Protein AF-A0A4R6C1P3-F1 (afdb_monomer)

Foldseek 3Di:
DVQPDDQQFKKKKALDEDDHPQWDWDDFASIIITTHPNWDWDWDDDVWTKIKTFAKAALPRVDGRRNLVVQCPDPPVSVLVSLLRIFFFIWMWIRDVFTKIAGFQQNLQKWKEAQAHLMIISFQVVRCVCCCPVVVDDKDFFDDAQLLQQQDFRIPRMGIQFGQWMAGSVRSAIDGPPPVAAFAFDDLVVLLVVLVSLLQSVLVSLVVFQEAEEAWLALLSLLVCLSNPDQPHEYEYEDEPPPDDPVNVLLVVLGVVLVVVVCVVVVHRYDYHYQYPPDDQDPSLVSCVVRFSDDDCSSVLVVLQVDPNFAGEYEYRPPCLLLAQVDDPVQLDFLDPVCLVVSLVPRDPSPPDHSVVVVVVSCRRNVDDSVSCNRQGPSSSCCSGRVRNGNVSSVSSSNSNGHHYGYSQRRNVSSSSSNSHDNVCSHVVVSSQSSCCVRPNVSVQTDRSDPDGPVNVVVVVLQDFDKAFDQWDDDPQKTFGDPPDPDQKGKIKTFRQHQAKHKKWKAFPAQDPVCFPQKWKDWPNDIGTNNRRHVTDIDIAGHRRMIMMMIGGPDRDNDCVVRNRSMMGMD

Structure (mmCIF, N/CA/C/O backbone):
data_AF-A0A4R6C1P3-F1
#
_entry.id   AF-A0A4R6C1P3-F1
#
loop_
_atom_site.group_PDB
_atom_site.id
_atom_site.type_symbol
_atom_site.label_atom_id
_atom_site.label_alt_id
_atom_site.label_comp_id
_atom_site.label_asym_id
_atom_site.label_entity_id
_atom_site.label_seq_id
_atom_site.pdbx_PDB_ins_code
_atom_site.Cartn_x
_atom_site.Cartn_y
_atom_site.Cartn_z
_atom_site.occupancy
_atom_site.B_iso_or_equiv
_atom_site.auth_seq_id
_atom_site.auth_comp_id
_atom_site.auth_asym_id
_atom_site.auth_atom_id
_atom_site.pdbx_PDB_model_num
ATOM 1 N N . MET A 1 1 ? 13.203 -15.600 -16.308 1.00 46.94 1 MET A N 1
ATOM 2 C CA . MET A 1 1 ? 12.676 -16.919 -15.937 1.00 46.94 1 MET A CA 1
ATOM 3 C C . MET A 1 1 ? 13.837 -17.869 -16.060 1.00 46.94 1 MET A C 1
ATOM 5 O O . MET A 1 1 ? 14.317 -17.974 -17.177 1.00 46.94 1 MET A O 1
ATOM 9 N N . GLN A 1 2 ? 14.258 -18.596 -15.012 1.00 43.84 2 GLN A N 1
ATOM 10 C CA . GLN A 1 2 ? 14.664 -19.972 -15.341 1.00 43.84 2 GLN A CA 1
ATOM 11 C C . GLN A 1 2 ? 13.463 -20.509 -16.108 1.00 43.84 2 GLN A C 1
ATOM 13 O O . GLN A 1 2 ? 12.357 -20.398 -15.585 1.00 43.84 2 GLN A O 1
ATOM 18 N N . VAL A 1 3 ? 13.639 -20.862 -17.377 1.00 45.97 3 VAL A N 1
ATOM 19 C CA . VAL A 1 3 ? 12.537 -20.996 -18.348 1.00 45.97 3 VAL A CA 1
ATOM 20 C C . VAL A 1 3 ? 11.458 -21.994 -17.874 1.00 45.97 3 VAL A C 1
ATOM 22 O O . VAL A 1 3 ? 10.329 -21.942 -18.346 1.00 45.97 3 VAL A O 1
ATOM 25 N N . ASP A 1 4 ? 11.770 -22.780 -16.840 1.00 49.91 4 ASP A N 1
ATOM 26 C CA . ASP A 1 4 ? 10.924 -23.789 -16.208 1.00 49.91 4 ASP A CA 1
ATOM 27 C C . ASP A 1 4 ? 10.226 -23.354 -14.891 1.00 49.91 4 ASP A C 1
ATOM 29 O O . ASP A 1 4 ? 9.547 -24.166 -14.270 1.00 49.91 4 ASP A O 1
ATOM 33 N N . GLN A 1 5 ? 10.374 -22.105 -14.419 1.00 66.88 5 GLN A N 1
ATOM 34 C CA . GLN A 1 5 ? 9.695 -21.611 -13.204 1.00 66.88 5 GLN A CA 1
ATOM 35 C C . GLN A 1 5 ? 8.485 -20.727 -13.533 1.00 66.88 5 GLN A C 1
ATOM 37 O O . GLN A 1 5 ? 8.617 -19.692 -14.191 1.00 66.88 5 GLN A O 1
ATOM 42 N N . HIS A 1 6 ? 7.312 -21.097 -13.012 1.00 75.38 6 HIS A N 1
ATOM 43 C CA . HIS A 1 6 ? 6.086 -20.311 -13.144 1.00 75.38 6 HIS A CA 1
ATOM 44 C C . HIS A 1 6 ? 6.099 -19.109 -12.185 1.00 75.38 6 HIS A C 1
ATOM 46 O O . HIS A 1 6 ? 6.272 -19.285 -10.980 1.00 75.38 6 HIS A O 1
ATOM 52 N N . TYR A 1 7 ? 5.909 -17.900 -12.723 1.00 86.88 7 TYR A N 1
ATOM 53 C CA . TYR A 1 7 ? 5.745 -16.658 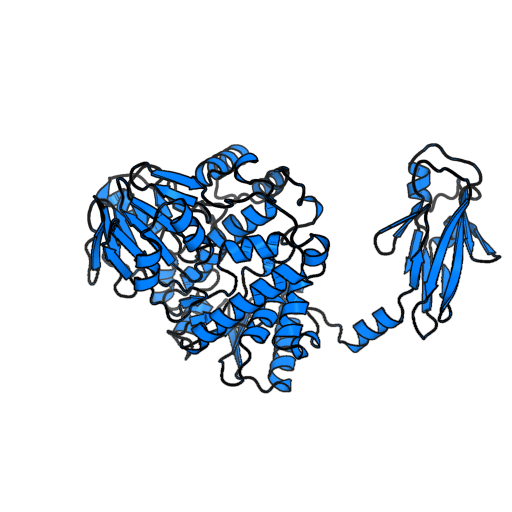-11.960 1.00 86.88 7 TYR A CA 1
ATOM 54 C C . TYR A 1 7 ? 4.304 -16.171 -12.115 1.00 86.88 7 TYR A C 1
ATOM 56 O O . TYR A 1 7 ? 3.967 -15.590 -13.153 1.00 86.88 7 TYR A O 1
ATOM 64 N N . PHE A 1 8 ? 3.477 -16.377 -11.089 1.00 89.44 8 PHE A N 1
ATOM 65 C CA . PHE A 1 8 ? 2.080 -15.936 -11.090 1.00 89.44 8 PHE A CA 1
ATOM 66 C C . PHE A 1 8 ? 1.986 -14.431 -11.320 1.00 89.44 8 PHE A C 1
ATOM 68 O O . PHE A 1 8 ? 2.677 -13.642 -10.663 1.00 89.44 8 PHE A O 1
ATOM 75 N N . ARG A 1 9 ? 1.160 -14.038 -12.294 1.00 92.62 9 ARG A N 1
ATOM 76 C CA . ARG A 1 9 ? 0.979 -12.645 -12.728 1.00 92.62 9 ARG A CA 1
ATOM 77 C C . ARG A 1 9 ? 2.312 -11.923 -12.966 1.00 92.62 9 ARG A C 1
ATOM 79 O O . ARG A 1 9 ? 2.459 -10.722 -12.718 1.00 92.62 9 ARG A O 1
ATOM 86 N N . GLY A 1 10 ? 3.314 -12.680 -13.413 1.00 94.38 10 GLY A N 1
ATOM 87 C CA . GLY A 1 10 ? 4.668 -12.222 -13.648 1.00 94.38 10 GLY A CA 1
ATOM 88 C C . GLY A 1 10 ? 4.794 -11.327 -14.879 1.00 94.38 10 GLY A C 1
ATOM 89 O O . GLY A 1 10 ? 4.106 -11.553 -15.877 1.00 94.38 10 GLY A O 1
ATOM 90 N N . PHE A 1 11 ? 5.706 -10.353 -14.831 1.00 96.62 11 PHE A N 1
ATOM 91 C CA . PHE A 1 11 ? 6.140 -9.590 -16.001 1.00 96.62 11 PHE A CA 1
ATOM 92 C C . PHE A 1 11 ? 7.625 -9.226 -15.917 1.00 96.62 11 PHE A C 1
ATOM 94 O O . PHE A 1 11 ? 8.209 -9.167 -14.832 1.00 96.62 11 PHE A O 1
ATOM 101 N N . VAL A 1 12 ? 8.201 -8.923 -17.075 1.00 97.19 12 VAL A N 1
ATOM 102 C CA . VAL A 1 12 ? 9.488 -8.257 -17.238 1.00 97.19 12 VAL A CA 1
ATOM 103 C C . VAL A 1 12 ? 9.406 -7.222 -18.365 1.00 97.19 12 V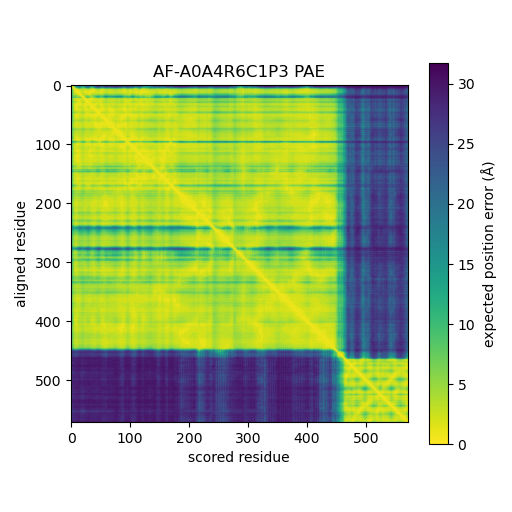AL A C 1
ATOM 105 O O . VAL A 1 12 ? 8.719 -7.426 -19.363 1.00 97.19 12 VAL A O 1
ATOM 108 N N . LEU A 1 13 ? 10.127 -6.122 -18.206 1.00 97.44 13 LEU A N 1
ATOM 109 C CA . LEU A 1 13 ? 10.437 -5.120 -19.214 1.00 97.44 13 LEU A CA 1
ATOM 110 C C . LEU A 1 13 ? 11.947 -5.120 -19.433 1.00 97.44 13 LEU A C 1
ATOM 112 O O . LEU A 1 13 ? 12.710 -4.973 -18.480 1.00 97.44 13 LEU A O 1
ATOM 116 N N . THR A 1 14 ? 12.357 -5.320 -20.680 1.00 95.88 14 THR A N 1
ATOM 117 C CA . THR A 1 14 ? 13.760 -5.337 -21.121 1.00 95.88 14 THR A CA 1
ATOM 118 C C . THR A 1 14 ? 13.814 -5.107 -22.634 1.00 95.88 14 THR A C 1
ATOM 120 O O . THR A 1 14 ? 12.784 -5.105 -23.304 1.00 95.88 14 THR A O 1
ATOM 123 N N . GLU A 1 15 ? 14.994 -4.871 -23.194 1.00 94.31 15 GLU A N 1
ATOM 124 C CA . GLU A 1 15 ? 15.201 -4.641 -24.631 1.00 94.31 15 GLU A CA 1
ATOM 125 C C . GLU A 1 15 ? 15.086 -5.928 -25.465 1.00 94.31 15 GLU A C 1
ATOM 127 O O . GLU A 1 15 ? 14.894 -5.874 -26.679 1.00 94.31 15 GLU A O 1
ATOM 132 N N . GLN A 1 16 ? 15.182 -7.095 -24.821 1.00 91.81 16 GLN A N 1
ATOM 133 C CA . GLN A 1 16 ? 15.102 -8.405 -25.468 1.00 91.81 16 GLN A CA 1
ATOM 134 C C . GLN A 1 16 ? 14.014 -9.260 -24.814 1.00 91.81 16 GLN A C 1
ATOM 136 O O . GLN A 1 16 ? 13.914 -9.272 -23.591 1.00 91.81 16 GLN A O 1
ATOM 141 N N . PRO A 1 17 ? 13.205 -10.012 -25.578 1.00 90.56 17 PRO A N 1
ATOM 142 C CA . PRO A 1 17 ? 12.128 -10.798 -24.989 1.00 90.56 17 PRO A CA 1
ATOM 143 C C . PRO A 1 17 ? 12.689 -11.915 -24.100 1.00 90.56 17 PRO A C 1
ATOM 145 O O . PRO A 1 17 ? 13.731 -12.493 -24.408 1.00 90.56 17 PRO A O 1
ATOM 148 N N . ILE A 1 18 ? 11.962 -12.282 -23.043 1.00 88.00 18 ILE A N 1
ATOM 149 C CA . ILE A 1 18 ? 12.171 -13.585 -22.397 1.00 88.00 18 ILE A CA 1
ATOM 150 C C . ILE A 1 18 ? 11.333 -14.617 -23.146 1.00 88.00 18 ILE A C 1
ATOM 152 O O . ILE A 1 18 ? 10.152 -14.392 -23.412 1.00 88.00 18 ILE A O 1
ATOM 156 N N . THR A 1 19 ? 11.939 -15.756 -23.468 1.00 78.75 19 THR A N 1
ATOM 157 C CA . THR A 1 19 ? 11.268 -16.888 -24.108 1.00 78.75 19 THR A CA 1
ATOM 158 C C . THR A 1 19 ? 10.911 -17.961 -23.081 1.00 78.75 19 THR A C 1
ATOM 160 O O . THR A 1 19 ? 11.613 -18.164 -22.092 1.00 78.75 19 THR A O 1
ATOM 163 N N . GLY A 1 20 ? 9.783 -18.631 -23.301 1.00 75.19 20 GLY A N 1
ATOM 164 C CA . GLY A 1 20 ? 9.280 -19.702 -22.448 1.00 75.19 20 GLY A CA 1
ATOM 165 C C . GLY A 1 20 ? 7.872 -20.112 -22.854 1.00 75.19 20 GLY A C 1
ATOM 166 O O . GLY A 1 20 ? 7.236 -19.449 -23.679 1.00 75.19 20 GLY A O 1
ATOM 167 N N . GLN A 1 21 ? 7.399 -21.225 -22.300 1.00 70.00 21 GLN A N 1
ATOM 168 C CA . GLN A 1 21 ? 6.060 -21.725 -22.587 1.00 70.00 21 GLN A CA 1
ATOM 169 C C . GLN A 1 21 ? 5.015 -20.714 -22.085 1.00 70.00 21 GLN A C 1
ATOM 171 O O . GLN A 1 21 ? 5.112 -20.216 -20.968 1.00 70.00 21 GLN A O 1
ATOM 176 N N . GLU A 1 22 ? 4.047 -20.376 -22.942 1.00 84.06 22 GLU A N 1
ATOM 177 C CA . GLU A 1 22 ? 2.920 -19.475 -22.639 1.00 84.06 22 GLU A CA 1
ATOM 178 C C . GLU A 1 22 ? 3.270 -18.007 -22.308 1.00 84.06 22 GLU A C 1
ATOM 180 O O . GLU A 1 22 ? 2.379 -17.223 -21.986 1.00 84.06 22 GLU A O 1
ATOM 185 N N . ILE A 1 23 ? 4.522 -17.568 -22.462 1.00 90.75 23 ILE A N 1
ATOM 186 C CA . ILE A 1 23 ? 4.867 -16.146 -22.302 1.00 90.75 23 ILE A CA 1
ATOM 187 C C . ILE A 1 23 ? 4.265 -15.328 -23.448 1.00 90.75 23 ILE A C 1
ATOM 189 O O . ILE A 1 23 ? 4.492 -15.611 -24.626 1.00 90.75 23 ILE A O 1
ATOM 193 N N . LYS A 1 24 ? 3.542 -14.262 -23.102 1.00 94.06 24 LYS A N 1
ATOM 194 C CA . LYS A 1 24 ? 3.064 -13.254 -24.053 1.00 94.06 24 LYS A CA 1
ATOM 195 C C . LYS A 1 24 ? 4.039 -12.084 -24.098 1.00 94.06 24 LYS A C 1
ATOM 197 O O . LYS A 1 24 ? 4.603 -11.702 -23.076 1.00 94.06 24 LYS A O 1
ATOM 202 N N . THR A 1 25 ? 4.217 -11.497 -25.278 1.00 95.69 25 THR A N 1
ATOM 203 C CA . THR A 1 25 ? 5.104 -10.345 -25.472 1.00 95.69 25 TH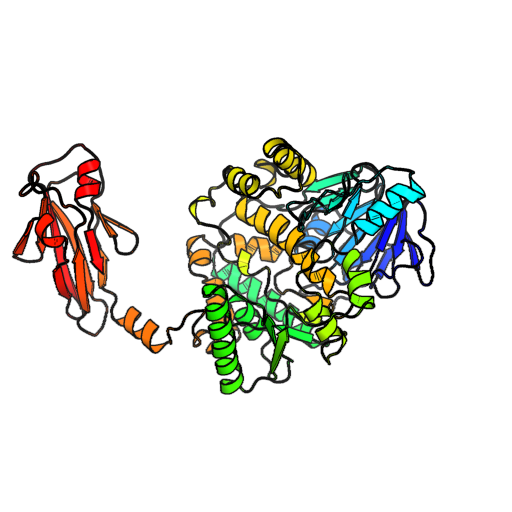R A CA 1
ATOM 204 C C . THR A 1 25 ? 4.382 -9.183 -26.133 1.00 95.69 25 THR A C 1
ATOM 206 O O . THR A 1 25 ? 3.632 -9.389 -27.087 1.00 95.69 25 THR A O 1
ATOM 209 N N . LEU A 1 26 ? 4.671 -7.964 -25.689 1.00 96.31 26 LEU A N 1
ATOM 210 C CA . LEU A 1 26 ? 4.141 -6.731 -26.260 1.00 96.31 26 LEU A CA 1
ATOM 211 C C . LEU A 1 26 ? 5.254 -5.678 -26.319 1.00 96.31 26 LEU A C 1
ATOM 213 O O . LEU A 1 26 ? 5.965 -5.454 -25.344 1.00 96.31 26 LEU A O 1
ATOM 217 N N . LYS A 1 27 ? 5.444 -5.053 -27.483 1.00 96.25 27 LYS A N 1
ATOM 218 C CA . LYS A 1 27 ? 6.492 -4.045 -27.692 1.00 96.25 27 LYS A CA 1
ATOM 219 C C . LYS A 1 27 ? 5.996 -2.656 -27.306 1.00 96.25 27 LYS A C 1
ATOM 221 O O . LYS A 1 27 ? 4.959 -2.251 -27.816 1.00 96.25 27 LYS A O 1
ATOM 226 N N . ILE A 1 28 ? 6.769 -1.910 -26.521 1.00 95.56 28 ILE A N 1
ATOM 227 C CA . ILE A 1 28 ? 6.510 -0.508 -26.167 1.00 95.56 28 ILE A CA 1
ATOM 228 C C . ILE A 1 28 ? 7.811 0.297 -26.255 1.00 95.56 28 ILE A C 1
ATOM 230 O O . ILE A 1 28 ? 8.777 0.033 -25.542 1.00 95.56 28 ILE A O 1
ATOM 234 N N . GLY A 1 29 ? 7.864 1.253 -27.186 1.00 91.00 29 GLY A N 1
ATOM 235 C CA . GLY A 1 29 ? 9.111 1.944 -27.529 1.00 91.00 29 GLY A CA 1
ATOM 236 C C . GLY A 1 29 ? 10.201 0.969 -28.002 1.00 91.00 29 GLY A C 1
ATOM 237 O O . GLY A 1 29 ? 9.965 0.125 -28.875 1.00 91.00 29 GLY A O 1
ATOM 238 N N . SER A 1 30 ? 11.396 1.078 -27.418 1.00 92.44 30 SER A N 1
ATOM 239 C CA . SER A 1 30 ? 12.528 0.156 -27.611 1.00 92.44 30 SER A CA 1
ATOM 240 C C . SER A 1 30 ? 12.460 -1.101 -26.735 1.00 92.44 30 SER A C 1
ATOM 242 O O . SER A 1 30 ? 13.300 -1.986 -26.881 1.00 92.44 30 SER A O 1
ATOM 244 N N . TYR A 1 31 ? 11.463 -1.208 -25.857 1.00 95.94 31 TYR A N 1
ATOM 245 C CA . TYR A 1 31 ? 11.357 -2.278 -24.873 1.00 95.94 31 TYR A CA 1
ATOM 246 C C . TYR A 1 31 ? 10.301 -3.312 -25.250 1.00 95.94 31 TYR A C 1
ATOM 248 O O . TYR A 1 31 ? 9.378 -3.075 -26.037 1.00 95.94 31 TYR A O 1
ATOM 256 N N . ILE A 1 32 ? 10.433 -4.483 -24.642 1.00 96.50 32 ILE A N 1
ATOM 257 C CA . ILE A 1 32 ? 9.514 -5.601 -24.763 1.00 96.50 32 ILE A CA 1
ATOM 258 C C . ILE A 1 32 ? 9.022 -5.957 -23.364 1.00 96.50 32 ILE A C 1
ATOM 260 O O . ILE A 1 32 ? 9.788 -6.358 -22.487 1.00 96.50 32 ILE A O 1
ATOM 264 N N . LEU A 1 33 ? 7.712 -5.835 -23.177 1.00 97.69 33 LEU A N 1
ATOM 265 C CA . LEU A 1 33 ? 6.993 -6.410 -22.056 1.00 97.69 33 LEU A CA 1
ATOM 266 C C . LEU A 1 33 ? 6.812 -7.901 -22.324 1.00 97.69 33 LEU A C 1
ATOM 268 O O . LEU A 1 33 ? 6.054 -8.260 -23.220 1.00 97.69 33 LEU A O 1
ATOM 272 N N . SER A 1 34 ? 7.470 -8.759 -21.550 1.00 97.06 34 SER A N 1
ATOM 273 C CA . SER A 1 34 ? 7.175 -10.198 -21.523 1.00 97.06 34 SER A CA 1
ATOM 274 C C . SER A 1 34 ? 6.385 -10.503 -20.256 1.00 97.06 34 SER A C 1
ATOM 276 O O . SER A 1 34 ? 6.821 -10.143 -19.165 1.00 97.06 34 SER A O 1
ATOM 278 N N . HIS A 1 35 ? 5.223 -11.137 -20.372 1.00 95.94 35 HIS A N 1
ATOM 279 C CA . HIS A 1 35 ? 4.340 -11.366 -19.236 1.00 95.94 35 HIS A CA 1
ATOM 280 C C . HIS A 1 35 ? 3.634 -12.718 -19.290 1.00 95.94 35 HIS A C 1
ATOM 282 O O . HIS A 1 35 ? 3.464 -13.337 -20.341 1.00 95.94 35 HIS A O 1
ATOM 288 N N . SER A 1 36 ? 3.225 -13.161 -18.111 1.00 93.31 36 SER A N 1
ATOM 289 C CA . SER A 1 36 ? 2.427 -14.364 -17.899 1.00 93.31 36 SER A CA 1
ATOM 290 C C . SER A 1 36 ? 0.990 -14.205 -18.441 1.00 93.31 36 SER A C 1
ATOM 292 O O . SER A 1 36 ? 0.467 -13.082 -18.485 1.00 93.31 36 SER A O 1
ATOM 294 N N . PRO A 1 37 ? 0.325 -15.295 -18.874 1.00 91.94 37 PRO A N 1
ATOM 295 C CA . PRO A 1 37 ? -1.049 -15.243 -19.380 1.00 91.94 37 PRO A CA 1
ATOM 296 C C . PRO A 1 37 ? -2.095 -14.768 -18.374 1.00 91.94 37 PRO A C 1
ATOM 298 O O . PRO A 1 37 ? -3.118 -14.233 -18.799 1.00 91.94 37 PRO A O 1
ATOM 301 N N . ASP A 1 38 ? -1.857 -15.013 -17.085 1.00 92.38 38 ASP A N 1
ATOM 302 C CA . ASP A 1 38 ? -2.752 -14.732 -15.961 1.00 92.38 38 ASP A CA 1
ATOM 303 C C . ASP A 1 38 ? -2.617 -13.296 -15.431 1.00 92.38 38 ASP A C 1
ATOM 305 O O . ASP A 1 38 ? -3.427 -12.878 -14.604 1.00 92.38 38 ASP A O 1
ATOM 309 N N . LEU A 1 39 ? -1.647 -12.513 -15.923 1.00 95.31 39 LEU A N 1
ATOM 310 C CA . LEU A 1 39 ? -1.584 -11.070 -15.694 1.00 95.31 39 LEU A CA 1
ATOM 311 C C . LEU A 1 39 ? -2.540 -10.334 -16.651 1.00 95.31 39 LEU A C 1
ATOM 313 O O . LEU A 1 39 ? -2.317 -10.362 -17.866 1.00 95.31 39 LEU A O 1
ATOM 317 N N . PRO A 1 40 ? -3.557 -9.607 -16.147 1.00 96.69 40 PRO A N 1
ATOM 318 C CA . PRO A 1 40 ? -4.366 -8.734 -16.989 1.00 96.69 40 PRO A CA 1
ATOM 319 C C . PRO A 1 40 ? -3.503 -7.623 -17.597 1.00 96.69 40 PRO A C 1
ATOM 321 O O . PRO A 1 40 ? -2.760 -6.948 -16.884 1.00 96.69 40 PRO A O 1
ATOM 324 N N . VAL A 1 41 ? -3.606 -7.423 -18.911 1.00 98.44 41 VAL A N 1
ATOM 325 C CA . VAL A 1 41 ? -2.888 -6.369 -19.640 1.00 98.44 41 VAL A CA 1
ATOM 326 C C . VAL A 1 41 ? -3.872 -5.636 -20.539 1.00 98.44 41 VAL A C 1
ATOM 328 O O . VAL A 1 41 ? -4.520 -6.248 -21.388 1.00 98.44 41 VAL A O 1
ATOM 331 N N . THR A 1 42 ? -3.976 -4.319 -20.362 1.00 98.62 42 THR A N 1
ATOM 332 C CA . THR A 1 42 ? -4.775 -3.446 -21.232 1.00 98.62 42 THR A CA 1
ATOM 333 C C . THR A 1 42 ? -3.854 -2.477 -21.956 1.00 98.62 42 THR A C 1
ATOM 335 O O . THR A 1 42 ? -3.065 -1.785 -21.321 1.00 98.62 42 THR A O 1
ATOM 338 N N . GLU A 1 43 ? -3.965 -2.410 -23.281 1.00 98.25 43 GLU A N 1
ATOM 339 C CA . GLU A 1 43 ? -3.165 -1.526 -24.133 1.00 98.25 43 GLU A CA 1
ATOM 340 C C . GLU A 1 43 ? -4.042 -0.446 -24.780 1.00 98.25 43 GLU A C 1
ATOM 342 O O . GLU A 1 43 ? -5.154 -0.712 -25.259 1.00 98.25 43 GLU A O 1
ATOM 347 N N . TYR A 1 44 ? -3.504 0.770 -24.838 1.00 98.12 44 TYR A N 1
ATOM 348 C CA . TYR A 1 44 ? -4.055 1.898 -25.573 1.00 98.12 44 TYR A CA 1
ATOM 349 C C . TYR A 1 44 ? -2.950 2.602 -26.377 1.00 98.12 44 TYR A C 1
ATOM 351 O O . TYR A 1 44 ? -1.864 2.864 -25.866 1.00 98.12 44 TYR A O 1
ATOM 359 N N . LYS A 1 45 ? -3.229 2.897 -27.651 1.00 96.56 45 LYS A N 1
ATOM 360 C CA . LYS A 1 45 ? -2.330 3.624 -28.560 1.00 96.56 45 LYS A CA 1
ATOM 361 C C . LYS A 1 45 ? -3.055 4.869 -29.060 1.00 96.56 45 LYS A C 1
ATOM 363 O O . LYS A 1 45 ? -3.877 4.754 -29.970 1.00 96.56 45 LYS A O 1
ATOM 368 N N . GLY A 1 46 ? -2.798 6.000 -28.412 1.00 95.00 46 GLY A N 1
ATOM 369 C CA . GLY A 1 46 ? -3.299 7.320 -28.792 1.00 95.00 46 GLY A CA 1
ATOM 370 C C . GLY A 1 46 ? -2.152 8.219 -29.242 1.00 95.00 46 GLY A C 1
ATOM 371 O O . GLY A 1 46 ? -1.334 7.798 -30.060 1.00 95.00 46 GLY A O 1
ATOM 372 N N . GLU A 1 47 ? -2.077 9.429 -28.687 1.00 93.50 47 GLU A N 1
ATOM 373 C CA . GLU A 1 47 ? -0.898 10.295 -28.819 1.00 93.50 47 GLU A CA 1
ATOM 374 C C . GLU A 1 47 ? 0.326 9.645 -28.169 1.00 93.50 47 GLU A C 1
ATOM 376 O O . GLU A 1 47 ? 1.434 9.727 -28.701 1.00 93.50 47 GLU A O 1
ATOM 381 N N . ARG A 1 48 ? 0.114 8.927 -27.059 1.00 95.19 48 ARG A N 1
ATOM 382 C CA . ARG A 1 48 ? 1.125 8.071 -26.430 1.00 95.19 48 ARG A CA 1
ATOM 383 C C . ARG A 1 48 ? 0.726 6.607 -26.436 1.00 95.19 48 ARG A C 1
ATOM 385 O O . ARG A 1 48 ? -0.440 6.230 -26.591 1.00 95.19 48 ARG A O 1
ATOM 392 N N . HIS A 1 49 ? 1.730 5.758 -26.236 1.00 96.88 49 HIS A N 1
ATOM 393 C CA . HIS A 1 49 ? 1.530 4.327 -26.053 1.00 96.88 49 HIS A CA 1
ATOM 394 C C . HIS A 1 49 ? 1.423 4.016 -24.562 1.00 96.88 49 HIS A C 1
ATOM 396 O O . HIS A 1 49 ? 2.411 4.081 -23.838 1.00 96.88 49 HIS A O 1
ATOM 402 N N . LEU A 1 50 ? 0.220 3.676 -24.102 1.00 98.31 50 LEU A N 1
ATOM 403 C CA . LEU A 1 50 ? -0.061 3.376 -22.703 1.00 98.31 50 LEU A CA 1
ATOM 404 C C . LEU A 1 50 ? -0.392 1.894 -22.517 1.00 98.31 50 LEU A C 1
ATOM 406 O O . LEU A 1 50 ? -1.177 1.319 -23.277 1.00 98.31 50 LEU A O 1
ATOM 410 N N . ILE A 1 51 ? 0.169 1.278 -21.479 1.00 98.69 51 ILE A N 1
ATOM 411 C CA . ILE A 1 51 ? -0.152 -0.099 -21.087 1.00 98.69 51 ILE A CA 1
ATOM 412 C C . ILE A 1 51 ? -0.396 -0.139 -19.586 1.00 98.69 51 ILE A C 1
ATOM 414 O O . ILE A 1 51 ? 0.426 0.339 -18.813 1.00 98.69 51 ILE A O 1
ATOM 418 N N . LEU A 1 52 ? -1.498 -0.754 -19.165 1.00 98.75 52 LEU A N 1
ATOM 419 C CA . LEU A 1 52 ? -1.783 -1.018 -17.760 1.00 98.75 52 LEU A CA 1
ATOM 420 C C . LEU A 1 52 ? -1.666 -2.515 -17.475 1.00 98.75 52 LEU A C 1
ATOM 422 O O . LEU A 1 52 ? -2.347 -3.325 -18.108 1.00 98.75 52 LEU A O 1
ATOM 426 N N . LEU A 1 53 ? -0.810 -2.865 -16.514 1.00 98.62 53 LEU A N 1
ATOM 427 C CA . LEU A 1 53 ? -0.656 -4.217 -15.979 1.00 98.62 53 LEU A CA 1
ATOM 428 C C . LEU A 1 53 ? -1.486 -4.344 -14.702 1.00 98.62 53 LEU A C 1
ATOM 430 O O . LEU A 1 53 ? -1.249 -3.597 -13.757 1.00 98.62 53 LEU A O 1
ATOM 434 N N . GLY A 1 54 ? -2.425 -5.286 -14.647 1.00 97.62 54 GLY A N 1
ATOM 435 C CA . GLY A 1 54 ? -3.390 -5.427 -13.556 1.00 97.62 54 GLY A CA 1
ATOM 436 C C . GLY A 1 54 ? -4.702 -4.697 -13.843 1.00 97.62 54 GLY A C 1
ATOM 437 O O . GLY A 1 54 ? -5.200 -4.728 -14.967 1.00 97.62 54 GLY A O 1
ATOM 438 N N . TYR A 1 55 ? -5.279 -4.061 -12.823 1.00 97.44 55 TYR A N 1
ATOM 439 C CA . TYR A 1 55 ? -6.566 -3.377 -12.942 1.00 97.44 55 TYR A CA 1
ATOM 440 C C . TYR A 1 55 ? -6.563 -2.041 -12.197 1.00 97.44 55 TYR A C 1
ATOM 442 O O . TYR A 1 55 ? -5.918 -1.889 -11.154 1.00 97.44 55 TYR A O 1
ATOM 450 N N . ALA A 1 56 ? -7.319 -1.086 -12.732 1.00 97.81 56 ALA A N 1
ATOM 451 C CA . ALA A 1 56 ? -7.553 0.210 -12.117 1.00 97.81 56 ALA A CA 1
ATOM 452 C C . ALA A 1 56 ? -9.035 0.578 -12.175 1.00 97.81 56 ALA A C 1
ATOM 454 O O . ALA A 1 56 ? -9.742 0.182 -13.105 1.00 97.81 56 ALA A O 1
ATOM 455 N N . VAL A 1 57 ? -9.470 1.338 -11.174 1.00 97.62 57 VAL A N 1
ATOM 456 C CA . VAL A 1 57 ? -10.859 1.742 -10.948 1.00 97.62 57 VAL A CA 1
ATOM 457 C C . VAL A 1 57 ? -10.883 3.225 -10.589 1.00 97.62 57 VAL A C 1
ATOM 459 O O . VAL A 1 57 ? -10.006 3.714 -9.875 1.00 97.62 57 VAL A O 1
ATOM 462 N N . MET A 1 58 ? -11.893 3.933 -11.082 1.00 96.81 58 MET A N 1
ATOM 463 C CA . MET A 1 58 ? -12.177 5.335 -10.773 1.00 96.81 58 MET A CA 1
ATOM 464 C C . MET A 1 58 ? -13.533 5.439 -10.064 1.00 96.81 58 MET A C 1
ATOM 466 O O . MET A 1 58 ? -14.302 4.481 -10.047 1.00 96.81 58 MET A O 1
ATOM 470 N N . GLU A 1 59 ? -13.846 6.600 -9.485 1.00 96.31 59 GLU A N 1
ATOM 471 C CA . GLU A 1 59 ? -15.162 6.845 -8.866 1.00 96.31 59 GLU A CA 1
ATOM 472 C C . GLU A 1 59 ? -16.319 6.703 -9.869 1.00 96.31 59 GLU A C 1
ATOM 474 O O . GLU A 1 59 ? -17.407 6.263 -9.505 1.00 96.31 59 GLU A O 1
ATOM 479 N N . ASP A 1 60 ? -16.078 7.033 -11.141 1.00 96.75 60 ASP A N 1
ATOM 480 C CA . ASP A 1 60 ? -16.971 6.641 -12.228 1.00 96.75 60 ASP A CA 1
ATOM 481 C C . ASP A 1 60 ? -16.725 5.170 -12.583 1.00 96.75 60 ASP A C 1
ATOM 483 O O . ASP A 1 60 ? -15.846 4.828 -13.380 1.00 96.75 60 ASP A O 1
ATOM 487 N N . ILE A 1 61 ? -17.514 4.295 -11.960 1.00 95.75 61 ILE A N 1
ATOM 488 C CA . ILE A 1 61 ? -17.393 2.841 -12.100 1.00 95.75 61 ILE A CA 1
ATOM 489 C C . ILE A 1 61 ? -17.814 2.322 -13.482 1.00 95.75 61 ILE A C 1
ATOM 491 O O . ILE A 1 61 ? -17.635 1.138 -13.761 1.00 95.75 61 ILE A O 1
ATOM 495 N N . SER A 1 62 ? -18.394 3.175 -14.339 1.00 96.25 62 SER A N 1
ATOM 496 C CA . SER A 1 62 ? -18.759 2.801 -15.711 1.00 96.25 62 SER A CA 1
ATOM 497 C C . SER A 1 62 ? -17.547 2.742 -16.646 1.00 96.25 62 SER A C 1
ATOM 499 O O . SER A 1 62 ? -17.606 2.102 -17.698 1.00 96.25 62 SER A O 1
ATOM 501 N N . LEU A 1 63 ? -16.438 3.377 -16.254 1.00 97.50 63 LEU A N 1
ATOM 502 C CA . LEU A 1 63 ? -15.213 3.418 -17.039 1.00 97.50 63 LEU A CA 1
ATOM 503 C C . LEU A 1 63 ? -14.514 2.059 -17.033 1.00 97.50 63 LEU A C 1
ATOM 505 O O . LEU A 1 63 ? -14.138 1.526 -15.987 1.00 97.50 63 LEU A O 1
ATOM 509 N N . SER A 1 64 ? -14.251 1.524 -18.226 1.00 97.06 64 SER A N 1
ATOM 510 C CA . SER A 1 64 ? -13.347 0.384 -18.362 1.00 97.06 64 SER A CA 1
ATOM 511 C C . SER A 1 64 ? -11.890 0.816 -18.154 1.00 97.06 64 SER A C 1
ATOM 513 O O . SER A 1 64 ? -11.533 1.982 -18.332 1.00 97.06 64 SER A O 1
ATOM 515 N N . THR A 1 65 ? -10.989 -0.135 -17.888 1.00 97.56 65 THR A N 1
ATOM 516 C CA . THR A 1 65 ? -9.539 0.137 -17.845 1.00 97.56 65 THR A CA 1
ATOM 517 C C . THR A 1 65 ? -9.033 0.801 -19.130 1.00 97.56 65 THR A C 1
ATOM 519 O O . THR A 1 65 ? -8.162 1.668 -19.080 1.00 97.56 65 THR A O 1
ATOM 522 N N . ARG A 1 66 ? -9.604 0.451 -20.292 1.00 98.12 66 ARG A N 1
ATOM 523 C CA . ARG A 1 66 ? -9.249 1.082 -21.570 1.00 98.12 66 ARG A CA 1
ATOM 524 C C . ARG A 1 66 ? -9.723 2.534 -21.642 1.00 98.12 66 ARG A C 1
ATOM 526 O O . ARG A 1 66 ? -9.029 3.350 -22.237 1.00 98.12 66 ARG A O 1
ATOM 533 N N . ASP A 1 67 ? -10.873 2.863 -21.058 1.00 98.38 67 ASP A N 1
ATOM 534 C CA . ASP A 1 67 ? -11.369 4.244 -21.010 1.00 98.38 67 ASP A CA 1
ATOM 535 C C . ASP A 1 67 ? -10.539 5.101 -20.054 1.00 98.38 67 ASP A C 1
ATOM 537 O O . ASP A 1 67 ? -10.183 6.223 -20.403 1.00 98.38 67 ASP A O 1
ATOM 541 N N . ILE A 1 68 ? -10.107 4.536 -18.922 1.00 98.38 68 ILE A N 1
ATOM 542 C CA . ILE A 1 68 ? -9.147 5.189 -18.022 1.00 98.38 68 ILE A CA 1
ATOM 543 C C . ILE A 1 68 ? -7.829 5.478 -18.756 1.00 98.38 68 ILE A C 1
ATOM 545 O O . ILE A 1 68 ? -7.316 6.592 -18.671 1.00 98.38 68 ILE A O 1
ATOM 549 N N . LEU A 1 69 ? -7.297 4.522 -19.532 1.00 98.44 69 LEU A N 1
ATOM 550 C CA . LEU A 1 69 ? -6.098 4.761 -20.344 1.00 98.44 69 LEU A CA 1
ATOM 551 C C . LEU A 1 69 ? -6.294 5.886 -21.369 1.00 98.44 69 LEU A C 1
ATOM 553 O O . LEU A 1 69 ? -5.404 6.715 -21.515 1.00 98.44 69 LEU A O 1
ATOM 557 N N . LYS A 1 70 ? -7.453 5.968 -22.036 1.00 98.00 70 LYS A N 1
ATOM 558 C CA . LYS A 1 70 ? -7.757 7.097 -22.936 1.00 98.00 70 LYS A CA 1
ATOM 559 C C . LYS A 1 70 ? -7.721 8.435 -22.198 1.00 98.00 70 LYS A C 1
ATOM 561 O O . LYS A 1 70 ? -7.186 9.395 -22.730 1.00 98.00 70 LYS A O 1
ATOM 566 N N . MET A 1 71 ? -8.274 8.500 -20.985 1.00 97.94 71 MET A N 1
ATOM 567 C CA . MET A 1 71 ? -8.266 9.726 -20.175 1.00 97.94 71 MET A CA 1
ATOM 568 C C . MET A 1 71 ? -6.857 10.119 -19.724 1.00 97.94 71 MET A C 1
ATOM 570 O O . MET A 1 71 ? -6.539 11.303 -19.664 1.00 97.94 71 MET A O 1
ATOM 574 N N . LEU A 1 72 ? -6.011 9.133 -19.414 1.00 97.56 72 LEU A N 1
ATOM 575 C CA . LEU A 1 72 ? -4.607 9.347 -19.058 1.00 97.56 72 LEU A CA 1
ATOM 576 C C . LEU A 1 72 ? -3.760 9.832 -20.234 1.00 97.56 72 LEU A C 1
ATOM 578 O O . LEU A 1 72 ? -2.660 10.343 -20.002 1.00 97.56 72 LEU A O 1
ATOM 582 N N . ASP A 1 73 ? -4.247 9.690 -21.469 1.00 96.75 73 ASP A N 1
ATOM 583 C CA . ASP A 1 73 ? -3.599 10.225 -22.658 1.00 96.75 73 ASP A CA 1
ATOM 584 C C . ASP A 1 73 ? -3.871 11.729 -22.830 1.00 96.75 73 ASP A C 1
ATOM 586 O O . ASP A 1 73 ? -4.498 12.185 -23.778 1.00 96.75 73 ASP A O 1
ATOM 590 N N . THR A 1 74 ? -3.422 12.496 -21.841 1.00 95.31 74 THR A N 1
ATOM 591 C CA . THR A 1 74 ? -3.528 13.956 -21.747 1.00 95.31 74 THR A CA 1
ATOM 592 C C . THR A 1 74 ? -2.199 14.587 -21.300 1.00 95.31 74 THR A C 1
ATOM 594 O O . THR A 1 74 ? -1.234 13.888 -20.997 1.00 95.31 74 THR A O 1
ATOM 597 N N . ASN A 1 75 ? -2.106 15.910 -21.210 1.00 92.56 75 ASN A N 1
ATOM 598 C CA . ASN A 1 75 ? -0.887 16.576 -20.744 1.00 92.56 75 ASN A CA 1
ATOM 599 C C . ASN A 1 75 ? -0.415 16.059 -19.353 1.00 92.56 75 ASN A C 1
ATOM 601 O O . ASN A 1 75 ? -1.227 15.570 -18.562 1.00 92.56 75 ASN A O 1
ATOM 605 N N . PRO A 1 76 ? 0.888 16.165 -19.020 1.00 90.31 76 PRO A N 1
ATOM 606 C CA . PRO A 1 76 ? 1.445 15.553 -17.808 1.00 90.31 76 PRO A CA 1
ATOM 607 C C . PRO A 1 76 ? 0.781 15.966 -16.486 1.00 90.31 76 PRO A C 1
ATOM 609 O O . PRO A 1 76 ? 0.665 15.135 -15.587 1.00 90.31 76 PRO A O 1
ATOM 612 N N . ALA A 1 77 ? 0.333 17.220 -16.356 1.00 90.94 77 ALA A N 1
ATOM 613 C CA . ALA A 1 77 ? -0.300 17.704 -15.129 1.00 90.94 77 ALA A CA 1
ATOM 614 C C . ALA A 1 77 ? -1.668 17.040 -14.907 1.00 90.94 77 ALA A C 1
ATOM 616 O O . ALA A 1 77 ? -1.936 16.512 -13.825 1.00 90.94 77 ALA A O 1
ATOM 617 N N . ASP A 1 78 ? -2.496 16.983 -15.952 1.00 94.00 78 ASP A N 1
ATOM 618 C CA . ASP A 1 78 ? -3.798 16.313 -15.895 1.00 94.00 78 ASP A CA 1
ATOM 619 C C . ASP A 1 78 ? -3.645 14.796 -15.731 1.00 94.00 78 ASP A C 1
ATOM 621 O O . ASP A 1 78 ? -4.378 14.173 -14.960 1.00 94.00 78 ASP A O 1
ATOM 625 N N . GLN A 1 79 ? -2.645 14.195 -16.387 1.00 94.88 79 GLN A N 1
ATOM 626 C CA . GLN A 1 79 ? -2.327 12.778 -16.215 1.00 94.88 79 GLN A CA 1
ATOM 627 C C . GLN A 1 79 ? -1.988 12.471 -14.753 1.00 94.88 79 GLN A C 1
ATOM 629 O O . GLN A 1 79 ? -2.484 11.493 -14.197 1.00 94.88 79 GLN A O 1
ATOM 634 N N . GLN A 1 80 ? -1.175 13.310 -14.110 1.00 94.56 80 GLN A N 1
ATOM 635 C CA . GLN A 1 80 ? -0.814 13.149 -12.705 1.00 94.56 80 GLN A CA 1
ATOM 636 C C . GLN A 1 80 ? -2.022 13.311 -11.772 1.00 94.56 80 GLN A C 1
ATOM 638 O O . GLN A 1 80 ? -2.176 12.529 -10.831 1.00 94.56 80 GLN A O 1
ATOM 643 N N . ALA A 1 81 ? -2.906 14.277 -12.040 1.00 95.06 81 ALA A N 1
ATOM 644 C CA . ALA A 1 81 ? -4.142 14.449 -11.279 1.00 95.06 81 ALA A CA 1
ATOM 645 C C . ALA A 1 81 ? -5.050 13.209 -11.378 1.00 95.06 81 ALA A C 1
ATOM 647 O O . ALA A 1 81 ? -5.566 12.730 -10.366 1.00 95.06 81 ALA A O 1
ATOM 648 N N . LEU A 1 82 ? -5.188 12.633 -12.577 1.00 96.44 82 LEU A N 1
ATOM 649 C CA . LEU A 1 82 ? -5.927 11.387 -12.794 1.00 96.44 82 LEU A CA 1
ATOM 650 C C . LEU A 1 82 ? -5.256 10.193 -12.100 1.00 96.44 82 LEU A C 1
ATOM 652 O O . LEU A 1 82 ? -5.925 9.442 -11.392 1.00 96.44 82 LEU A O 1
ATOM 656 N N . LEU A 1 83 ? -3.933 10.054 -12.223 1.00 96.69 83 LEU A N 1
ATOM 657 C CA . LEU A 1 83 ? -3.144 9.013 -11.553 1.00 96.69 83 LEU A CA 1
ATOM 658 C C . LEU A 1 83 ? -3.305 9.028 -10.030 1.00 96.69 83 LEU A C 1
ATOM 660 O O . LEU A 1 83 ? -3.264 7.973 -9.398 1.00 96.69 83 LEU A O 1
ATOM 664 N N . ASN A 1 84 ? -3.472 10.206 -9.427 1.00 96.94 84 ASN A N 1
ATOM 665 C CA . ASN A 1 84 ? -3.664 10.330 -7.984 1.00 96.94 84 ASN A CA 1
ATOM 666 C C . ASN A 1 84 ? -5.044 9.830 -7.518 1.00 96.94 84 ASN A C 1
ATOM 668 O O . ASN A 1 84 ? -5.179 9.441 -6.353 1.00 96.94 84 ASN A O 1
ATOM 672 N N . ARG A 1 85 ? -6.034 9.804 -8.420 1.00 97.00 85 ARG A N 1
ATOM 673 C CA . ARG A 1 85 ? -7.424 9.379 -8.173 1.00 97.00 85 ARG A CA 1
ATOM 674 C C . ARG A 1 85 ? -7.688 7.906 -8.458 1.00 97.00 85 ARG A C 1
ATOM 676 O O . ARG A 1 85 ? -8.670 7.363 -7.960 1.00 97.00 85 ARG A O 1
ATOM 683 N N . MET A 1 86 ? -6.826 7.260 -9.236 1.00 97.50 86 MET A N 1
ATOM 684 C CA . MET A 1 86 ? -6.968 5.847 -9.574 1.00 97.50 86 MET A CA 1
ATOM 685 C C . MET A 1 86 ? -6.777 4.956 -8.345 1.00 97.50 86 MET A C 1
ATOM 687 O O . MET A 1 86 ? -5.772 5.055 -7.638 1.00 97.50 86 MET A O 1
ATOM 691 N N . ASN A 1 87 ? -7.731 4.051 -8.133 1.00 98.19 87 ASN A N 1
ATOM 692 C CA . ASN A 1 87 ? -7.627 2.936 -7.196 1.00 98.19 87 ASN A CA 1
ATOM 693 C C . ASN A 1 87 ? -7.319 1.638 -7.951 1.00 98.19 87 ASN A C 1
ATOM 695 O O . ASN A 1 87 ? -7.440 1.569 -9.174 1.00 98.19 87 ASN A O 1
ATOM 699 N N . GLY A 1 88 ? -6.966 0.588 -7.220 1.00 96.94 88 GLY A N 1
ATOM 700 C CA . GLY A 1 88 ? -6.731 -0.750 -7.746 1.00 96.94 88 GLY A CA 1
ATOM 701 C C . GLY A 1 88 ? -5.318 -1.239 -7.469 1.00 96.94 88 GLY A C 1
ATOM 702 O O . GLY A 1 88 ? -4.672 -0.828 -6.502 1.00 96.94 88 GLY A O 1
ATOM 703 N N . ARG A 1 89 ? -4.857 -2.152 -8.322 1.00 97.44 89 ARG A N 1
ATOM 704 C CA . ARG A 1 89 ? -3.568 -2.832 -8.189 1.00 97.44 89 ARG A CA 1
ATOM 705 C C . ARG A 1 89 ? -2.927 -2.948 -9.560 1.00 97.44 89 ARG A C 1
ATOM 707 O O . ARG A 1 89 ? -3.145 -3.923 -10.293 1.00 97.44 89 ARG A O 1
ATOM 714 N N . TYR A 1 90 ? -2.156 -1.925 -9.906 1.00 98.19 90 TYR A N 1
ATOM 715 C CA . TYR A 1 90 ? -1.693 -1.723 -11.266 1.00 98.19 90 TYR A CA 1
ATOM 716 C C . TYR A 1 90 ? -0.263 -1.204 -11.366 1.00 98.19 90 TYR A C 1
ATOM 718 O O . TYR A 1 90 ? 0.299 -0.634 -10.431 1.00 98.19 90 TYR A O 1
ATOM 726 N N . ILE A 1 91 ? 0.289 -1.372 -12.564 1.00 98.62 91 ILE A N 1
ATOM 727 C CA . ILE A 1 91 ? 1.474 -0.668 -13.042 1.00 98.62 91 ILE A CA 1
ATOM 728 C C . ILE A 1 91 ? 1.097 -0.031 -14.375 1.00 98.62 91 ILE A C 1
ATOM 730 O O . ILE A 1 91 ? 0.638 -0.729 -15.281 1.00 98.62 91 ILE A O 1
ATOM 734 N N . LEU A 1 92 ? 1.263 1.283 -14.488 1.00 98.69 92 LEU A N 1
ATOM 735 C CA . LEU A 1 92 ? 1.080 2.009 -15.738 1.00 98.69 92 LEU A CA 1
ATOM 736 C C . LEU A 1 92 ? 2.437 2.184 -16.421 1.00 98.69 92 LEU A C 1
ATOM 738 O O . LEU A 1 92 ? 3.382 2.704 -15.832 1.00 98.69 92 LEU A O 1
ATOM 742 N N . LEU A 1 93 ? 2.502 1.777 -17.680 1.00 98.56 93 LEU A N 1
ATOM 743 C CA . LEU A 1 93 ? 3.615 2.014 -18.581 1.00 98.56 93 LEU A CA 1
ATOM 744 C C . LEU A 1 93 ? 3.226 3.136 -19.536 1.00 98.56 93 LEU A C 1
ATOM 746 O O . LEU A 1 93 ? 2.190 3.050 -20.200 1.00 98.56 93 LEU A O 1
ATOM 750 N N . VAL A 1 94 ? 4.059 4.168 -19.602 1.00 97.38 94 VAL A N 1
ATOM 751 C CA . VAL A 1 94 ? 3.867 5.321 -20.482 1.00 97.38 94 VAL A CA 1
ATOM 752 C C . VAL A 1 94 ? 5.050 5.367 -21.441 1.00 97.38 94 VAL A C 1
ATOM 754 O O . VAL A 1 94 ? 6.172 5.665 -21.034 1.00 97.38 94 VAL A O 1
ATOM 757 N N . GLY A 1 95 ? 4.801 5.006 -22.698 1.00 94.75 95 GLY A N 1
ATOM 758 C CA . GLY A 1 95 ? 5.767 5.092 -23.784 1.00 94.75 95 GLY A CA 1
ATOM 759 C C . GLY A 1 95 ? 5.759 6.489 -24.395 1.00 94.75 95 GLY A C 1
ATOM 760 O O . GLY A 1 95 ? 4.798 6.861 -25.073 1.00 94.75 95 GLY A O 1
ATOM 761 N N . GLU A 1 96 ? 6.833 7.232 -24.143 1.00 84.56 96 GLU A N 1
ATOM 762 C CA . GLU A 1 96 ? 7.155 8.540 -24.727 1.00 84.56 96 GLU A CA 1
ATOM 763 C C . GLU A 1 96 ? 8.537 8.434 -25.415 1.00 84.56 96 GLU A C 1
ATOM 765 O O . GLU A 1 96 ? 8.855 7.388 -25.986 1.00 84.56 96 GLU A O 1
ATOM 770 N N . ASP A 1 97 ? 9.378 9.474 -25.335 1.00 84.12 97 ASP A N 1
ATOM 771 C CA . ASP A 1 97 ? 10.808 9.405 -25.702 1.00 84.12 97 ASP A CA 1
ATOM 772 C C . ASP A 1 97 ? 11.581 8.382 -24.844 1.00 84.12 97 ASP A C 1
ATOM 774 O O . ASP A 1 97 ? 12.613 7.850 -25.250 1.00 84.12 97 ASP A O 1
ATOM 778 N N . ASP A 1 98 ? 11.051 8.094 -23.655 1.00 89.75 98 ASP A N 1
ATOM 779 C CA . ASP A 1 98 ? 11.488 7.064 -22.721 1.00 89.75 98 ASP A CA 1
ATOM 780 C C . ASP A 1 98 ? 10.268 6.256 -22.240 1.00 89.75 98 ASP A C 1
ATOM 782 O O . ASP A 1 98 ? 9.119 6.697 -22.354 1.00 89.75 98 ASP A O 1
ATOM 786 N N . LEU A 1 99 ? 10.509 5.066 -21.688 1.00 95.81 99 LEU A N 1
ATOM 787 C CA . LEU A 1 99 ? 9.493 4.267 -21.022 1.00 95.81 99 LEU A CA 1
ATOM 788 C C . LEU A 1 99 ? 9.461 4.578 -19.526 1.00 95.81 99 LEU A C 1
ATOM 790 O O . LEU A 1 99 ? 10.350 4.179 -18.770 1.00 95.81 99 LEU A O 1
ATOM 794 N N . LYS A 1 100 ? 8.379 5.225 -19.089 1.00 97.62 100 LYS A N 1
ATOM 795 C CA . LYS A 1 100 ? 8.131 5.504 -17.673 1.00 97.62 100 LYS A CA 1
ATOM 796 C C . LYS A 1 100 ? 7.236 4.435 -17.053 1.00 97.62 100 LYS A C 1
ATOM 798 O O . LYS A 1 100 ? 6.201 4.076 -17.617 1.00 97.62 100 LYS A O 1
ATOM 803 N N . VAL A 1 101 ? 7.617 3.958 -15.870 1.00 98.44 101 VAL A N 1
ATOM 804 C CA . VAL A 1 101 ? 6.904 2.924 -15.105 1.00 98.44 101 VAL A CA 1
ATOM 805 C C . VAL A 1 101 ? 6.344 3.536 -13.823 1.00 98.44 101 VAL A C 1
ATOM 807 O O . VAL A 1 101 ? 7.104 3.926 -12.938 1.00 98.44 101 VAL A O 1
ATOM 810 N N . TYR A 1 102 ? 5.018 3.608 -13.716 1.00 98.38 102 TYR A N 1
ATOM 811 C CA . TYR A 1 102 ? 4.295 4.180 -12.579 1.00 98.38 102 TYR A CA 1
ATOM 812 C C . TYR A 1 102 ? 3.591 3.077 -11.776 1.00 98.38 102 TYR A C 1
ATOM 814 O O . TYR A 1 102 ? 2.768 2.353 -12.343 1.00 98.38 102 TYR A O 1
ATOM 822 N N . PRO A 1 103 ? 3.839 2.951 -10.462 1.00 98.06 103 PRO A N 1
ATOM 823 C CA . PRO A 1 103 ? 3.095 2.032 -9.611 1.00 98.06 103 PRO A CA 1
ATOM 824 C C . PRO A 1 103 ? 1.764 2.644 -9.135 1.00 98.06 103 PRO A C 1
ATOM 826 O O . PRO A 1 103 ? 1.573 3.870 -9.139 1.00 98.06 103 PRO A O 1
ATOM 829 N N . ASP A 1 104 ? 0.860 1.799 -8.636 1.00 98.12 104 ASP A N 1
ATOM 830 C CA . ASP A 1 104 ? -0.285 2.234 -7.826 1.00 98.12 104 ASP A CA 1
ATOM 831 C C . ASP A 1 104 ? 0.147 2.964 -6.530 1.00 98.12 104 ASP A C 1
ATOM 833 O O . ASP A 1 104 ? 1.338 3.105 -6.230 1.00 98.12 104 ASP A O 1
ATOM 837 N N . ALA A 1 105 ? -0.817 3.496 -5.769 1.00 97.75 105 ALA A N 1
ATOM 838 C CA . ALA A 1 105 ? -0.557 4.393 -4.638 1.00 97.75 105 ALA A CA 1
ATOM 839 C C . ALA A 1 105 ? 0.312 3.788 -3.522 1.00 97.75 105 ALA A C 1
ATOM 841 O O . ALA A 1 105 ? 0.948 4.540 -2.783 1.00 97.75 105 ALA A O 1
ATOM 842 N N . THR A 1 106 ? 0.376 2.461 -3.408 1.00 97.44 106 THR A N 1
ATOM 843 C CA . THR A 1 106 ? 1.230 1.769 -2.436 1.00 97.44 106 THR A CA 1
ATOM 844 C C . THR A 1 106 ? 2.001 0.614 -3.062 1.00 97.44 106 THR A C 1
ATOM 846 O O . THR A 1 106 ? 2.374 -0.312 -2.353 1.00 97.44 106 THR A O 1
ATOM 849 N N . THR A 1 107 ? 2.253 0.648 -4.377 1.00 97.06 107 THR A N 1
ATOM 850 C CA . THR A 1 107 ? 2.969 -0.414 -5.109 1.00 97.06 107 THR A CA 1
ATOM 851 C C . THR A 1 107 ? 2.470 -1.815 -4.702 1.00 97.06 107 THR A C 1
ATOM 853 O O . THR A 1 107 ? 3.264 -2.718 -4.418 1.00 97.06 107 THR A O 1
ATOM 856 N N . LEU A 1 108 ? 1.142 -2.004 -4.614 1.00 95.62 108 LEU A N 1
ATOM 857 C CA . LEU A 1 108 ? 0.527 -3.295 -4.264 1.00 95.62 108 LEU A CA 1
ATOM 858 C C . LEU A 1 108 ? 0.883 -4.383 -5.274 1.00 95.62 108 LEU A C 1
ATOM 860 O O . LEU A 1 108 ? 0.902 -5.571 -4.937 1.00 95.62 108 LEU A O 1
ATOM 864 N N . ARG A 1 109 ? 1.143 -3.994 -6.524 1.00 95.19 109 ARG A N 1
ATOM 865 C CA . ARG A 1 109 ? 1.839 -4.838 -7.492 1.00 95.19 109 ARG A CA 1
ATOM 866 C C . ARG A 1 109 ? 3.335 -4.492 -7.468 1.00 95.19 109 ARG A C 1
ATOM 868 O O . ARG A 1 109 ? 3.696 -3.408 -7.924 1.00 95.19 109 ARG A O 1
ATOM 875 N N . PRO A 1 110 ? 4.206 -5.374 -6.943 1.00 95.81 110 PRO A N 1
ATOM 876 C CA . PRO A 1 110 ? 5.633 -5.092 -6.856 1.00 95.81 110 PRO A CA 1
ATOM 877 C C . PRO A 1 110 ? 6.270 -4.844 -8.225 1.00 95.81 110 PRO A C 1
ATOM 879 O O . PRO A 1 110 ? 5.963 -5.527 -9.204 1.00 95.81 110 PRO A O 1
ATOM 882 N N . VAL A 1 111 ? 7.199 -3.891 -8.261 1.00 97.81 111 VAL A N 1
ATOM 883 C CA . VAL A 1 111 ? 8.099 -3.642 -9.390 1.00 97.81 111 VAL A CA 1
ATOM 884 C C . VAL A 1 111 ? 9.511 -3.600 -8.839 1.00 97.81 111 VAL A C 1
ATOM 886 O O . VAL A 1 111 ? 9.805 -2.794 -7.963 1.00 97.81 111 VAL A O 1
ATOM 889 N N . PHE A 1 112 ? 10.376 -4.460 -9.347 1.00 98.00 112 PHE A N 1
ATOM 890 C CA . PHE A 1 112 ? 11.799 -4.487 -9.054 1.00 98.00 112 PHE A CA 1
ATOM 891 C C . PHE A 1 112 ? 12.561 -4.035 -10.287 1.00 98.00 112 PHE A C 1
ATOM 893 O O . PHE A 1 112 ? 12.191 -4.411 -11.395 1.00 98.00 112 PHE A O 1
ATOM 900 N N . TYR A 1 113 ? 13.618 -3.258 -10.110 1.00 98.25 113 TYR A N 1
ATOM 901 C CA . TYR A 1 113 ? 14.445 -2.763 -11.201 1.00 98.25 113 TYR A CA 1
ATOM 902 C C . TYR A 1 113 ? 15.923 -2.911 -10.867 1.00 98.25 113 TYR A C 1
ATOM 904 O O . TYR A 1 113 ? 16.301 -2.953 -9.694 1.00 98.25 113 TYR A O 1
ATOM 912 N N . HIS A 1 114 ? 16.746 -3.037 -11.905 1.00 97.81 114 HIS A N 1
ATOM 913 C CA . HIS A 1 114 ? 18.197 -3.036 -11.760 1.00 97.81 114 HIS A CA 1
ATOM 914 C C . HIS A 1 114 ? 18.711 -1.594 -11.766 1.00 97.81 114 HIS A C 1
ATOM 916 O O . HIS A 1 114 ? 18.248 -0.793 -12.563 1.00 97.81 114 HIS A O 1
ATOM 922 N N . GLU A 1 115 ? 19.690 -1.256 -10.932 1.00 96.12 115 GLU A N 1
ATOM 923 C CA . GLU A 1 115 ? 20.130 0.136 -10.741 1.00 96.12 115 GLU A CA 1
ATOM 924 C C . GLU A 1 115 ? 20.695 0.825 -11.993 1.00 96.12 115 GLU A C 1
ATOM 926 O O . GLU A 1 115 ? 20.726 2.047 -12.068 1.00 96.12 115 GLU A O 1
ATOM 931 N N . SER A 1 116 ? 21.210 0.039 -12.938 1.00 95.56 116 SER A N 1
ATOM 932 C CA . SER A 1 116 ? 21.982 0.524 -14.091 1.00 95.56 116 SER A CA 1
ATOM 933 C C . SER A 1 116 ? 21.674 -0.193 -15.403 1.00 95.56 116 SER A C 1
ATOM 935 O O . SER A 1 116 ? 22.204 0.185 -16.444 1.00 95.56 116 SER A O 1
ATOM 937 N N . LEU A 1 117 ? 20.815 -1.216 -15.378 1.00 96.56 117 LEU A N 1
ATOM 938 C CA . LEU A 1 117 ? 20.449 -1.982 -16.571 1.00 96.56 117 LEU A CA 1
ATOM 939 C C . LEU A 1 117 ? 18.974 -1.740 -16.887 1.00 96.56 117 LEU A C 1
ATOM 941 O O . LEU A 1 117 ? 18.194 -1.658 -15.940 1.00 96.56 117 LEU A O 1
ATOM 945 N N . PRO A 1 118 ? 18.572 -1.700 -18.172 1.00 96.06 118 PRO A N 1
ATOM 946 C CA . PRO A 1 118 ? 17.192 -1.495 -18.614 1.00 96.06 118 PRO A CA 1
ATOM 947 C C . PRO A 1 118 ? 16.276 -2.687 -18.303 1.00 96.06 118 PRO A C 1
ATOM 949 O O . PRO A 1 118 ? 15.781 -3.375 -19.193 1.00 96.06 118 PRO A O 1
ATOM 952 N N . ILE A 1 119 ? 16.067 -2.947 -17.012 1.00 97.25 119 ILE A N 1
ATOM 953 C CA . ILE A 1 119 ? 15.323 -4.086 -16.482 1.00 97.25 119 ILE A CA 1
ATOM 954 C C . ILE A 1 119 ? 14.336 -3.588 -15.431 1.00 97.25 119 ILE A C 1
ATOM 956 O O . ILE A 1 119 ? 14.736 -3.013 -14.420 1.00 97.25 119 ILE A O 1
ATOM 960 N N . ALA A 1 120 ? 13.058 -3.904 -15.626 1.00 98.12 120 ALA A N 1
ATOM 961 C CA . ALA A 1 120 ? 12.051 -3.874 -14.571 1.00 98.12 120 ALA A CA 1
ATOM 962 C C . ALA A 1 120 ? 11.246 -5.181 -14.584 1.00 98.12 120 ALA A C 1
ATOM 964 O O . ALA A 1 120 ? 10.946 -5.709 -15.648 1.00 98.12 120 ALA A O 1
ATOM 965 N N . ALA A 1 121 ? 10.890 -5.736 -13.431 1.00 97.56 121 ALA A N 1
ATOM 966 C CA . ALA A 1 121 ? 10.198 -7.019 -13.330 1.00 97.56 121 ALA A CA 1
ATOM 967 C C . ALA A 1 121 ? 9.283 -7.084 -12.106 1.00 97.56 121 ALA A C 1
ATOM 969 O O . ALA A 1 121 ? 9.488 -6.371 -11.129 1.00 97.56 121 ALA A O 1
ATOM 970 N N . SER A 1 122 ? 8.309 -7.994 -12.108 1.00 96.44 122 SER A N 1
ATOM 971 C CA . SER A 1 122 ? 7.439 -8.205 -10.939 1.00 96.44 122 SER A CA 1
ATOM 972 C C . SER A 1 122 ? 8.132 -8.878 -9.753 1.00 96.44 122 SER A C 1
ATOM 974 O O . SER A 1 122 ? 7.639 -8.798 -8.633 1.00 96.44 122 SER A O 1
ATOM 976 N N . HIS A 1 123 ? 9.261 -9.553 -9.980 1.00 95.12 123 HIS A N 1
ATOM 977 C CA . HIS A 1 123 ? 10.003 -10.286 -8.954 1.00 95.12 123 HIS A CA 1
ATOM 978 C C . HIS A 1 123 ? 11.491 -9.952 -9.044 1.00 95.12 123 HIS A C 1
ATOM 980 O O . HIS A 1 123 ? 12.061 -9.925 -10.138 1.00 95.12 123 HIS A O 1
ATOM 986 N N . SER A 1 124 ? 12.150 -9.788 -7.899 1.00 95.75 124 SER A N 1
ATOM 987 C CA . SER A 1 124 ? 13.595 -9.527 -7.843 1.00 95.75 124 SER A CA 1
ATOM 988 C C . SER A 1 124 ? 14.413 -10.649 -8.492 1.00 95.75 124 SER A C 1
ATOM 990 O O . SER A 1 124 ? 15.339 -10.384 -9.248 1.00 95.75 124 SER A O 1
ATOM 992 N N . GLY A 1 125 ? 14.020 -11.912 -8.278 1.00 94.06 125 GLY A N 1
ATOM 993 C CA . GLY A 1 125 ? 14.677 -13.075 -8.874 1.00 94.06 125 GLY A CA 1
ATOM 994 C C . GLY A 1 125 ? 14.531 -13.112 -10.393 1.00 94.06 125 GLY A C 1
ATOM 995 O O . GLY A 1 125 ? 15.432 -13.577 -11.086 1.00 94.06 125 GLY A O 1
ATOM 996 N N . LEU A 1 126 ? 13.430 -12.568 -10.923 1.00 93.75 126 LEU A N 1
ATOM 997 C CA . LEU A 1 126 ? 13.236 -12.426 -12.361 1.00 93.75 126 LEU A CA 1
ATOM 998 C C . LEU A 1 126 ? 14.146 -11.330 -12.933 1.00 93.75 126 LEU A C 1
ATOM 1000 O O . LEU A 1 126 ? 14.791 -11.566 -13.952 1.00 93.75 126 LEU A O 1
ATOM 1004 N N . ALA A 1 127 ? 14.267 -10.185 -12.254 1.00 96.31 127 ALA A N 1
ATOM 1005 C CA . ALA A 1 127 ? 15.224 -9.144 -12.630 1.00 96.31 127 ALA A CA 1
ATOM 1006 C C . ALA A 1 127 ? 16.682 -9.648 -12.561 1.00 96.31 127 ALA A C 1
ATOM 1008 O O . ALA A 1 127 ? 17.436 -9.462 -13.514 1.00 96.31 127 ALA A O 1
ATOM 1009 N N . ALA A 1 128 ? 17.056 -10.372 -11.498 1.00 95.81 128 ALA A N 1
ATOM 1010 C CA . ALA A 1 128 ? 18.389 -10.959 -11.325 1.00 95.81 128 ALA A CA 1
ATOM 1011 C C . ALA A 1 128 ? 18.712 -11.986 -12.413 1.00 95.81 128 ALA A C 1
ATOM 1013 O O . ALA A 1 128 ? 19.819 -12.010 -12.953 1.00 95.81 128 ALA A O 1
ATOM 1014 N N . TYR A 1 129 ? 17.728 -12.816 -12.773 1.00 93.00 129 TYR A N 1
ATOM 1015 C CA . TYR A 1 129 ? 17.863 -13.759 -13.875 1.00 93.00 129 TYR A CA 1
ATOM 1016 C C . TYR A 1 129 ? 18.222 -13.039 -15.179 1.00 93.00 129 TYR A C 1
ATOM 1018 O O . TYR A 1 129 ? 19.175 -13.432 -15.852 1.00 93.00 129 TYR A O 1
ATOM 1026 N N . VAL A 1 130 ? 17.485 -11.979 -15.518 1.00 95.06 130 VAL A N 1
ATOM 1027 C CA . VAL A 1 130 ? 17.680 -11.222 -16.763 1.00 95.06 130 VAL A CA 1
ATOM 1028 C C . VAL A 1 130 ? 19.015 -10.499 -16.759 1.00 95.06 130 VAL A C 1
ATOM 1030 O O . VAL A 1 130 ? 19.750 -10.603 -17.737 1.00 95.06 130 VAL A O 1
ATOM 1033 N N . ALA A 1 131 ? 19.374 -9.852 -15.650 1.00 96.38 131 ALA A N 1
ATOM 1034 C CA . ALA A 1 131 ? 20.673 -9.206 -15.493 1.00 96.38 131 ALA A CA 1
ATOM 1035 C C . ALA A 1 131 ? 21.816 -10.192 -15.787 1.00 96.38 131 ALA A C 1
ATOM 1037 O O . ALA A 1 131 ? 22.710 -9.895 -16.575 1.00 96.38 131 ALA A O 1
ATOM 1038 N N . LYS A 1 132 ? 21.725 -11.416 -15.255 1.00 94.88 132 LYS A N 1
ATOM 1039 C CA . LYS A 1 132 ? 22.729 -12.457 -15.486 1.00 94.88 132 LYS A CA 1
ATOM 1040 C C . LYS A 1 132 ? 22.742 -13.001 -16.920 1.00 94.88 132 LYS A C 1
ATOM 1042 O O . LYS A 1 132 ? 23.816 -13.264 -17.441 1.00 94.88 132 LYS A O 1
ATOM 1047 N N . HIS A 1 133 ? 21.582 -13.235 -17.537 1.00 92.12 133 HIS A N 1
ATOM 1048 C CA . HIS A 1 133 ? 21.505 -14.017 -18.785 1.00 92.12 133 HIS A CA 1
ATOM 1049 C C . HIS A 1 133 ? 21.454 -13.158 -20.049 1.00 92.12 133 HIS A C 1
ATOM 1051 O O . HIS A 1 133 ? 21.854 -13.630 -21.105 1.00 92.12 133 HIS A O 1
ATOM 1057 N N . HIS A 1 134 ? 20.946 -11.927 -19.961 1.00 94.12 134 HIS A N 1
ATOM 1058 C CA . HIS A 1 134 ? 20.861 -11.011 -21.102 1.00 94.12 134 HIS A CA 1
ATOM 1059 C C . HIS A 1 134 ? 21.999 -9.983 -21.091 1.00 94.12 134 HIS A C 1
ATOM 1061 O O . HIS A 1 134 ? 22.391 -9.505 -22.150 1.00 94.12 134 HIS A O 1
ATOM 1067 N N . TYR A 1 135 ? 22.524 -9.650 -19.906 1.00 95.00 135 TYR A N 1
ATOM 1068 C CA . TYR A 1 135 ? 23.529 -8.596 -19.726 1.00 95.00 135 TYR A CA 1
ATOM 1069 C C . TYR A 1 135 ? 24.832 -9.092 -19.082 1.00 95.00 135 TYR A C 1
ATOM 1071 O O . TYR A 1 135 ? 25.719 -8.284 -18.827 1.00 95.00 135 TYR A O 1
ATOM 1079 N N . GLU A 1 136 ? 24.951 -10.394 -18.791 1.00 95.25 136 GLU A N 1
ATOM 1080 C CA . GLU A 1 136 ? 26.134 -11.007 -18.159 1.00 95.25 136 GLU A CA 1
ATOM 1081 C C . GLU A 1 136 ? 26.552 -10.343 -16.828 1.00 95.25 136 GLU A C 1
ATOM 1083 O O . GLU A 1 136 ? 27.696 -10.450 -16.382 1.00 95.25 136 GLU A O 1
ATOM 1088 N N . ALA A 1 137 ? 25.614 -9.671 -16.152 1.00 95.25 137 ALA A N 1
ATOM 1089 C CA . ALA A 1 137 ? 25.880 -8.940 -14.924 1.00 95.25 137 ALA A CA 1
ATOM 1090 C C . ALA A 1 137 ? 25.872 -9.865 -13.700 1.00 95.25 137 ALA A C 1
ATOM 1092 O O . ALA A 1 137 ? 24.973 -10.692 -13.504 1.00 95.25 137 ALA A O 1
ATOM 1093 N N . ALA A 1 138 ? 26.874 -9.699 -12.836 1.00 93.06 138 ALA A N 1
ATOM 1094 C CA . ALA A 1 138 ? 26.961 -10.421 -11.576 1.00 93.06 138 ALA A CA 1
ATOM 1095 C C . ALA A 1 138 ? 26.015 -9.802 -10.537 1.00 93.06 138 ALA A C 1
ATOM 1097 O O . ALA A 1 138 ? 26.250 -8.704 -10.039 1.00 93.06 138 ALA A O 1
ATOM 1098 N N . VAL A 1 139 ? 24.964 -10.540 -10.180 1.00 94.62 139 VAL A N 1
ATOM 1099 C CA . VAL A 1 139 ? 23.981 -10.137 -9.169 1.00 94.62 139 VAL A CA 1
ATOM 1100 C C . VAL A 1 139 ? 23.991 -11.151 -8.025 1.00 94.62 139 VAL A C 1
ATOM 1102 O O . VAL A 1 139 ? 23.497 -12.272 -8.165 1.00 94.62 139 VAL A O 1
ATOM 1105 N N . ALA A 1 140 ? 24.599 -10.772 -6.900 1.00 94.19 140 ALA A N 1
ATOM 1106 C CA . ALA A 1 140 ? 24.675 -11.603 -5.699 1.00 94.19 140 ALA A CA 1
ATOM 1107 C C . ALA A 1 140 ? 23.408 -11.470 -4.838 1.00 94.19 140 ALA A C 1
ATOM 1109 O O . ALA A 1 140 ? 22.735 -10.440 -4.874 1.00 94.19 140 ALA A O 1
ATOM 1110 N N . GLN A 1 141 ? 23.103 -12.497 -4.044 1.00 94.31 141 GLN A N 1
ATOM 1111 C CA . GLN A 1 141 ? 22.111 -12.403 -2.968 1.00 94.31 141 GLN A CA 1
ATOM 1112 C C . GLN A 1 141 ? 22.780 -11.946 -1.670 1.00 94.31 141 GLN A C 1
ATOM 1114 O O . GLN A 1 141 ? 23.943 -12.276 -1.434 1.00 94.31 141 GLN A O 1
ATOM 1119 N N . TYR A 1 142 ? 22.039 -11.223 -0.831 1.00 93.44 142 TYR A N 1
ATOM 1120 C CA . TYR A 1 142 ? 22.464 -10.945 0.541 1.00 93.44 142 TYR A CA 1
ATOM 1121 C C . TYR A 1 142 ? 22.483 -12.233 1.375 1.00 93.44 142 TYR A C 1
ATOM 1123 O O . TYR A 1 142 ? 21.648 -13.118 1.182 1.00 93.44 142 TYR A O 1
ATOM 1131 N N . ASP A 1 143 ? 23.413 -12.320 2.327 1.00 92.12 143 ASP A N 1
ATOM 1132 C CA . ASP A 1 143 ? 23.425 -13.399 3.315 1.00 92.12 143 ASP A CA 1
ATOM 1133 C C . ASP A 1 143 ? 22.412 -13.085 4.427 1.00 92.12 143 ASP A C 1
ATOM 1135 O O . ASP A 1 143 ? 22.622 -12.198 5.257 1.00 92.12 143 ASP A O 1
ATOM 1139 N N . GLY A 1 144 ? 21.266 -13.768 4.398 1.00 88.06 144 GLY A N 1
ATOM 1140 C CA . GLY A 1 144 ? 20.163 -13.582 5.341 1.00 88.06 144 GLY A CA 1
ATOM 1141 C C . GLY A 1 144 ? 18.947 -12.840 4.774 1.00 88.06 144 GLY A C 1
ATOM 1142 O O . GLY A 1 144 ? 18.807 -12.614 3.573 1.00 88.06 144 GLY A O 1
ATOM 1143 N N . MET A 1 145 ? 18.006 -12.497 5.659 1.00 85.38 145 MET A N 1
ATOM 1144 C CA . MET A 1 145 ? 16.689 -11.976 5.273 1.00 85.38 145 MET A CA 1
ATOM 1145 C C . MET A 1 145 ? 16.643 -10.445 5.298 1.00 85.38 145 MET A C 1
ATOM 1147 O O . MET A 1 145 ? 16.775 -9.828 6.355 1.00 85.38 145 MET A O 1
ATOM 1151 N N . ILE A 1 146 ? 16.354 -9.835 4.145 1.00 90.25 146 ILE A N 1
ATOM 1152 C CA . ILE A 1 146 ? 16.096 -8.389 4.027 1.00 90.25 146 ILE A CA 1
ATOM 1153 C C . ILE A 1 146 ? 14.666 -8.030 4.459 1.00 90.25 146 ILE A C 1
ATOM 1155 O O . ILE A 1 146 ? 14.446 -6.968 5.037 1.00 90.25 146 ILE A O 1
ATOM 1159 N N . ASN A 1 147 ? 13.692 -8.918 4.214 1.00 83.38 147 ASN A N 1
ATOM 1160 C CA . ASN A 1 147 ? 12.271 -8.749 4.559 1.00 83.38 147 ASN A CA 1
ATOM 1161 C C . ASN A 1 147 ? 11.622 -7.465 3.998 1.00 83.38 147 ASN A C 1
ATOM 1163 O O . ASN A 1 147 ? 10.767 -6.861 4.653 1.00 83.38 147 ASN A O 1
ATOM 1167 N N . GLY A 1 148 ? 12.025 -7.038 2.794 1.00 83.56 148 GLY A N 1
ATOM 1168 C CA . GLY A 1 148 ? 11.525 -5.807 2.168 1.00 83.56 148 GLY A CA 1
ATOM 1169 C C . GLY A 1 148 ? 11.812 -4.564 3.009 1.00 83.56 148 GLY A C 1
ATOM 1170 O O . GLY A 1 148 ? 10.926 -3.731 3.202 1.00 83.56 148 GLY A O 1
ATOM 1171 N N . TYR A 1 149 ? 13.001 -4.494 3.611 1.00 93.88 149 TYR A N 1
ATOM 1172 C CA . TYR A 1 149 ? 13.440 -3.344 4.386 1.00 93.88 149 TYR A CA 1
ATOM 1173 C C . TYR A 1 149 ? 13.915 -2.203 3.478 1.00 93.88 149 TYR A C 1
ATOM 1175 O O . TYR A 1 149 ? 14.838 -2.383 2.690 1.00 93.88 149 TYR A O 1
ATOM 1183 N N . LEU A 1 150 ? 13.309 -1.023 3.619 1.00 95.25 150 LEU A N 1
ATOM 1184 C CA . LEU A 1 150 ? 13.358 0.055 2.622 1.00 95.25 150 LEU A CA 1
ATOM 1185 C C . LEU A 1 150 ? 13.062 -0.511 1.222 1.00 95.25 150 LEU A C 1
ATOM 1187 O O . LEU A 1 150 ? 12.282 -1.449 1.075 1.00 95.25 150 LEU A O 1
ATOM 1191 N N . ASP A 1 151 ? 13.677 0.042 0.189 1.00 96.19 151 ASP A N 1
ATOM 1192 C CA . ASP A 1 151 ? 13.540 -0.412 -1.192 1.00 96.19 151 ASP A CA 1
ATOM 1193 C C . ASP A 1 151 ? 14.492 -1.561 -1.559 1.00 96.19 151 ASP A C 1
ATOM 1195 O O . ASP A 1 151 ? 14.615 -1.910 -2.733 1.00 96.19 151 ASP A O 1
ATOM 1199 N N . PHE A 1 152 ? 15.186 -2.161 -0.589 1.00 96.38 152 PHE A N 1
ATOM 1200 C CA . PHE A 1 152 ? 16.102 -3.263 -0.865 1.00 96.38 152 PHE A CA 1
ATOM 1201 C C . PHE A 1 152 ? 15.333 -4.547 -1.193 1.00 96.38 152 PHE A C 1
ATOM 1203 O O . PHE A 1 152 ? 14.369 -4.915 -0.516 1.00 96.38 152 PHE A O 1
ATOM 1210 N N . SER A 1 153 ? 15.809 -5.256 -2.217 1.00 95.75 153 SER A N 1
ATOM 1211 C CA . SER A 1 153 ? 15.462 -6.659 -2.447 1.00 95.75 153 SER A CA 1
ATOM 1212 C C . SER A 1 153 ? 16.509 -7.580 -1.818 1.00 95.75 153 SER A C 1
ATOM 1214 O O . SER A 1 153 ? 17.550 -7.131 -1.336 1.00 95.75 153 SER A O 1
ATOM 1216 N N . ARG A 1 154 ? 16.276 -8.891 -1.873 1.00 94.50 154 ARG A N 1
ATOM 1217 C CA . ARG A 1 154 ? 17.283 -9.901 -1.514 1.00 94.50 154 ARG A CA 1
ATOM 1218 C C . ARG A 1 154 ? 18.505 -9.969 -2.441 1.00 94.50 154 ARG A C 1
ATOM 1220 O O . ARG A 1 154 ? 19.411 -10.747 -2.154 1.00 94.50 154 ARG A O 1
ATOM 1227 N N . TYR A 1 155 ? 18.546 -9.197 -3.528 1.00 95.62 155 TYR A N 1
ATOM 1228 C CA . TYR A 1 155 ? 19.669 -9.146 -4.464 1.00 95.62 155 TYR A CA 1
ATOM 1229 C C . TYR A 1 155 ? 20.366 -7.782 -4.445 1.00 95.62 155 TYR A C 1
ATOM 1231 O O . TYR A 1 155 ? 19.718 -6.737 -4.386 1.00 95.62 155 TYR A O 1
ATOM 1239 N N . HIS A 1 156 ? 21.692 -7.796 -4.568 1.00 95.44 156 HIS A N 1
ATOM 1240 C CA . HIS A 1 156 ? 22.484 -6.591 -4.805 1.00 95.44 156 HIS A CA 1
ATOM 1241 C C . HIS A 1 156 ? 22.074 -5.923 -6.125 1.00 95.44 156 HIS A C 1
ATOM 1243 O O . HIS A 1 156 ? 21.711 -6.609 -7.079 1.00 95.44 156 HIS A O 1
ATOM 1249 N N . TYR A 1 157 ? 22.141 -4.589 -6.178 1.00 96.38 157 TYR A N 1
ATOM 1250 C CA . TYR A 1 157 ? 21.834 -3.770 -7.365 1.00 96.38 157 TYR A CA 1
ATOM 1251 C C . TYR A 1 157 ? 20.387 -3.847 -7.874 1.00 96.38 157 TYR A C 1
ATOM 1253 O O . TYR A 1 157 ? 20.050 -3.205 -8.868 1.00 96.38 157 TYR A O 1
ATOM 1261 N N . ILE A 1 158 ? 19.518 -4.603 -7.199 1.00 97.62 158 ILE A N 1
ATOM 1262 C CA . ILE A 1 158 ? 18.098 -4.705 -7.522 1.00 97.62 158 ILE A CA 1
ATOM 1263 C C . ILE A 1 158 ? 17.294 -4.100 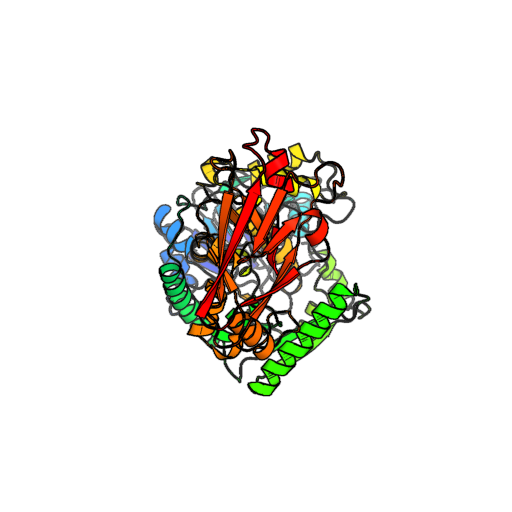-6.387 1.00 97.62 158 ILE A C 1
ATOM 1265 O O . ILE A 1 158 ? 17.319 -4.575 -5.246 1.00 97.62 158 ILE A O 1
ATOM 1269 N N . TYR A 1 159 ? 16.531 -3.076 -6.736 1.00 97.50 159 TYR A N 1
ATOM 1270 C CA . TYR A 1 159 ? 15.711 -2.318 -5.808 1.00 97.50 159 TYR A CA 1
ATOM 1271 C C . TYR A 1 159 ? 14.245 -2.435 -6.190 1.00 97.50 159 TYR A C 1
ATOM 1273 O O . TYR A 1 159 ? 13.892 -2.701 -7.339 1.00 97.50 159 TYR A O 1
ATOM 1281 N N . LYS A 1 160 ? 13.375 -2.246 -5.210 1.00 97.69 160 LYS A N 1
ATOM 1282 C CA . LYS A 1 160 ? 11.938 -2.156 -5.412 1.00 97.69 160 LYS A CA 1
ATOM 1283 C C . LYS A 1 160 ? 11.552 -0.706 -5.694 1.00 97.69 160 LYS A C 1
ATOM 1285 O O . LYS A 1 160 ? 12.056 0.216 -5.064 1.00 97.69 160 LYS A O 1
ATOM 1290 N N . LEU A 1 161 ? 10.665 -0.486 -6.657 1.00 98.00 161 LEU A N 1
ATOM 1291 C CA . LEU A 1 161 ? 10.176 0.847 -6.982 1.00 98.00 161 LEU A CA 1
ATOM 1292 C C . LEU A 1 161 ? 9.281 1.356 -5.848 1.00 98.00 161 LEU A C 1
ATOM 1294 O O . LEU A 1 161 ? 8.198 0.813 -5.604 1.00 98.00 161 LEU A O 1
ATOM 1298 N N . ASN A 1 162 ? 9.729 2.409 -5.165 1.00 96.69 162 ASN A N 1
ATOM 1299 C CA . ASN A 1 162 ? 8.949 3.014 -4.095 1.00 96.69 162 ASN A CA 1
ATOM 1300 C C . ASN A 1 162 ? 7.642 3.606 -4.644 1.00 96.69 162 ASN A C 1
ATOM 1302 O O . ASN A 1 162 ? 7.626 4.164 -5.751 1.00 96.69 162 ASN A O 1
ATOM 1306 N N . PRO A 1 163 ? 6.556 3.570 -3.853 1.00 96.44 163 PRO A N 1
ATOM 1307 C CA . PRO A 1 163 ? 5.384 4.383 -4.130 1.00 96.44 163 PRO A CA 1
ATOM 1308 C C . PRO A 1 163 ? 5.768 5.844 -4.374 1.00 96.44 163 PRO A C 1
ATOM 1310 O O . PRO A 1 163 ? 6.804 6.319 -3.915 1.00 96.44 163 PRO A O 1
ATOM 1313 N N . ASN A 1 164 ? 4.904 6.575 -5.076 1.00 97.81 164 ASN A N 1
ATOM 1314 C CA . ASN A 1 164 ? 5.046 8.018 -5.321 1.00 97.81 164 ASN A CA 1
ATOM 1315 C C . ASN A 1 164 ? 6.213 8.424 -6.238 1.00 97.81 164 ASN A C 1
ATOM 1317 O O . ASN A 1 164 ? 6.431 9.619 -6.463 1.00 97.81 164 ASN A O 1
ATOM 1321 N N . THR A 1 165 ? 6.921 7.445 -6.798 1.00 97.88 165 THR A N 1
ATOM 1322 C CA . THR A 1 165 ? 7.965 7.637 -7.804 1.00 97.88 165 THR A CA 1
ATOM 1323 C C . THR A 1 165 ? 7.615 6.894 -9.086 1.00 97.88 165 THR A C 1
ATOM 1325 O O . THR A 1 165 ? 6.895 5.895 -9.048 1.00 97.88 165 THR A O 1
ATOM 1328 N N . TYR A 1 166 ? 8.096 7.386 -10.224 1.00 97.94 166 TYR A N 1
ATOM 1329 C CA . TYR A 1 166 ? 8.133 6.612 -11.462 1.00 97.94 166 TYR A CA 1
ATOM 1330 C C . TYR A 1 166 ? 9.578 6.278 -11.813 1.00 97.94 166 TYR A C 1
ATOM 1332 O O . TYR A 1 166 ? 10.481 7.060 -11.511 1.00 97.94 166 TYR A O 1
ATOM 1340 N N . LEU A 1 167 ? 9.790 5.135 -12.461 1.00 98.25 167 LEU A N 1
ATOM 1341 C CA . LEU A 1 167 ? 11.086 4.755 -13.020 1.00 98.25 167 LEU A CA 1
ATOM 1342 C C . LEU A 1 167 ? 11.149 5.163 -14.491 1.00 98.25 167 LEU A C 1
ATOM 1344 O O . LEU A 1 167 ? 10.285 4.774 -15.271 1.00 98.25 167 LEU A O 1
ATOM 1348 N N . SER A 1 168 ? 12.186 5.906 -14.859 1.00 96.75 168 SER A N 1
ATOM 1349 C CA . SER A 1 168 ? 12.646 6.082 -16.236 1.00 96.75 168 SER A CA 1
ATOM 1350 C C . SER A 1 168 ? 13.510 4.876 -16.615 1.00 96.75 168 SER A C 1
ATOM 1352 O O . SER A 1 168 ? 14.594 4.706 -16.053 1.00 96.75 168 SER A O 1
ATOM 1354 N N . LEU A 1 169 ? 13.030 4.004 -17.510 1.00 94.19 169 LEU A N 1
ATOM 1355 C CA . LEU A 1 169 ? 13.724 2.747 -17.817 1.00 94.19 169 LEU A CA 1
ATOM 1356 C C . LEU A 1 169 ? 14.970 2.960 -18.691 1.00 94.19 169 LEU A C 1
ATOM 1358 O O . LEU A 1 169 ? 15.915 2.177 -18.614 1.00 94.19 169 LEU A O 1
ATOM 1362 N N . HIS A 1 170 ? 15.019 4.018 -19.495 1.00 88.50 170 HIS A N 1
ATOM 1363 C CA . HIS A 1 170 ? 16.230 4.361 -20.232 1.00 88.50 170 HIS A CA 1
ATOM 1364 C C . HIS A 1 170 ? 17.314 4.922 -19.311 1.00 88.50 170 HIS A C 1
ATOM 1366 O O . HIS A 1 170 ? 18.448 4.451 -19.339 1.00 88.50 170 HIS A O 1
ATOM 1372 N N . ASN A 1 171 ? 16.962 5.888 -18.456 1.00 89.69 171 ASN A N 1
ATOM 1373 C CA . ASN A 1 171 ? 17.941 6.583 -17.614 1.00 89.69 171 ASN A CA 1
ATOM 1374 C C . ASN A 1 171 ? 18.241 5.858 -16.294 1.00 89.69 171 ASN A C 1
ATOM 1376 O O . ASN A 1 171 ? 19.122 6.291 -15.555 1.00 89.69 171 ASN A O 1
ATOM 1380 N N . GLN A 1 172 ? 17.489 4.802 -15.970 1.00 92.31 172 GLN A N 1
ATOM 1381 C CA . GLN A 1 172 ? 17.545 4.097 -14.684 1.00 92.31 172 GLN A CA 1
ATOM 1382 C C . GLN A 1 172 ? 17.437 5.032 -13.481 1.00 92.31 172 GLN A C 1
ATOM 1384 O O . GLN A 1 172 ? 18.123 4.903 -12.468 1.00 92.31 172 GLN A O 1
ATOM 1389 N N . GLN A 1 173 ? 16.532 6.001 -13.610 1.00 95.31 173 GLN A N 1
ATOM 1390 C CA . GLN A 1 173 ? 16.324 7.029 -12.610 1.00 95.31 173 GLN A CA 1
ATOM 1391 C C . GLN A 1 173 ? 14.879 7.036 -12.135 1.00 95.31 173 GLN A C 1
ATOM 1393 O O . GLN A 1 173 ? 13.925 7.087 -12.911 1.00 95.31 173 GLN A O 1
ATOM 1398 N N . THR A 1 174 ? 14.728 7.039 -10.822 1.00 97.38 174 THR A N 1
ATOM 1399 C CA . THR A 1 174 ? 13.465 7.246 -10.126 1.00 97.38 174 THR A CA 1
ATOM 1400 C C . THR A 1 174 ? 13.206 8.736 -9.939 1.00 97.38 174 THR A C 1
ATOM 1402 O O . THR A 1 174 ? 14.076 9.457 -9.449 1.00 97.38 174 THR A O 1
ATOM 1405 N N . THR A 1 175 ? 12.005 9.198 -10.276 1.00 97.62 175 THR A N 1
ATOM 1406 C CA . THR A 1 175 ? 11.581 10.586 -10.041 1.00 97.62 175 THR A CA 1
ATOM 1407 C C . THR A 1 175 ? 10.323 10.610 -9.193 1.00 97.62 175 THR A C 1
ATOM 1409 O O . THR A 1 175 ? 9.327 9.961 -9.525 1.00 97.62 175 THR A O 1
ATOM 1412 N N . ARG A 1 176 ? 10.349 11.384 -8.107 1.00 98.00 176 ARG A N 1
ATOM 1413 C CA . ARG A 1 176 ? 9.188 11.592 -7.246 1.00 98.00 176 ARG A CA 1
ATOM 1414 C C . ARG A 1 176 ? 8.187 12.513 -7.925 1.00 98.00 176 ARG A C 1
ATOM 1416 O O . ARG A 1 176 ? 8.518 13.628 -8.319 1.00 98.00 176 ARG A O 1
ATOM 1423 N N . PHE A 1 177 ? 6.944 12.053 -7.999 1.00 96.50 177 PHE A N 1
ATOM 1424 C CA . PHE A 1 177 ? 5.814 12.840 -8.489 1.00 96.50 177 PHE A CA 1
ATOM 1425 C C . PHE A 1 177 ? 4.743 13.063 -7.412 1.00 96.50 177 PHE A C 1
ATOM 1427 O O . PHE A 1 177 ? 3.821 13.840 -7.620 1.00 96.50 177 PHE A O 1
ATOM 1434 N N . PHE A 1 178 ? 4.831 12.411 -6.252 1.00 97.31 178 PHE A N 1
ATOM 1435 C CA . PHE A 1 178 ? 3.906 12.650 -5.144 1.00 97.31 178 PHE A CA 1
ATOM 1436 C C . PHE A 1 178 ? 4.666 12.789 -3.804 1.00 97.31 178 PHE A C 1
ATOM 1438 O O . PHE A 1 178 ? 5.647 12.071 -3.590 1.00 97.31 178 PHE A O 1
ATOM 1445 N N . PRO A 1 179 ? 4.254 13.683 -2.884 1.00 96.00 179 PRO A N 1
ATOM 1446 C CA . PRO A 1 179 ? 3.131 14.622 -2.983 1.00 96.00 179 PRO A CA 1
ATOM 1447 C C . PRO A 1 179 ? 3.360 15.717 -4.037 1.00 96.00 179 PRO A C 1
ATOM 1449 O O . PRO A 1 179 ? 4.481 16.170 -4.259 1.00 96.00 179 PRO A O 1
ATOM 1452 N N . SER A 1 180 ? 2.286 16.118 -4.717 1.00 92.00 180 SER A N 1
ATOM 1453 C CA . SER A 1 180 ? 2.297 17.207 -5.709 1.00 92.00 180 SER A CA 1
ATOM 1454 C C . SER A 1 180 ? 1.906 18.561 -5.118 1.00 92.00 180 SER A C 1
ATOM 1456 O O . SER A 1 180 ? 2.208 19.595 -5.706 1.00 92.00 180 SER A O 1
ATOM 1458 N N . GLU A 1 181 ? 1.257 18.541 -3.957 1.00 92.75 181 GLU A N 1
ATOM 1459 C CA . GLU A 1 181 ? 0.735 19.697 -3.231 1.00 92.75 181 GLU A CA 1
ATOM 1460 C C . GLU A 1 181 ? 1.391 19.787 -1.854 1.00 92.75 181 GLU A C 1
ATOM 1462 O O . GLU A 1 181 ? 1.817 18.769 -1.291 1.00 92.75 181 GLU A O 1
ATOM 1467 N N . ASP A 1 182 ? 1.450 21.002 -1.319 1.00 96.00 182 ASP A N 1
ATOM 1468 C CA . ASP A 1 182 ? 1.959 21.241 0.024 1.00 96.00 182 ASP A CA 1
ATOM 1469 C C . ASP A 1 182 ? 1.005 20.667 1.076 1.00 96.00 182 ASP A C 1
ATOM 1471 O O . ASP A 1 182 ? -0.203 20.533 0.864 1.00 96.00 182 ASP A O 1
ATOM 1475 N N . TYR A 1 183 ? 1.571 20.225 2.195 1.00 96.00 183 TYR A N 1
ATOM 1476 C CA . TYR A 1 183 ? 0.794 19.705 3.305 1.00 96.00 183 TYR A CA 1
ATOM 1477 C C . TYR A 1 183 ? -0.035 20.819 3.939 1.00 96.00 183 TYR A C 1
ATOM 1479 O O . TYR A 1 183 ? 0.495 21.836 4.385 1.00 96.00 183 TYR A O 1
ATOM 1487 N N . GLU A 1 184 ? -1.331 20.561 4.069 1.00 94.88 184 GLU A N 1
ATOM 1488 C CA . GLU A 1 184 ? -2.261 21.403 4.806 1.00 94.88 184 GLU A CA 1
ATOM 1489 C C . GLU A 1 184 ? -3.143 20.532 5.698 1.00 94.88 184 GLU A C 1
ATOM 1491 O O . GLU A 1 184 ? -3.506 19.405 5.338 1.00 94.88 184 GLU A O 1
ATOM 1496 N N . VAL A 1 185 ? -3.487 21.060 6.876 1.00 96.12 185 VAL A N 1
ATOM 1497 C CA . VAL A 1 185 ? -4.479 20.429 7.748 1.00 96.12 185 VAL A CA 1
ATOM 1498 C C . VAL A 1 185 ? -5.856 20.666 7.144 1.00 96.12 185 VAL A C 1
ATOM 1500 O O . VAL A 1 185 ? -6.244 21.805 6.899 1.00 96.12 185 VAL A O 1
ATOM 1503 N N . MET A 1 186 ? -6.600 19.587 6.928 1.00 96.12 186 MET A N 1
ATOM 1504 C CA . MET A 1 186 ? -7.948 19.624 6.378 1.00 96.12 186 MET A CA 1
ATOM 1505 C C . MET A 1 186 ? -8.991 19.385 7.468 1.00 96.12 186 MET A C 1
ATOM 1507 O O . MET A 1 186 ? -8.789 18.592 8.391 1.00 96.12 186 MET A O 1
ATOM 1511 N N . GLU A 1 187 ? -10.141 20.039 7.316 1.00 94.81 187 GLU A N 1
ATOM 1512 C CA . GLU A 1 187 ? -11.300 19.816 8.175 1.00 94.81 187 GLU A CA 1
ATOM 1513 C C . GLU A 1 187 ? -11.793 18.369 8.071 1.00 94.81 187 GLU A C 1
ATOM 1515 O O . GLU A 1 187 ? -12.017 17.831 6.980 1.00 94.81 187 GLU A O 1
ATOM 1520 N N . THR A 1 188 ? -12.011 17.745 9.228 1.00 92.62 188 THR A N 1
ATOM 1521 C CA . THR A 1 188 ? -12.417 16.337 9.333 1.00 92.62 188 THR A CA 1
ATOM 1522 C C . THR A 1 188 ? -13.726 16.053 8.592 1.00 92.62 188 THR A C 1
ATOM 1524 O O . THR A 1 188 ? -13.874 14.990 7.990 1.00 92.62 188 THR A O 1
ATOM 1527 N N . THR A 1 189 ? -14.658 17.009 8.567 1.00 93.94 189 THR A N 1
ATOM 1528 C CA . THR A 1 189 ? -15.931 16.900 7.834 1.00 93.94 189 THR A CA 1
ATOM 1529 C C . THR A 1 189 ? -15.736 16.833 6.319 1.00 93.94 189 THR A C 1
ATOM 1531 O O . THR A 1 189 ? -16.393 16.026 5.662 1.00 93.94 189 THR A O 1
ATOM 1534 N N . THR A 1 190 ? -14.806 17.613 5.764 1.00 97.12 190 THR A N 1
ATOM 1535 C CA . THR A 1 190 ? -14.461 17.582 4.334 1.00 97.12 190 THR A CA 1
ATOM 1536 C C . THR A 1 190 ? -13.859 16.232 3.957 1.00 97.12 190 THR A C 1
ATOM 1538 O O . THR A 1 190 ? -14.329 15.576 3.028 1.00 97.12 190 THR A O 1
ATOM 1541 N N . ILE A 1 191 ? -12.877 15.760 4.737 1.00 98.00 191 ILE A N 1
ATOM 1542 C CA . ILE A 1 191 ? -12.245 14.447 4.522 1.00 98.00 191 ILE A CA 1
ATOM 1543 C C . ILE A 1 191 ? -13.295 13.331 4.571 1.00 98.00 191 ILE A C 1
ATOM 1545 O O . ILE A 1 191 ? -13.284 12.427 3.735 1.00 98.00 191 ILE A O 1
ATOM 1549 N N . LEU A 1 192 ? -14.214 13.399 5.539 1.00 96.88 192 LEU A N 1
ATOM 1550 C CA . LEU A 1 192 ? -15.296 12.435 5.704 1.00 96.88 192 LEU A CA 1
ATOM 1551 C C . LEU A 1 192 ? -16.208 12.388 4.472 1.00 96.88 192 LEU A C 1
ATOM 1553 O O . LEU A 1 192 ? -16.468 11.301 3.960 1.00 96.88 192 LEU A O 1
ATOM 1557 N N . GLN A 1 193 ? -16.665 13.542 3.977 1.00 97.38 193 GLN A N 1
ATOM 1558 C CA . GLN A 1 193 ? -17.534 13.619 2.798 1.00 97.38 193 GLN A CA 1
ATOM 1559 C C . GLN A 1 193 ? -16.861 13.044 1.549 1.00 97.38 193 GLN A C 1
ATOM 1561 O O . GLN A 1 193 ? -17.497 12.313 0.790 1.00 97.38 193 GLN A O 1
ATOM 1566 N N . ASP A 1 194 ? -15.580 13.346 1.349 1.00 97.75 194 ASP A N 1
ATOM 1567 C CA . ASP A 1 194 ? -14.821 12.851 0.201 1.00 97.75 194 ASP A CA 1
ATOM 1568 C C . ASP A 1 194 ? -14.608 11.336 0.285 1.00 97.75 194 ASP A C 1
ATOM 1570 O O . ASP A 1 194 ? -14.882 10.614 -0.674 1.00 97.75 194 ASP A O 1
ATOM 1574 N N . ALA A 1 195 ? -14.239 10.835 1.466 1.00 98.19 195 ALA A N 1
ATOM 1575 C CA . ALA A 1 195 ? -14.101 9.405 1.715 1.00 98.19 195 ALA A CA 1
ATOM 1576 C C . ALA A 1 195 ? -15.423 8.644 1.530 1.00 98.19 195 ALA A C 1
ATOM 1578 O O . ALA A 1 195 ? -15.415 7.553 0.971 1.00 98.19 195 ALA A O 1
ATOM 1579 N N . ILE A 1 196 ? -16.562 9.205 1.957 1.00 98.44 196 ILE A N 1
ATOM 1580 C CA . ILE A 1 196 ? -17.879 8.574 1.775 1.00 98.44 196 ILE A CA 1
ATOM 1581 C C . ILE A 1 196 ? -18.203 8.405 0.289 1.00 98.44 196 ILE A C 1
ATOM 1583 O O . ILE A 1 196 ? -18.638 7.322 -0.112 1.00 98.44 196 ILE A O 1
ATOM 1587 N N . ARG A 1 197 ? -17.983 9.442 -0.533 1.00 98.06 197 ARG A N 1
ATOM 1588 C CA . ARG A 1 197 ? -18.211 9.354 -1.987 1.00 98.06 197 ARG A CA 1
ATOM 1589 C C . ARG A 1 197 ? -17.316 8.289 -2.613 1.00 98.06 197 ARG A C 1
ATOM 1591 O O . ARG A 1 197 ? -17.824 7.399 -3.295 1.00 98.06 197 ARG A O 1
ATOM 1598 N N . HIS A 1 198 ? -16.024 8.323 -2.291 1.00 98.50 198 HIS A N 1
ATOM 1599 C CA . HIS A 1 198 ? -15.050 7.347 -2.774 1.00 98.50 198 HIS A CA 1
ATOM 1600 C C . HIS A 1 198 ? -15.416 5.912 -2.364 1.00 98.50 198 HIS A C 1
ATOM 1602 O O . HIS A 1 198 ? -15.532 5.031 -3.212 1.00 98.50 198 HIS A O 1
ATOM 1608 N N . PHE A 1 199 ? -15.673 5.661 -1.077 1.00 98.69 199 PHE A N 1
ATOM 1609 C CA . PHE A 1 199 ? -16.038 4.332 -0.572 1.00 98.69 199 PHE A CA 1
ATOM 1610 C C . PHE A 1 199 ? -17.346 3.813 -1.162 1.00 98.69 199 PHE A C 1
ATOM 1612 O O . PHE A 1 199 ? -17.443 2.620 -1.438 1.00 98.69 199 PHE A O 1
ATOM 1619 N N . THR A 1 200 ? -18.324 4.689 -1.397 1.00 98.56 200 THR A N 1
ATOM 1620 C CA . THR A 1 200 ? -19.581 4.320 -2.061 1.00 98.56 200 THR A CA 1
ATOM 1621 C C . THR A 1 200 ? -19.316 3.818 -3.478 1.00 98.56 200 THR A C 1
ATOM 1623 O O . THR A 1 200 ? -19.754 2.722 -3.819 1.00 98.56 200 THR A O 1
ATOM 1626 N N . ALA A 1 201 ? -18.526 4.554 -4.265 1.00 98.38 201 ALA A N 1
ATOM 1627 C CA . ALA A 1 201 ? -18.156 4.131 -5.613 1.00 98.38 201 ALA A CA 1
ATOM 1628 C C . ALA A 1 201 ? -17.366 2.812 -5.607 1.00 98.38 201 ALA A C 1
ATOM 1630 O O . ALA A 1 201 ? -17.688 1.888 -6.351 1.00 98.38 201 ALA A O 1
ATOM 1631 N N . MET A 1 202 ? -16.369 2.677 -4.725 1.00 98.50 202 MET A N 1
ATOM 1632 C CA . MET A 1 202 ? -15.574 1.446 -4.638 1.00 98.50 202 MET A CA 1
ATOM 1633 C C . MET A 1 202 ? -16.418 0.242 -4.208 1.00 98.50 202 MET A C 1
ATOM 1635 O O . MET A 1 202 ? -16.241 -0.843 -4.755 1.00 98.50 202 MET A O 1
ATOM 1639 N N . ARG A 1 203 ? -17.359 0.419 -3.270 1.00 98.50 203 ARG A N 1
ATOM 1640 C CA . ARG A 1 203 ? -18.324 -0.618 -2.875 1.00 98.50 203 ARG A CA 1
ATOM 1641 C C . ARG A 1 203 ? -19.177 -1.056 -4.059 1.00 98.50 203 ARG A C 1
ATOM 1643 O O . ARG A 1 203 ? -19.367 -2.253 -4.260 1.00 98.50 203 ARG A O 1
ATOM 1650 N N . ASP A 1 204 ? -19.696 -0.101 -4.821 1.00 98.19 204 ASP A N 1
ATOM 1651 C CA . ASP A 1 204 ? -20.573 -0.392 -5.951 1.00 98.19 204 ASP A CA 1
ATOM 1652 C C . ASP A 1 204 ? -19.807 -1.121 -7.066 1.00 98.19 204 ASP A C 1
ATOM 1654 O O . ASP A 1 204 ? -20.319 -2.100 -7.604 1.00 98.19 204 ASP A O 1
ATOM 1658 N N . TRP A 1 205 ? -18.543 -0.756 -7.321 1.00 98.06 205 TRP A N 1
ATOM 1659 C CA . TRP A 1 205 ? -17.661 -1.539 -8.192 1.00 98.06 205 TRP A CA 1
ATOM 1660 C C . TRP A 1 205 ? -17.399 -2.945 -7.634 1.00 98.06 205 TRP A C 1
ATOM 1662 O O . TRP A 1 205 ? -17.601 -3.925 -8.346 1.00 98.06 205 TRP A O 1
ATOM 1672 N N . LEU A 1 206 ? -17.018 -3.080 -6.359 1.00 98.12 206 LEU A N 1
ATOM 1673 C CA . LEU A 1 206 ? -16.725 -4.375 -5.727 1.00 98.12 206 LEU A CA 1
ATOM 1674 C C . LEU A 1 206 ? -17.922 -5.337 -5.748 1.00 98.12 206 LEU A C 1
ATOM 1676 O O . LEU A 1 206 ? -17.727 -6.539 -5.885 1.00 98.12 206 LEU A O 1
ATOM 1680 N N . ARG A 1 207 ? -19.158 -4.830 -5.676 1.00 96.69 207 ARG A N 1
ATOM 1681 C CA . ARG A 1 207 ? -20.384 -5.641 -5.806 1.00 96.69 207 ARG A CA 1
ATOM 1682 C C . ARG A 1 207 ? -20.579 -6.249 -7.196 1.00 96.69 207 ARG A C 1
ATOM 1684 O O . ARG A 1 207 ? -21.339 -7.202 -7.333 1.00 96.69 207 ARG A O 1
ATOM 1691 N N . THR A 1 208 ? -19.906 -5.720 -8.219 1.00 96.62 208 THR A N 1
ATOM 1692 C CA . THR A 1 208 ? -19.878 -6.317 -9.568 1.00 96.62 208 THR A CA 1
ATOM 1693 C C . THR A 1 208 ? -18.806 -7.399 -9.719 1.00 96.62 208 THR A C 1
ATOM 1695 O O . THR A 1 208 ? -18.736 -8.051 -10.758 1.00 96.62 208 THR A O 1
ATOM 1698 N N . GLN A 1 209 ? -17.964 -7.579 -8.699 1.00 97.12 209 GLN A N 1
ATOM 1699 C CA . GLN A 1 209 ? -16.863 -8.533 -8.676 1.00 97.12 209 GLN A CA 1
ATOM 1700 C C . GLN A 1 209 ? -17.196 -9.693 -7.730 1.00 97.12 209 GLN A C 1
ATOM 1702 O O . GLN A 1 209 ? -17.913 -9.520 -6.744 1.00 97.12 209 GLN A O 1
ATOM 1707 N N . ASP A 1 210 ? -16.627 -10.873 -7.980 1.00 97.44 210 ASP A N 1
ATOM 1708 C CA . ASP A 1 210 ? -16.681 -11.957 -6.997 1.00 97.44 210 ASP A CA 1
ATOM 1709 C C . ASP A 1 210 ? -15.675 -11.665 -5.875 1.00 97.44 210 ASP A C 1
ATOM 1711 O O . ASP A 1 210 ? -14.459 -11.746 -6.069 1.00 97.44 210 ASP A O 1
ATOM 1715 N N . THR A 1 211 ? -16.179 -11.240 -4.718 1.00 98.19 211 THR A N 1
ATOM 1716 C CA . THR A 1 211 ? -15.380 -10.663 -3.630 1.00 98.19 211 THR A CA 1
ATOM 1717 C C . THR A 1 211 ? -15.554 -11.407 -2.314 1.00 98.19 211 THR A C 1
ATOM 1719 O O . THR A 1 211 ? -16.552 -12.085 -2.068 1.00 98.19 211 THR A O 1
ATOM 1722 N N . TYR A 1 212 ? -14.562 -11.254 -1.440 1.00 98.44 212 TYR A N 1
ATOM 1723 C CA . TYR A 1 212 ? -14.672 -11.579 -0.020 1.00 98.44 212 TYR A CA 1
ATOM 1724 C C . TYR A 1 212 ? -13.888 -10.564 0.813 1.00 98.44 212 TYR A C 1
ATOM 1726 O O . TYR A 1 212 ? -12.973 -9.902 0.315 1.00 98.44 212 TYR A O 1
ATOM 1734 N N . LEU A 1 213 ? -14.229 -10.446 2.093 1.00 98.50 213 LEU A N 1
ATOM 1735 C CA . LEU A 1 213 ? -13.603 -9.501 3.015 1.00 98.50 213 LEU A CA 1
ATOM 1736 C C . LEU A 1 213 ? -12.980 -10.240 4.194 1.00 98.50 213 LEU A C 1
ATOM 1738 O O . LEU A 1 213 ? -13.630 -11.061 4.837 1.00 98.50 213 LEU A O 1
ATOM 1742 N N . THR A 1 214 ? -11.738 -9.899 4.536 1.00 97.25 214 THR A N 1
ATOM 1743 C CA . THR A 1 214 ? -11.184 -10.333 5.823 1.00 97.25 214 THR A CA 1
ATOM 1744 C C . THR A 1 214 ? -11.514 -9.370 6.944 1.00 97.25 214 THR A C 1
ATOM 1746 O O . THR A 1 214 ? -11.248 -8.171 6.818 1.00 97.25 214 THR A O 1
ATOM 1749 N N . ILE A 1 215 ? -12.009 -9.911 8.056 1.00 96.81 215 ILE A N 1
ATOM 1750 C CA . ILE A 1 215 ? -12.382 -9.148 9.247 1.00 96.81 215 ILE A CA 1
ATOM 1751 C C . ILE A 1 215 ? -11.579 -9.569 10.479 1.00 96.81 215 ILE A C 1
ATOM 1753 O O . ILE A 1 215 ? -11.143 -10.715 10.603 1.00 96.81 215 ILE A O 1
ATOM 1757 N N . THR A 1 216 ? -11.406 -8.611 11.384 1.00 95.00 216 THR A N 1
ATOM 1758 C CA . THR A 1 216 ? -10.740 -8.739 12.686 1.00 95.00 216 THR A CA 1
ATOM 1759 C C . THR A 1 216 ? -11.532 -7.916 13.712 1.00 95.00 216 THR A C 1
ATOM 1761 O O . THR A 1 216 ? -12.467 -7.195 13.361 1.00 95.00 216 THR A O 1
ATOM 1764 N N . ALA A 1 217 ? -11.154 -7.955 14.984 1.00 90.56 217 ALA A N 1
ATOM 1765 C CA . ALA A 1 217 ? -11.705 -7.081 16.017 1.00 90.56 217 ALA A CA 1
ATOM 1766 C C . ALA A 1 217 ? -11.213 -5.628 15.912 1.00 90.56 217 ALA A C 1
ATOM 1768 O O . ALA A 1 217 ? -11.733 -4.753 16.614 1.00 90.56 217 ALA A O 1
ATOM 1769 N N . GLY A 1 218 ? -10.242 -5.358 15.035 1.00 93.06 218 GLY A N 1
ATOM 1770 C CA . GLY A 1 218 ? -9.675 -4.035 14.815 1.00 93.06 218 GLY A CA 1
ATOM 1771 C C . GLY A 1 218 ? -10.638 -3.069 14.127 1.00 93.06 218 GLY A C 1
ATOM 1772 O O . GLY A 1 218 ? -11.494 -3.451 13.339 1.00 93.06 218 GLY A O 1
ATOM 1773 N N . ILE A 1 219 ? -10.465 -1.774 14.395 1.00 94.12 219 ILE A N 1
ATOM 1774 C CA . ILE A 1 219 ? -11.321 -0.726 13.821 1.00 94.12 219 ILE A CA 1
ATOM 1775 C C . ILE A 1 219 ? -11.200 -0.627 12.289 1.00 94.12 219 ILE A C 1
ATOM 1777 O O . ILE A 1 219 ? -12.166 -0.288 11.619 1.00 94.12 219 ILE A O 1
ATOM 1781 N N . ASP A 1 220 ? -10.037 -0.962 11.730 1.00 96.75 220 ASP A N 1
ATOM 1782 C CA . ASP A 1 220 ? -9.751 -0.833 10.297 1.00 96.75 220 ASP A CA 1
ATOM 1783 C C . ASP A 1 220 ? -10.624 -1.796 9.484 1.00 96.75 220 ASP A C 1
ATOM 1785 O O . ASP A 1 220 ? -11.294 -1.402 8.532 1.00 96.75 220 ASP A O 1
ATOM 1789 N N . SER A 1 221 ? -10.688 -3.060 9.909 1.00 96.81 221 SER A N 1
ATOM 1790 C CA . SER A 1 221 ? -11.525 -4.068 9.258 1.00 96.81 221 SER A CA 1
ATOM 1791 C C . SER A 1 221 ? -13.016 -3.844 9.477 1.00 96.81 221 SER A C 1
ATOM 1793 O O . SER A 1 221 ? -13.813 -4.182 8.603 1.00 96.81 221 SER A O 1
ATOM 1795 N N . ARG A 1 222 ? -13.399 -3.179 10.574 1.00 96.19 222 ARG A N 1
ATOM 1796 C CA . ARG A 1 222 ? -14.776 -2.714 10.776 1.00 96.19 222 ARG A CA 1
ATOM 1797 C C . ARG A 1 222 ? -15.181 -1.600 9.834 1.00 96.19 222 ARG A C 1
ATOM 1799 O O . ARG A 1 222 ? -16.340 -1.582 9.447 1.00 96.19 222 ARG A O 1
ATOM 1806 N N . VAL A 1 223 ? -14.276 -0.698 9.447 1.00 98.19 223 VAL A N 1
ATOM 1807 C CA . VAL A 1 223 ? -14.593 0.301 8.413 1.00 98.19 223 VAL A CA 1
ATOM 1808 C C . VAL A 1 223 ? -14.913 -0.411 7.102 1.00 98.19 223 VAL A C 1
ATOM 1810 O O . VAL A 1 223 ? -15.968 -0.165 6.524 1.00 98.19 223 VAL A O 1
ATOM 1813 N N . SER A 1 224 ? -14.066 -1.349 6.671 1.00 98.50 224 SER A N 1
ATOM 1814 C CA . SER A 1 224 ? -14.336 -2.133 5.460 1.00 98.50 224 SER A CA 1
ATOM 1815 C C . SER A 1 224 ? -15.630 -2.942 5.566 1.00 98.50 224 SER A C 1
ATOM 1817 O O . SER A 1 224 ? -16.404 -2.958 4.613 1.00 98.50 224 SER A O 1
ATOM 1819 N N . LEU A 1 225 ? -15.909 -3.561 6.722 1.00 98.44 225 LEU A N 1
ATOM 1820 C CA . LEU A 1 225 ? -17.165 -4.278 6.964 1.00 98.44 225 LEU A CA 1
ATOM 1821 C C . LEU A 1 225 ? -18.374 -3.337 6.946 1.00 98.44 225 LEU A C 1
ATOM 1823 O O . LEU A 1 225 ? -19.398 -3.694 6.378 1.00 98.44 225 LEU A O 1
ATOM 1827 N N . ALA A 1 226 ? -18.258 -2.135 7.516 1.00 98.44 226 ALA A N 1
ATOM 1828 C CA . ALA A 1 226 ? -19.312 -1.128 7.485 1.00 98.44 226 ALA A CA 1
ATOM 1829 C C . ALA A 1 226 ? -19.618 -0.711 6.044 1.00 98.44 226 ALA A C 1
ATOM 1831 O O . ALA A 1 226 ? -20.775 -0.717 5.637 1.00 98.44 226 ALA A O 1
ATOM 1832 N N . VAL A 1 227 ? -18.589 -0.401 5.251 1.00 98.62 227 VAL A N 1
ATOM 1833 C CA . VAL A 1 227 ? -18.739 -0.004 3.842 1.00 98.62 227 VAL A CA 1
ATOM 1834 C C . VAL A 1 227 ? -19.353 -1.133 3.012 1.00 98.62 227 VAL A C 1
ATOM 1836 O O . VAL A 1 227 ? -20.283 -0.895 2.243 1.00 98.62 227 VAL A O 1
ATOM 1839 N N . MET A 1 228 ? -18.852 -2.359 3.176 1.00 98.25 228 MET A N 1
ATOM 1840 C CA . MET A 1 228 ? -19.208 -3.513 2.345 1.00 98.25 228 MET A CA 1
ATOM 1841 C C . MET A 1 228 ? -20.383 -4.334 2.877 1.00 98.25 228 MET A C 1
ATOM 1843 O O . MET A 1 228 ? -20.660 -5.389 2.314 1.00 98.25 228 MET A O 1
ATOM 1847 N N . HIS A 1 229 ? -21.047 -3.885 3.945 1.00 95.56 229 HIS A N 1
ATOM 1848 C CA . HIS A 1 229 ? -22.020 -4.692 4.673 1.00 95.56 229 HIS A CA 1
ATOM 1849 C C . HIS A 1 229 ? -23.053 -5.346 3.747 1.00 95.56 229 HIS A C 1
ATOM 1851 O O . HIS A 1 229 ? -23.789 -4.691 3.007 1.00 95.56 229 HIS A O 1
ATOM 1857 N N . ASP A 1 230 ? -23.079 -6.670 3.795 1.00 95.38 230 ASP A N 1
ATOM 1858 C CA . ASP A 1 230 ? -24.029 -7.523 3.102 1.00 95.38 230 ASP A CA 1
ATOM 1859 C C . ASP A 1 230 ? -23.976 -8.893 3.784 1.00 95.38 230 ASP A C 1
ATOM 1861 O O . ASP A 1 230 ? -22.894 -9.396 4.090 1.00 95.38 230 ASP A O 1
ATOM 1865 N N . LYS A 1 231 ? -25.133 -9.507 4.040 1.00 94.31 231 LYS A N 1
ATOM 1866 C CA . LYS A 1 231 ? -25.188 -10.840 4.654 1.00 94.31 231 LYS A CA 1
ATOM 1867 C C . LYS A 1 231 ? -24.661 -11.932 3.727 1.00 94.31 231 LYS A C 1
ATOM 1869 O O . LYS A 1 231 ? -24.212 -12.964 4.217 1.00 94.31 231 LYS A O 1
ATOM 1874 N N . ALA A 1 232 ? -24.729 -11.718 2.413 1.00 95.69 232 ALA A N 1
ATOM 1875 C CA . ALA A 1 232 ? -24.250 -12.668 1.418 1.00 95.69 232 ALA A CA 1
ATOM 1876 C C . ALA A 1 232 ? -22.730 -12.593 1.205 1.00 95.69 232 ALA A C 1
ATOM 1878 O O . ALA A 1 232 ? -22.143 -13.587 0.775 1.00 95.69 232 ALA A O 1
ATOM 1879 N N . LEU A 1 233 ? -22.094 -11.455 1.520 1.00 97.69 233 LEU A N 1
ATOM 1880 C CA . LEU A 1 233 ? -20.654 -11.264 1.339 1.00 97.69 233 LEU A CA 1
ATOM 1881 C C . LEU A 1 233 ? -19.878 -12.296 2.172 1.00 97.69 233 LEU A C 1
ATOM 1883 O O . LEU A 1 233 ? -20.010 -12.296 3.397 1.00 97.69 233 LEU A O 1
ATOM 1887 N N . PRO A 1 234 ? -19.044 -13.149 1.551 1.00 98.12 234 PRO A N 1
ATOM 1888 C CA . PRO A 1 234 ? -18.187 -14.057 2.294 1.00 98.12 234 PRO A CA 1
ATOM 1889 C C . PRO A 1 234 ? -17.177 -13.282 3.149 1.00 98.12 234 PRO A C 1
ATOM 1891 O O . PRO A 1 234 ? -16.417 -12.448 2.647 1.00 98.12 234 PRO A O 1
ATOM 1894 N N . LEU A 1 235 ? -17.157 -13.580 4.444 1.00 98.25 235 LEU A N 1
ATOM 1895 C CA . LEU A 1 235 ? -16.223 -13.023 5.412 1.00 98.25 235 LEU A CA 1
ATOM 1896 C C . LEU A 1 235 ? -15.216 -14.091 5.836 1.00 98.25 235 LEU A C 1
ATOM 1898 O O . LEU A 1 235 ? -15.566 -15.254 6.037 1.00 98.25 235 LEU A O 1
ATOM 1902 N N . LEU A 1 236 ? -13.963 -13.684 6.009 1.00 97.38 236 LEU A N 1
ATOM 1903 C CA . LEU A 1 236 ? -12.883 -14.561 6.447 1.00 97.38 236 LEU A CA 1
ATOM 1904 C C . LEU A 1 236 ? -12.163 -13.964 7.657 1.00 97.38 236 LEU A C 1
ATOM 1906 O O . LEU A 1 236 ? -11.745 -12.809 7.645 1.00 97.38 236 LEU A O 1
ATOM 1910 N N . THR A 1 237 ? -11.925 -14.775 8.677 1.00 95.62 237 THR A N 1
ATOM 1911 C CA . THR A 1 237 ? -10.905 -14.487 9.693 1.00 95.62 237 THR A CA 1
ATOM 1912 C C . THR A 1 237 ? -9.890 -15.608 9.666 1.00 95.62 237 THR A C 1
ATOM 1914 O O . THR A 1 237 ? -10.247 -16.768 9.477 1.00 95.62 237 THR A O 1
ATOM 1917 N N . TYR A 1 238 ? -8.617 -15.277 9.840 1.00 91.50 238 TYR A N 1
ATOM 1918 C CA . TYR A 1 238 ? -7.571 -16.277 9.958 1.00 91.50 238 TYR A CA 1
ATOM 1919 C C . TYR A 1 238 ? -6.598 -15.906 11.068 1.00 91.50 238 TYR A C 1
ATOM 1921 O O . TYR A 1 238 ? -6.279 -14.737 11.274 1.00 91.50 238 TYR A O 1
ATOM 1929 N N . ASN A 1 239 ? -6.118 -16.916 11.776 1.00 86.88 239 ASN A N 1
ATOM 1930 C CA . ASN A 1 239 ? -5.182 -16.778 12.881 1.00 86.88 239 ASN A CA 1
ATOM 1931 C C . ASN A 1 239 ? -4.137 -17.891 12.805 1.00 86.88 239 ASN A C 1
ATOM 1933 O O . ASN A 1 239 ? -4.394 -18.981 12.297 1.00 86.88 239 ASN A O 1
ATOM 1937 N N . SER A 1 240 ? -2.947 -17.614 13.324 1.00 80.31 240 SER A N 1
ATOM 1938 C CA . SER A 1 240 ? -1.932 -18.650 13.476 1.00 80.31 240 SER A CA 1
ATOM 1939 C C . SER A 1 240 ? -2.165 -19.456 14.753 1.00 80.31 240 SER A C 1
ATOM 1941 O O . SER A 1 240 ? -2.447 -18.875 15.800 1.00 80.31 240 SER A O 1
ATOM 1943 N N . THR A 1 241 ? -1.991 -20.775 14.678 1.00 73.12 241 THR A N 1
ATOM 1944 C CA . THR A 1 241 ? -1.918 -21.672 15.845 1.00 73.12 241 THR A CA 1
ATOM 1945 C C . THR A 1 241 ? -0.475 -21.956 16.271 1.00 73.12 241 THR A C 1
ATOM 1947 O O . THR A 1 241 ? -0.227 -22.887 17.035 1.00 73.12 241 THR A O 1
ATOM 1950 N N . ALA A 1 242 ? 0.496 -21.184 15.764 1.00 72.75 242 ALA A N 1
ATOM 1951 C CA . ALA A 1 242 ? 1.891 -21.271 16.181 1.00 72.75 242 ALA A CA 1
ATOM 1952 C C . ALA A 1 242 ? 2.054 -21.027 17.688 1.00 72.75 242 ALA A C 1
ATOM 1954 O O . ALA A 1 242 ? 1.181 -20.464 18.346 1.00 72.75 242 ALA A O 1
ATOM 1955 N N . LYS A 1 243 ? 3.229 -21.368 18.232 1.00 69.31 243 LYS A N 1
ATOM 1956 C CA . LYS A 1 243 ? 3.608 -20.923 19.576 1.00 69.31 243 LYS A CA 1
ATOM 1957 C C . LYS A 1 243 ? 3.776 -19.402 19.565 1.00 69.31 243 LYS A C 1
ATOM 1959 O O . LYS A 1 243 ? 4.760 -18.883 19.038 1.00 69.31 243 LYS A O 1
ATOM 1964 N N . LEU A 1 244 ? 2.798 -18.703 20.122 1.00 73.69 244 LEU A N 1
ATOM 1965 C CA . LEU A 1 244 ? 2.738 -17.250 20.160 1.00 73.69 244 LEU A CA 1
ATOM 1966 C C . LEU A 1 244 ? 3.270 -16.730 21.502 1.00 73.69 244 LEU A C 1
ATOM 1968 O O . LEU A 1 244 ? 3.457 -17.472 22.465 1.00 73.69 244 LEU A O 1
ATOM 1972 N N . SER A 1 245 ? 3.565 -15.433 21.570 1.00 80.38 245 SER A N 1
ATOM 1973 C CA . SER A 1 245 ? 3.773 -14.782 22.865 1.00 80.38 245 SER A CA 1
ATOM 1974 C C . SER A 1 245 ? 2.433 -14.667 23.597 1.00 80.38 245 SER A C 1
ATOM 1976 O O . SER A 1 245 ? 1.403 -14.519 22.947 1.00 80.38 245 SER A O 1
ATOM 1978 N N . ALA A 1 246 ? 2.433 -14.638 24.933 1.00 81.38 246 ALA A N 1
ATOM 1979 C CA . ALA A 1 246 ? 1.196 -14.492 25.715 1.00 81.38 246 ALA A CA 1
ATOM 1980 C C . ALA A 1 246 ? 0.360 -13.263 25.292 1.00 81.38 246 ALA A C 1
ATOM 1982 O O . ALA A 1 246 ? -0.866 -13.307 25.257 1.00 81.38 246 ALA A O 1
ATOM 1983 N N . PHE A 1 247 ? 1.029 -12.170 24.907 1.00 79.56 247 PHE A N 1
ATOM 1984 C CA . PHE A 1 247 ? 0.368 -10.988 24.355 1.00 79.56 247 PHE A CA 1
ATOM 1985 C C . PHE A 1 247 ? -0.333 -11.279 23.019 1.00 79.56 247 PHE A C 1
ATOM 1987 O O . PHE A 1 247 ? -1.473 -10.866 22.820 1.00 79.56 247 PHE A O 1
ATOM 1994 N N . ALA A 1 248 ? 0.331 -11.994 22.107 1.00 79.12 248 ALA A N 1
ATOM 1995 C CA . ALA A 1 248 ? -0.243 -12.363 20.816 1.00 79.12 248 ALA A CA 1
ATOM 1996 C C . ALA A 1 248 ? -1.372 -13.398 20.958 1.00 79.12 248 ALA A C 1
ATOM 1998 O O . ALA A 1 248 ? -2.384 -13.272 20.274 1.00 79.12 248 ALA A O 1
ATOM 1999 N N . GLU A 1 249 ? -1.250 -14.355 21.883 1.00 82.88 249 GLU A N 1
ATOM 2000 C CA . GLU A 1 249 ? -2.324 -15.301 22.218 1.00 82.88 249 GLU A CA 1
ATOM 2001 C C . GLU A 1 249 ? -3.571 -14.568 22.720 1.00 82.88 249 GLU A C 1
ATOM 2003 O O . GLU A 1 249 ? -4.666 -14.786 22.203 1.00 82.88 249 GLU A O 1
ATOM 2008 N N . GLN A 1 250 ? -3.407 -13.639 23.669 1.00 83.81 250 GLN A N 1
ATOM 2009 C CA . GLN A 1 250 ? -4.519 -12.840 24.184 1.00 83.81 250 GLN A CA 1
ATOM 2010 C C . GLN A 1 250 ? -5.148 -11.966 23.094 1.00 83.81 250 GLN A C 1
ATOM 2012 O O . GLN A 1 250 ? -6.374 -11.852 23.028 1.00 83.81 250 GLN A O 1
ATOM 2017 N N . ALA A 1 251 ? -4.328 -11.353 22.236 1.00 83.69 251 ALA A N 1
ATOM 2018 C CA . ALA A 1 251 ? -4.816 -10.555 21.119 1.00 83.69 251 ALA A CA 1
ATOM 2019 C C . ALA A 1 251 ? -5.649 -11.405 20.149 1.00 83.69 251 ALA A C 1
ATOM 2021 O O . ALA A 1 251 ? -6.735 -10.985 19.767 1.00 83.69 251 ALA A O 1
ATOM 2022 N N . TYR A 1 252 ? -5.192 -12.614 19.807 1.00 85.50 252 TYR A N 1
ATOM 2023 C CA . TYR A 1 252 ? -5.921 -13.530 18.922 1.00 85.50 252 TYR A CA 1
ATOM 2024 C C . TYR A 1 252 ? -7.208 -14.051 19.562 1.00 85.50 252 TYR A C 1
ATOM 2026 O O . TYR A 1 252 ? -8.237 -14.120 18.894 1.00 85.50 252 TYR A O 1
ATOM 2034 N N . ALA A 1 253 ? -7.181 -14.374 20.856 1.00 86.44 253 ALA A N 1
ATOM 2035 C CA . ALA A 1 253 ? -8.373 -14.791 21.587 1.00 86.44 253 ALA A CA 1
ATOM 2036 C C . ALA A 1 253 ? -9.432 -13.676 21.625 1.00 86.44 253 ALA A C 1
ATOM 2038 O O . ALA A 1 253 ? -10.610 -13.932 21.375 1.00 86.44 253 ALA A O 1
ATOM 2039 N N . ASN A 1 254 ? -9.012 -12.431 21.884 1.00 86.38 254 ASN A N 1
ATOM 2040 C CA . ASN A 1 254 ? -9.898 -11.269 21.815 1.00 86.38 254 ASN A CA 1
ATOM 2041 C C . ASN A 1 254 ? -10.448 -11.073 20.398 1.00 86.38 254 ASN A C 1
ATOM 2043 O O . ASN A 1 254 ? -11.641 -10.816 20.251 1.00 86.38 254 ASN A O 1
ATOM 2047 N N . ASP A 1 255 ? -9.598 -11.222 19.379 1.00 90.25 255 ASP A N 1
ATOM 2048 C CA . ASP A 1 255 ? -9.978 -11.071 17.976 1.00 90.25 255 ASP A CA 1
ATOM 2049 C C . ASP A 1 255 ? -11.102 -12.037 17.590 1.00 90.25 255 ASP A C 1
ATOM 2051 O O . ASP A 1 255 ? -12.176 -11.610 17.170 1.00 90.25 255 ASP A O 1
ATOM 2055 N N . ILE A 1 256 ? -10.891 -13.333 17.846 1.00 91.19 256 ILE A N 1
ATOM 2056 C CA . ILE A 1 256 ? -11.858 -14.394 17.546 1.00 91.19 256 ILE A CA 1
ATOM 2057 C C . ILE A 1 256 ? -13.157 -14.180 18.309 1.00 91.19 256 ILE A C 1
ATOM 2059 O O . ILE A 1 256 ? -14.227 -14.309 17.718 1.00 91.19 256 ILE A O 1
ATOM 2063 N N . ARG A 1 257 ? -13.085 -13.853 19.606 1.00 93.00 257 ARG A N 1
ATOM 2064 C CA . ARG A 1 257 ? -14.280 -13.637 20.428 1.00 93.00 257 ARG A CA 1
ATOM 2065 C C . ARG A 1 257 ? -15.124 -12.492 19.874 1.00 93.00 257 ARG A C 1
ATOM 2067 O O . ARG A 1 257 ? -16.296 -12.689 19.593 1.00 93.00 257 ARG A O 1
ATOM 2074 N N . ILE A 1 258 ? -14.518 -11.323 19.674 1.00 92.38 258 ILE A N 1
ATOM 2075 C CA . ILE A 1 258 ? -15.233 -10.124 19.222 1.00 92.38 258 ILE A CA 1
ATOM 2076 C C . ILE A 1 258 ? -15.789 -10.321 17.811 1.00 92.38 258 ILE A C 1
ATOM 2078 O O . ILE A 1 258 ? -16.920 -9.927 17.544 1.00 92.38 258 ILE A O 1
ATOM 2082 N N . VAL A 1 259 ? -15.022 -10.944 16.912 1.00 95.25 259 VAL A N 1
ATOM 2083 C CA . VAL A 1 259 ? -15.531 -11.298 15.585 1.00 95.25 259 VAL A CA 1
ATOM 2084 C C . VAL A 1 259 ? -16.712 -12.258 15.714 1.00 95.25 259 VAL A C 1
ATOM 2086 O O . VAL A 1 259 ? -17.738 -12.012 15.097 1.00 95.25 259 VAL A O 1
ATOM 2089 N N . SER A 1 260 ? -16.616 -13.299 16.544 1.00 94.62 260 SER A N 1
ATOM 2090 C CA . SER A 1 260 ? -17.713 -14.257 16.745 1.00 94.62 260 SER A CA 1
ATOM 2091 C C . SER A 1 260 ? -18.983 -13.580 17.264 1.00 94.62 260 SER A C 1
ATOM 2093 O O . SER A 1 260 ? -20.063 -13.881 16.758 1.00 94.62 260 SER A O 1
ATOM 2095 N N . ASP A 1 261 ? -18.852 -12.630 18.197 1.00 94.50 261 ASP A N 1
ATOM 2096 C CA . ASP A 1 261 ? -19.968 -11.820 18.701 1.00 94.50 261 ASP A CA 1
ATOM 2097 C C . ASP A 1 261 ? -20.622 -11.032 17.543 1.00 94.50 261 ASP A C 1
ATOM 2099 O O . ASP A 1 261 ? -21.822 -11.154 17.306 1.00 94.50 261 ASP A O 1
ATOM 2103 N N . ILE A 1 262 ? -19.822 -10.312 16.739 1.00 95.44 262 ILE A N 1
ATOM 2104 C CA . ILE A 1 262 ? -20.299 -9.557 15.561 1.00 95.44 262 ILE A CA 1
ATOM 2105 C C . ILE A 1 262 ? -21.023 -10.472 14.562 1.00 95.44 262 ILE A C 1
ATOM 2107 O O . ILE A 1 262 ? -22.098 -10.135 14.067 1.00 95.44 262 ILE A O 1
ATOM 2111 N N . ILE A 1 263 ? -20.430 -11.623 14.239 1.00 96.25 263 ILE A N 1
ATOM 2112 C CA . ILE A 1 263 ? -20.980 -12.570 13.264 1.00 96.25 263 ILE A CA 1
ATOM 2113 C C . ILE A 1 263 ? -22.309 -13.151 13.751 1.00 96.25 263 ILE A C 1
ATOM 2115 O O . ILE A 1 263 ? -23.265 -13.204 12.973 1.00 96.25 263 ILE A O 1
ATOM 2119 N N . SER A 1 264 ? -22.369 -13.569 15.018 1.00 96.00 264 SER A N 1
ATOM 2120 C CA . SER A 1 264 ? -23.556 -14.166 15.630 1.00 96.00 264 SER A CA 1
ATOM 2121 C C . SER A 1 264 ? -24.708 -13.166 15.707 1.00 96.00 264 SER A C 1
ATOM 2123 O O . SER A 1 264 ? -25.811 -13.458 15.247 1.00 96.00 264 SER A O 1
ATOM 2125 N N . ASP A 1 265 ? -24.446 -11.969 16.233 1.00 96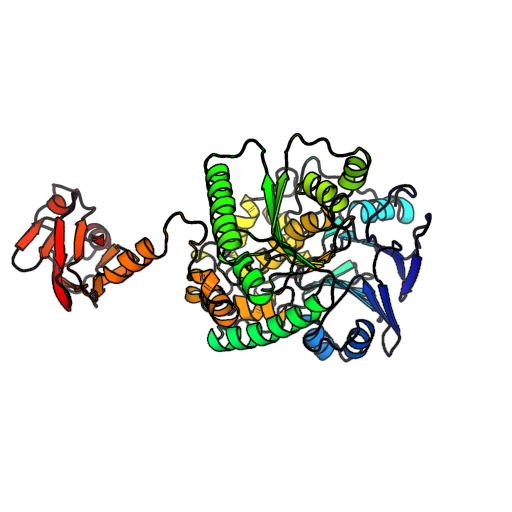.31 265 ASP A N 1
ATOM 2126 C CA . ASP A 1 265 ? -25.473 -10.947 16.449 1.00 96.31 265 ASP A CA 1
ATOM 2127 C C . ASP A 1 265 ? -26.059 -10.413 15.134 1.00 96.31 265 ASP A C 1
ATOM 2129 O O . ASP A 1 265 ? -27.249 -10.103 15.052 1.00 96.31 265 ASP A O 1
ATOM 2133 N N . LEU A 1 266 ? -25.228 -10.297 14.091 1.00 96.44 266 LEU A N 1
ATOM 2134 C CA . LEU A 1 266 ? -25.623 -9.699 12.811 1.00 96.44 266 LEU A CA 1
ATOM 2135 C C . LEU A 1 266 ? -26.016 -10.742 11.748 1.00 96.44 266 LEU A C 1
ATOM 2137 O O . LEU A 1 266 ? -26.582 -10.379 10.710 1.00 96.44 266 LEU A O 1
ATOM 2141 N N . GLY A 1 267 ? -25.772 -12.031 12.010 1.00 96.69 267 GLY A N 1
ATOM 2142 C CA . GLY A 1 267 ? -26.103 -13.148 11.123 1.00 96.69 267 GLY A CA 1
ATOM 2143 C C . GLY A 1 267 ? -25.346 -13.090 9.796 1.00 96.69 267 GLY A C 1
ATOM 2144 O O . GLY A 1 267 ? -25.973 -13.019 8.736 1.00 96.69 267 GLY A O 1
ATOM 2145 N N . LEU A 1 268 ? -24.013 -13.060 9.865 1.00 97.56 268 LEU A N 1
ATOM 2146 C CA . LEU A 1 268 ? -23.126 -12.847 8.715 1.00 97.56 268 LEU A CA 1
ATOM 2147 C C . LEU A 1 268 ? -22.480 -14.144 8.201 1.00 97.56 268 LEU A C 1
ATOM 2149 O O . LEU A 1 268 ? -22.192 -15.057 8.971 1.00 97.56 268 LEU A O 1
ATOM 2153 N N . ASN A 1 269 ? -22.227 -14.211 6.889 1.00 96.94 269 ASN A N 1
ATOM 2154 C CA . ASN A 1 269 ? -21.578 -15.345 6.226 1.00 96.94 269 ASN A CA 1
ATOM 2155 C C . ASN A 1 269 ? -20.066 -15.354 6.509 1.00 96.94 269 ASN A C 1
ATOM 2157 O O . ASN A 1 269 ? -19.309 -14.660 5.836 1.00 96.94 269 ASN A O 1
ATOM 2161 N N . HIS A 1 270 ? -19.617 -16.117 7.509 1.00 97.50 270 HIS A N 1
ATOM 2162 C CA . HIS A 1 270 ? -18.225 -16.099 7.969 1.00 97.50 270 HIS A CA 1
ATOM 2163 C C . HIS A 1 270 ? -17.569 -17.473 8.004 1.00 97.50 270 HIS A C 1
ATOM 2165 O O . HIS A 1 270 ? -18.174 -18.473 8.379 1.00 97.50 270 HIS A O 1
ATOM 2171 N N . THR A 1 271 ? -16.289 -17.492 7.636 1.00 96.81 271 THR A N 1
ATOM 2172 C CA . THR A 1 271 ? -15.397 -18.643 7.738 1.00 96.81 271 THR A CA 1
ATOM 2173 C C . THR A 1 271 ? -14.187 -18.292 8.604 1.00 96.81 271 THR A C 1
ATOM 2175 O O . THR A 1 271 ? -13.573 -17.237 8.440 1.00 96.81 271 THR A O 1
ATOM 2178 N N . LEU A 1 272 ? -13.793 -19.204 9.498 1.00 94.56 272 LEU A N 1
ATOM 2179 C CA . LEU A 1 272 ? -12.576 -19.093 10.305 1.00 94.56 272 LEU A CA 1
ATOM 2180 C C . LEU A 1 272 ? -11.509 -20.079 9.817 1.00 94.56 272 LEU A C 1
ATOM 2182 O O . LEU A 1 272 ? -11.703 -21.295 9.842 1.00 94.56 272 LEU A O 1
ATOM 2186 N N . PHE A 1 273 ? -10.344 -19.567 9.429 1.00 93.31 273 PHE A N 1
ATOM 2187 C CA . PHE A 1 273 ? -9.170 -20.366 9.100 1.00 93.31 273 PHE A CA 1
ATOM 2188 C C . PHE A 1 273 ? -8.158 -20.369 10.246 1.00 93.31 273 PHE A C 1
ATOM 2190 O O . PHE A 1 273 ? -7.431 -19.406 10.453 1.00 93.31 273 PHE A O 1
ATOM 2197 N N . GLN A 1 274 ? -8.018 -21.517 10.902 1.00 88.31 274 GLN A N 1
ATOM 2198 C CA . GLN A 1 274 ? -6.847 -21.799 11.733 1.00 88.31 274 GLN A CA 1
ATOM 2199 C C . GLN A 1 274 ? -5.666 -22.169 10.822 1.00 88.31 274 GLN A C 1
ATOM 2201 O O . GLN A 1 274 ? -5.804 -23.069 9.985 1.00 88.31 274 GLN A O 1
ATOM 2206 N N . ILE A 1 275 ? -4.552 -21.444 10.930 1.00 84.69 275 ILE A N 1
ATOM 2207 C CA . ILE A 1 275 ? -3.324 -21.661 10.155 1.00 84.69 275 ILE A CA 1
ATOM 2208 C C . ILE A 1 275 ? -2.265 -22.268 11.074 1.00 84.69 275 ILE A C 1
ATOM 2210 O O . ILE A 1 275 ? -1.725 -21.580 11.944 1.00 84.69 275 ILE A O 1
ATOM 2214 N N . ASP A 1 276 ? -1.953 -23.545 10.873 1.00 76.25 276 ASP A N 1
ATOM 2215 C CA . ASP A 1 276 ? -0.918 -24.222 11.650 1.00 76.25 276 ASP A CA 1
ATOM 2216 C C . ASP A 1 276 ? 0.473 -23.908 11.092 1.00 76.25 276 ASP A C 1
ATOM 2218 O O . ASP A 1 276 ? 0.738 -24.068 9.902 1.00 76.25 276 ASP A O 1
ATOM 2222 N N . ALA A 1 277 ? 1.375 -23.438 11.956 1.00 63.78 277 ALA A N 1
ATOM 2223 C CA . ALA A 1 277 ? 2.762 -23.171 11.578 1.00 63.78 277 ALA A CA 1
ATOM 2224 C C . ALA A 1 277 ? 3.542 -24.446 11.233 1.00 63.78 277 ALA A C 1
ATOM 2226 O O . ALA A 1 277 ? 4.541 -24.367 10.524 1.00 63.78 277 ALA A O 1
ATOM 2227 N N . ASN A 1 278 ? 3.074 -25.608 11.696 1.00 60.44 278 ASN A N 1
ATOM 2228 C CA . ASN A 1 278 ? 3.602 -26.914 11.310 1.00 60.44 278 ASN A CA 1
ATOM 2229 C C . ASN A 1 278 ? 2.830 -27.538 10.141 1.00 60.44 278 ASN A C 1
ATOM 2231 O O . ASN A 1 278 ? 3.120 -28.678 9.770 1.00 60.44 278 ASN A O 1
ATOM 2235 N N . GLN A 1 279 ? 1.845 -26.833 9.569 1.00 69.25 279 GLN A N 1
ATOM 2236 C CA . GLN A 1 279 ? 1.119 -27.337 8.413 1.00 69.25 279 GLN A CA 1
ATOM 2237 C C . GLN A 1 279 ? 2.112 -27.573 7.277 1.00 69.25 279 GLN A C 1
ATOM 2239 O O . GLN A 1 279 ? 2.824 -26.662 6.851 1.00 69.25 279 GLN A O 1
ATOM 2244 N N . TYR A 1 280 ? 2.166 -28.816 6.801 1.00 72.19 280 TYR A N 1
ATOM 2245 C CA . TYR A 1 280 ? 2.932 -29.147 5.612 1.00 72.19 280 TYR A CA 1
ATOM 2246 C C . TYR A 1 280 ? 2.377 -28.337 4.441 1.00 72.19 280 TYR A C 1
ATOM 2248 O O . TYR A 1 280 ? 1.206 -28.489 4.100 1.00 72.19 280 TYR A O 1
ATOM 2256 N N . ILE A 1 281 ? 3.234 -27.507 3.850 1.00 80.25 281 ILE A N 1
ATOM 2257 C CA . ILE A 1 281 ? 2.991 -26.899 2.546 1.00 80.25 281 ILE A CA 1
ATOM 2258 C C . ILE A 1 281 ? 3.511 -27.827 1.448 1.00 80.25 281 ILE A C 1
ATOM 2260 O O . ILE A 1 281 ? 4.576 -28.442 1.603 1.00 80.25 281 ILE A O 1
ATOM 2264 N N . SER A 1 282 ? 2.766 -27.927 0.349 1.00 82.81 282 SER A N 1
ATOM 2265 C CA . SER A 1 282 ? 3.151 -28.704 -0.833 1.00 82.81 282 SER A CA 1
ATOM 2266 C C . SER A 1 282 ? 4.517 -28.290 -1.383 1.00 82.81 282 SER A C 1
ATOM 2268 O O . SER A 1 282 ? 4.959 -27.148 -1.228 1.00 82.81 282 SER A O 1
ATOM 2270 N N . ASP A 1 283 ? 5.202 -29.223 -2.045 1.00 83.31 283 ASP A N 1
ATOM 2271 C CA . ASP A 1 283 ? 6.492 -28.931 -2.681 1.00 83.31 283 ASP A CA 1
ATOM 2272 C C . ASP A 1 283 ? 6.352 -27.871 -3.787 1.00 83.31 283 ASP A C 1
ATOM 2274 O O . ASP A 1 283 ? 7.212 -27.003 -3.900 1.00 83.31 283 ASP A O 1
ATOM 2278 N N . GLU A 1 284 ? 5.209 -27.834 -4.480 1.00 81.12 284 GLU A N 1
ATOM 2279 C CA . GLU A 1 284 ? 4.848 -26.749 -5.402 1.00 81.12 284 GLU A CA 1
ATOM 2280 C C . GLU A 1 284 ? 4.841 -25.382 -4.694 1.00 81.12 284 GLU A C 1
ATOM 2282 O O . GLU A 1 284 ? 5.502 -24.447 -5.150 1.00 81.12 284 GLU A O 1
ATOM 2287 N N . THR A 1 285 ? 4.181 -25.283 -3.529 1.00 81.19 285 THR A N 1
ATOM 2288 C CA . THR A 1 285 ? 4.188 -24.066 -2.697 1.00 81.19 285 THR A CA 1
ATOM 2289 C C . THR A 1 285 ? 5.592 -23.659 -2.278 1.00 81.19 285 THR A C 1
ATOM 2291 O O . THR A 1 285 ? 5.935 -22.478 -2.335 1.00 81.19 285 THR A O 1
ATOM 2294 N N . LYS A 1 286 ? 6.439 -24.619 -1.892 1.00 81.81 286 LYS A N 1
ATOM 2295 C CA . LYS A 1 286 ? 7.838 -24.340 -1.531 1.00 81.81 286 LYS A CA 1
ATOM 2296 C C . LYS A 1 286 ? 8.647 -23.827 -2.716 1.00 81.81 286 LYS A C 1
ATOM 2298 O O . LYS A 1 286 ? 9.513 -22.973 -2.521 1.00 81.81 286 LYS A O 1
ATOM 2303 N N . ASP A 1 287 ? 8.399 -24.345 -3.912 1.00 80.38 287 ASP A N 1
ATOM 2304 C CA . ASP A 1 287 ? 9.174 -23.998 -5.096 1.00 80.38 287 ASP A CA 1
ATOM 2305 C C . ASP A 1 287 ? 8.894 -22.568 -5.562 1.00 80.38 287 ASP A C 1
ATOM 2307 O O . ASP A 1 287 ? 9.846 -21.803 -5.746 1.00 80.38 287 ASP A O 1
ATOM 2311 N N . TYR A 1 288 ? 7.626 -22.147 -5.656 1.00 81.00 288 TYR A N 1
ATOM 2312 C CA . TYR A 1 288 ? 7.340 -20.746 -5.981 1.00 81.00 288 TYR A CA 1
ATOM 2313 C C . TYR A 1 288 ? 7.585 -19.802 -4.792 1.00 81.00 288 TYR A C 1
ATOM 2315 O O . TYR A 1 288 ? 7.968 -18.655 -5.008 1.00 81.00 288 TYR A O 1
ATOM 2323 N N . ALA A 1 289 ? 7.496 -20.264 -3.537 1.00 78.19 289 ALA A N 1
ATOM 2324 C CA . ALA A 1 289 ? 7.863 -19.461 -2.363 1.00 78.19 289 ALA A CA 1
ATOM 2325 C C . ALA A 1 289 ? 9.309 -18.938 -2.419 1.00 78.19 289 ALA A C 1
ATOM 2327 O O . ALA A 1 289 ? 9.600 -17.838 -1.948 1.00 78.19 289 ALA A O 1
ATOM 2328 N N . ARG A 1 290 ? 10.227 -19.675 -3.063 1.00 81.19 290 ARG A N 1
ATOM 2329 C CA . ARG A 1 290 ? 11.606 -19.210 -3.299 1.00 81.19 290 ARG A CA 1
ATOM 2330 C C . ARG A 1 290 ? 11.682 -17.992 -4.217 1.00 81.19 290 ARG A C 1
ATOM 2332 O O . ARG A 1 290 ? 12.760 -17.416 -4.349 1.00 81.19 290 ARG A O 1
ATOM 2339 N N . GLN A 1 291 ? 10.602 -17.593 -4.882 1.00 84.50 291 GLN A N 1
ATOM 2340 C CA . GLN A 1 291 ? 10.566 -16.434 -5.773 1.00 84.50 291 GLN A CA 1
ATOM 2341 C C . GLN A 1 291 ? 10.252 -15.128 -5.028 1.00 84.50 291 GLN A C 1
ATOM 2343 O O . GLN A 1 291 ? 10.647 -14.065 -5.514 1.00 84.50 291 GLN A O 1
ATOM 2348 N N . PHE A 1 292 ? 9.620 -15.206 -3.853 1.00 87.81 292 PHE A N 1
ATOM 2349 C CA . PHE A 1 292 ? 9.153 -14.050 -3.091 1.00 87.81 292 PHE A CA 1
ATOM 2350 C C . PHE A 1 292 ? 10.225 -13.441 -2.180 1.00 87.81 292 PHE A C 1
ATOM 2352 O O . PHE A 1 292 ? 11.240 -14.056 -1.852 1.00 87.81 292 PHE A O 1
ATOM 2359 N N . GLU A 1 293 ? 9.974 -12.201 -1.765 1.00 89.44 293 GLU A N 1
ATOM 2360 C CA . GLU A 1 293 ? 10.798 -11.449 -0.807 1.00 89.44 293 GLU A CA 1
ATOM 2361 C C . GLU A 1 293 ? 10.422 -11.707 0.661 1.00 89.44 293 GLU A C 1
ATOM 2363 O O . GLU A 1 293 ? 11.075 -11.201 1.576 1.00 89.44 293 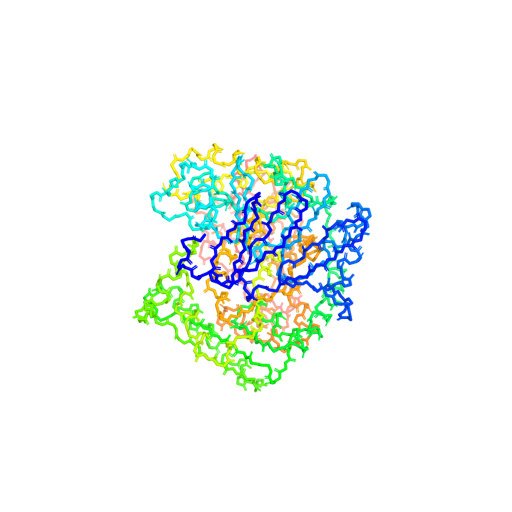GLU A O 1
ATOM 2368 N N . SER A 1 294 ? 9.337 -12.440 0.905 1.00 87.19 294 SER A N 1
ATOM 2369 C CA . SER A 1 294 ? 8.772 -12.661 2.232 1.00 87.19 294 SER A CA 1
ATOM 2370 C C . SER A 1 294 ? 8.185 -14.060 2.354 1.00 87.19 294 SER A C 1
ATOM 2372 O O . SER A 1 294 ? 7.832 -14.662 1.347 1.00 87.19 294 SER A O 1
ATOM 2374 N N . SER A 1 295 ? 8.086 -14.549 3.595 1.00 82.44 295 SER A N 1
ATOM 2375 C CA . SER A 1 295 ? 7.592 -15.889 3.928 1.00 82.44 295 SER A CA 1
ATOM 2376 C C . SER A 1 295 ? 6.470 -15.921 4.967 1.00 82.44 295 SER A C 1
ATOM 2378 O O . SER A 1 295 ? 6.441 -16.788 5.840 1.00 82.44 295 SER A O 1
ATOM 2380 N N . HIS A 1 296 ? 5.555 -14.949 4.918 1.00 81.12 296 HIS A N 1
ATOM 2381 C CA . HIS A 1 296 ? 4.590 -14.722 6.003 1.00 81.12 296 HIS A CA 1
ATOM 2382 C C . HIS A 1 296 ? 3.268 -15.490 5.856 1.00 81.12 296 HIS A C 1
ATOM 2384 O O . HIS A 1 296 ? 2.609 -15.768 6.854 1.00 81.12 296 HIS A O 1
ATOM 2390 N N . SER A 1 297 ? 2.840 -15.774 4.631 1.00 80.06 297 SER A N 1
ATOM 2391 C CA . SER A 1 297 ? 1.471 -16.152 4.262 1.00 80.06 297 SER A CA 1
ATOM 2392 C C . SER A 1 297 ? 1.399 -17.414 3.398 1.00 80.06 297 SER A C 1
ATOM 2394 O O . SER A 1 297 ? 0.362 -17.662 2.795 1.00 80.06 297 SER A O 1
ATOM 2396 N N . TYR A 1 298 ? 2.441 -18.248 3.347 1.00 85.50 298 TYR A N 1
ATOM 2397 C CA . TYR A 1 298 ? 2.462 -19.444 2.488 1.00 85.50 298 TYR A CA 1
ATOM 2398 C C . TYR A 1 298 ? 1.342 -20.441 2.804 1.00 85.50 298 TYR A C 1
ATOM 2400 O O . TYR A 1 298 ? 0.581 -20.812 1.915 1.00 85.50 298 TYR A O 1
ATOM 2408 N N . SER A 1 299 ? 1.173 -20.815 4.074 1.00 86.00 299 SER A N 1
ATOM 2409 C CA . SER A 1 299 ? 0.098 -21.729 4.482 1.00 86.00 299 SER A CA 1
ATOM 2410 C C . SER A 1 299 ? -1.290 -21.123 4.245 1.00 86.00 299 SER A C 1
ATOM 2412 O O . SER A 1 299 ? -2.240 -21.832 3.925 1.00 86.00 299 SER A O 1
ATOM 2414 N N . LEU A 1 300 ? -1.416 -19.795 4.367 1.00 88.19 300 LEU A N 1
ATOM 2415 C CA . LEU A 1 300 ? -2.648 -19.087 4.020 1.00 88.19 300 LEU A CA 1
ATOM 2416 C C . LEU A 1 300 ? -2.900 -19.126 2.508 1.00 88.19 300 LEU A C 1
ATOM 2418 O O . LEU A 1 300 ? -4.023 -19.389 2.099 1.00 88.19 300 LEU A O 1
ATOM 2422 N N . SER A 1 301 ? -1.870 -18.893 1.696 1.00 88.50 301 SER A N 1
ATOM 2423 C CA . SER A 1 301 ? -1.918 -18.950 0.233 1.00 88.50 301 SER A CA 1
ATOM 2424 C C . SER A 1 301 ? -2.394 -20.318 -0.256 1.00 88.50 301 SER A C 1
ATOM 2426 O O . SER A 1 301 ? -3.348 -20.396 -1.027 1.00 88.50 301 SER A O 1
ATOM 2428 N N . GLU A 1 302 ? -1.827 -21.403 0.277 1.00 88.38 302 GLU A N 1
ATOM 2429 C CA . GLU A 1 302 ? -2.250 -22.768 -0.053 1.00 88.38 302 GLU A CA 1
ATOM 2430 C C . GLU A 1 302 ? -3.699 -23.041 0.380 1.00 88.38 302 GLU A C 1
ATOM 2432 O O . GLU A 1 302 ? -4.498 -23.581 -0.387 1.00 88.38 302 GLU A O 1
ATOM 2437 N N . LYS A 1 303 ? -4.084 -22.599 1.584 1.00 90.69 303 LYS A N 1
ATOM 2438 C CA . LYS A 1 303 ? -5.452 -22.774 2.082 1.00 90.69 303 LYS A CA 1
ATOM 2439 C C . LYS A 1 303 ? -6.478 -21.984 1.268 1.00 90.69 303 LYS A C 1
ATOM 2441 O O . LYS A 1 303 ? -7.555 -22.502 0.994 1.00 90.69 303 LYS A O 1
ATOM 2446 N N . LEU A 1 304 ? -6.144 -20.761 0.851 1.00 92.31 304 LEU A N 1
ATOM 2447 C CA . LEU A 1 304 ? -6.970 -19.964 -0.057 1.00 92.31 304 LEU A CA 1
ATOM 2448 C C . LEU A 1 304 ? -7.101 -20.658 -1.414 1.00 92.31 304 LEU A C 1
ATOM 2450 O O . LEU A 1 304 ? -8.217 -20.812 -1.908 1.00 92.31 304 LEU A O 1
ATOM 2454 N N . ALA A 1 305 ? -5.985 -21.139 -1.971 1.00 90.00 305 ALA A N 1
ATOM 2455 C CA . ALA A 1 305 ? -5.938 -21.841 -3.251 1.00 90.00 305 ALA A CA 1
ATOM 2456 C C . ALA A 1 305 ? -6.764 -23.139 -3.279 1.00 90.00 305 ALA A C 1
ATOM 2458 O O . ALA A 1 305 ? -7.188 -23.542 -4.363 1.00 90.00 305 ALA A O 1
ATOM 2459 N N . ALA A 1 306 ? -6.989 -23.769 -2.121 1.00 90.75 306 ALA A N 1
ATOM 2460 C CA . ALA A 1 306 ? -7.791 -24.983 -1.947 1.00 90.75 306 ALA A CA 1
ATOM 2461 C C . ALA A 1 306 ? -9.236 -24.724 -1.470 1.00 90.75 306 ALA A C 1
ATOM 2463 O O . ALA A 1 306 ? -9.967 -25.671 -1.187 1.00 90.75 306 ALA A O 1
ATOM 2464 N N . SER A 1 307 ? -9.644 -23.460 -1.342 1.00 93.56 307 SER A N 1
ATOM 2465 C CA . SER A 1 307 ? -10.959 -23.065 -0.824 1.00 93.56 307 SER A CA 1
ATOM 2466 C C . SER A 1 307 ? -11.818 -22.374 -1.879 1.00 93.56 307 SER A C 1
ATOM 2468 O O . SER A 1 307 ? -11.318 -21.943 -2.919 1.00 93.56 307 SER A O 1
ATOM 2470 N N . ASP A 1 308 ? -13.088 -22.145 -1.546 1.00 94.25 308 ASP A N 1
ATOM 2471 C CA . ASP A 1 308 ? -14.021 -21.373 -2.375 1.00 94.25 308 ASP A CA 1
ATOM 2472 C C . ASP A 1 308 ? -13.630 -19.889 -2.515 1.00 94.25 308 ASP A C 1
ATOM 2474 O O . ASP A 1 308 ? -14.249 -19.161 -3.285 1.00 94.25 308 ASP A O 1
ATOM 2478 N N . PHE A 1 309 ? -12.602 -19.414 -1.797 1.00 96.12 309 PHE A N 1
ATOM 2479 C CA . PHE A 1 309 ? -12.055 -18.065 -1.970 1.00 96.12 309 PHE A CA 1
ATOM 2480 C C . PHE A 1 309 ? -11.119 -17.937 -3.181 1.00 96.12 309 PHE A C 1
ATOM 2482 O O . PHE A 1 309 ? -10.801 -16.815 -3.578 1.00 96.12 309 PHE A O 1
ATOM 2489 N N . ARG A 1 310 ? -10.665 -19.049 -3.778 1.00 95.44 310 ARG A N 1
ATOM 2490 C CA . ARG A 1 310 ? -9.775 -19.024 -4.947 1.00 95.44 310 ARG A CA 1
ATOM 2491 C C . ARG A 1 310 ? -10.421 -18.258 -6.106 1.00 95.44 310 ARG A C 1
ATOM 2493 O O . ARG A 1 310 ? -11.567 -18.495 -6.466 1.00 95.44 310 ARG A O 1
ATOM 2500 N N . GLY A 1 311 ? -9.651 -17.373 -6.730 1.00 94.69 311 GLY A N 1
ATOM 2501 C CA . GLY A 1 311 ? -10.061 -16.568 -7.880 1.00 94.69 311 GLY A CA 1
ATOM 2502 C C . GLY A 1 311 ? -10.850 -15.309 -7.519 1.00 94.69 311 GLY A C 1
ATOM 2503 O O . GLY A 1 311 ? -11.083 -14.484 -8.400 1.00 94.69 311 GLY A O 1
ATOM 2504 N N . LYS A 1 312 ? -11.217 -15.125 -6.245 1.00 97.12 312 LYS A N 1
ATOM 2505 C CA . LYS A 1 312 ? -11.957 -13.949 -5.782 1.00 97.12 312 LYS A CA 1
ATOM 2506 C C . LYS A 1 312 ? -11.054 -12.734 -5.574 1.00 97.12 312 LYS A C 1
ATOM 2508 O O . LYS A 1 312 ? -9.835 -12.844 -5.406 1.00 97.12 312 LYS A O 1
ATOM 2513 N N . VAL A 1 313 ? -11.678 -11.561 -5.520 1.00 97.94 313 VAL A N 1
ATOM 2514 C CA . VAL A 1 313 ? -11.050 -10.310 -5.089 1.00 97.94 313 VAL A CA 1
ATOM 2515 C C . VAL A 1 313 ? -11.133 -10.203 -3.563 1.00 97.94 313 VAL A C 1
ATOM 2517 O O . VAL A 1 313 ? -12.205 -10.064 -2.973 1.00 97.94 313 VAL A O 1
ATOM 2520 N N . HIS A 1 314 ? -9.973 -10.266 -2.918 1.00 98.19 314 HIS A N 1
ATOM 2521 C CA . HIS A 1 314 ? -9.781 -10.128 -1.483 1.00 98.19 314 HIS A CA 1
ATOM 2522 C C . HIS A 1 314 ? -9.756 -8.654 -1.078 1.00 98.19 314 HIS A C 1
ATOM 2524 O O . HIS A 1 314 ? -8.777 -7.940 -1.306 1.00 98.19 314 HIS A O 1
ATOM 2530 N N . ILE A 1 315 ? -10.812 -8.215 -0.401 1.00 98.50 315 ILE A N 1
ATOM 2531 C CA . ILE A 1 315 ? -10.869 -6.903 0.235 1.00 98.50 315 ILE A CA 1
ATOM 2532 C C . ILE A 1 315 ? -10.062 -6.959 1.538 1.00 98.50 315 ILE A C 1
ATOM 2534 O O . ILE A 1 315 ? -10.398 -7.692 2.475 1.00 98.50 315 ILE A O 1
ATOM 2538 N N . LYS A 1 316 ? -8.983 -6.174 1.597 1.00 97.31 316 LYS A N 1
ATOM 2539 C CA . LYS A 1 316 ? -8.152 -5.988 2.792 1.00 97.31 316 LYS A CA 1
ATOM 2540 C C . LYS A 1 316 ? -8.363 -4.600 3.386 1.00 97.31 316 LYS A C 1
ATOM 2542 O O . LYS A 1 316 ? -8.741 -3.652 2.705 1.00 97.31 316 LYS A O 1
ATOM 2547 N N . SER A 1 317 ? -8.072 -4.503 4.678 1.00 96.94 317 SER A N 1
ATOM 2548 C CA . SER A 1 317 ? -8.220 -3.270 5.465 1.00 96.94 317 SER A CA 1
ATOM 2549 C C . SER A 1 317 ? -6.881 -2.715 5.941 1.00 96.94 317 SER A C 1
ATOM 2551 O O . SER A 1 317 ? -6.832 -1.918 6.870 1.00 96.94 317 SER A O 1
ATOM 2553 N N . THR A 1 318 ? -5.787 -3.154 5.323 1.00 95.06 318 THR A N 1
ATOM 2554 C CA . THR A 1 318 ? -4.484 -2.501 5.467 1.00 95.06 318 THR A CA 1
ATOM 2555 C C . THR A 1 318 ? -4.541 -1.106 4.839 1.00 95.06 318 THR A C 1
ATOM 2557 O O . THR A 1 318 ? -5.518 -0.771 4.174 1.00 95.06 318 THR A O 1
ATOM 2560 N N . ILE A 1 319 ? -3.530 -0.266 5.072 1.00 96.38 319 ILE A N 1
ATOM 2561 C CA . ILE A 1 319 ? -3.449 1.144 4.639 1.00 96.38 319 ILE A CA 1
ATOM 2562 C C . ILE A 1 319 ? -4.281 2.102 5.516 1.00 96.38 319 ILE A C 1
ATOM 2564 O O . ILE A 1 319 ? -3.860 3.243 5.723 1.00 96.38 319 ILE A O 1
ATOM 2568 N N . PHE A 1 320 ? -5.391 1.658 6.121 1.00 97.00 320 PHE A N 1
ATOM 2569 C CA . PHE A 1 320 ? -6.178 2.457 7.081 1.00 97.00 320 PHE A CA 1
ATOM 2570 C C . PHE A 1 320 ? -5.359 2.961 8.281 1.00 97.00 320 PHE A C 1
ATOM 2572 O O . PHE A 1 320 ? -5.709 3.964 8.907 1.00 97.00 320 PHE A O 1
ATOM 2579 N N . GLU A 1 321 ? -4.212 2.346 8.569 1.00 95.94 321 GLU A N 1
ATOM 2580 C CA . GLU A 1 321 ? -3.262 2.842 9.557 1.00 95.94 321 GLU A CA 1
ATOM 2581 C C . GLU A 1 321 ? -2.760 4.265 9.282 1.00 95.94 321 GLU A C 1
ATOM 2583 O O . GLU A 1 321 ? -2.504 4.990 10.243 1.00 95.94 321 GLU A O 1
ATOM 2588 N N . LEU A 1 322 ? -2.698 4.700 8.017 1.00 96.31 322 LEU A N 1
ATOM 2589 C CA . LEU A 1 322 ? -2.331 6.074 7.644 1.00 96.31 322 LEU A CA 1
ATOM 2590 C C . LEU A 1 322 ? -3.397 7.107 8.038 1.00 96.31 322 LEU A C 1
ATOM 2592 O O . LEU A 1 322 ? -3.056 8.247 8.341 1.00 96.31 322 LEU A O 1
ATOM 2596 N N . ALA A 1 323 ? -4.667 6.706 8.145 1.00 96.44 323 ALA A N 1
ATOM 2597 C CA . ALA A 1 323 ? -5.730 7.551 8.699 1.00 96.44 323 ALA A CA 1
ATOM 2598 C C . ALA A 1 323 ? -5.659 7.668 10.241 1.00 96.44 323 ALA A C 1
ATOM 2600 O O . ALA A 1 323 ? -6.443 8.389 10.863 1.00 96.44 323 ALA A O 1
ATOM 2601 N N . LYS A 1 324 ? -4.713 6.962 10.875 1.00 93.81 324 LYS A N 1
ATOM 2602 C CA . LYS A 1 324 ? -4.339 7.070 12.295 1.00 93.81 324 LYS A CA 1
ATOM 2603 C C . LYS A 1 324 ? -2.916 7.626 12.397 1.00 93.81 324 LYS A C 1
ATOM 2605 O O . LYS A 1 324 ? -2.374 8.136 11.422 1.00 93.81 324 LYS A O 1
ATOM 2610 N N . LEU A 1 325 ? -2.304 7.541 13.578 1.00 92.50 325 LEU A N 1
ATOM 2611 C CA . LEU A 1 325 ? -0.873 7.792 13.762 1.00 92.50 325 LEU A CA 1
ATOM 2612 C C . LEU A 1 325 ? -0.125 6.450 13.828 1.00 92.50 325 LEU A C 1
ATOM 2614 O O . LEU A 1 325 ? -0.155 5.803 14.879 1.00 92.50 325 LEU A O 1
ATOM 2618 N N . PRO A 1 326 ? 0.522 5.993 12.738 1.00 89.44 326 PRO A N 1
ATOM 2619 C CA . PRO A 1 326 ? 1.285 4.743 12.738 1.00 89.44 326 PRO A CA 1
ATOM 2620 C C . PRO A 1 326 ? 2.509 4.758 13.662 1.00 89.44 326 PRO A C 1
ATOM 2622 O O . PRO A 1 326 ? 3.021 3.697 14.026 1.00 89.44 326 PRO A O 1
ATOM 2625 N N . VAL A 1 327 ? 2.998 5.943 14.035 1.00 91.31 327 VAL A N 1
ATOM 2626 C CA . VAL A 1 327 ? 4.104 6.107 14.983 1.00 91.31 327 VAL A CA 1
ATOM 2627 C C . VAL A 1 327 ? 3.750 7.111 16.075 1.00 91.31 327 VAL A C 1
ATOM 2629 O O . VAL A 1 327 ? 2.716 7.774 16.042 1.00 91.31 327 VAL A O 1
ATOM 2632 N N . VAL A 1 328 ? 4.620 7.224 17.079 1.00 87.94 328 VAL A N 1
ATOM 2633 C CA . VAL A 1 328 ? 4.387 8.116 18.218 1.00 87.94 328 VAL A CA 1
ATOM 2634 C C . VAL A 1 328 ? 4.322 9.599 17.795 1.00 87.94 328 VAL A C 1
ATOM 2636 O O . VAL A 1 328 ? 5.145 10.028 16.982 1.00 87.94 328 VAL A O 1
ATOM 2639 N N . PRO A 1 329 ? 3.427 10.416 18.396 1.00 88.62 329 PRO A N 1
ATOM 2640 C CA . PRO A 1 329 ? 3.168 11.797 17.966 1.00 88.62 329 PRO A CA 1
ATOM 2641 C C . PRO A 1 329 ? 4.388 12.726 17.915 1.00 88.62 329 PRO A C 1
ATOM 2643 O O . PRO A 1 329 ? 4.405 13.666 17.134 1.00 88.62 329 PRO A O 1
ATOM 2646 N N . ARG A 1 330 ? 5.433 12.464 18.711 1.00 90.12 330 ARG A N 1
ATOM 2647 C CA . ARG A 1 330 ? 6.637 13.315 18.762 1.00 90.12 330 ARG A CA 1
ATOM 2648 C C . ARG A 1 330 ? 7.406 13.424 17.438 1.00 90.12 330 ARG A C 1
ATOM 2650 O O . ARG A 1 330 ? 8.250 14.298 17.332 1.00 90.12 330 ARG A O 1
ATOM 2657 N N . TYR A 1 331 ? 7.170 12.519 16.485 1.00 92.88 331 TYR A N 1
ATOM 2658 C CA . TYR A 1 331 ? 7.822 12.533 15.168 1.00 92.88 331 TYR A CA 1
ATOM 2659 C C . TYR A 1 331 ? 7.009 13.264 14.091 1.00 92.88 331 TYR A C 1
ATOM 2661 O O . TYR A 1 331 ? 7.435 13.326 12.944 1.00 92.88 331 TYR A O 1
ATOM 2669 N N . TYR A 1 332 ? 5.843 13.807 14.446 1.00 92.44 332 TYR A N 1
ATOM 2670 C CA . TYR A 1 332 ? 4.978 14.566 13.545 1.00 92.44 332 TYR A CA 1
ATOM 2671 C C . TYR A 1 332 ? 5.288 16.059 13.645 1.00 92.44 332 TYR A C 1
ATOM 2673 O O . TYR A 1 332 ? 4.467 16.860 14.092 1.00 92.44 332 TYR A O 1
ATOM 2681 N N . VAL A 1 333 ? 6.515 16.414 13.272 1.00 89.12 333 VAL A N 1
ATOM 2682 C CA . VAL A 1 333 ? 6.996 17.796 13.224 1.00 89.12 333 VAL A CA 1
ATOM 2683 C C . VAL A 1 333 ? 7.224 18.157 11.751 1.00 89.12 333 VAL A C 1
ATOM 2685 O O . VAL A 1 333 ? 7.913 17.401 11.064 1.00 89.12 333 VAL A O 1
ATOM 2688 N N . PRO A 1 334 ? 6.620 19.246 11.234 1.00 86.44 334 PRO A N 1
ATOM 2689 C CA . PRO A 1 334 ? 6.816 19.658 9.845 1.00 86.44 334 PRO A CA 1
ATOM 2690 C C . PRO A 1 334 ? 8.299 19.874 9.538 1.00 86.44 334 PRO A C 1
ATOM 2692 O O . PRO A 1 334 ? 9.033 20.381 10.384 1.00 86.44 334 PRO A O 1
ATOM 2695 N N . ASP A 1 335 ? 8.725 19.460 8.345 1.00 89.44 335 ASP A N 1
ATOM 2696 C CA . ASP A 1 335 ? 10.104 19.576 7.847 1.00 89.44 335 ASP A CA 1
ATOM 2697 C C . ASP A 1 335 ? 11.193 18.902 8.712 1.00 89.44 335 ASP A C 1
ATOM 2699 O O . ASP A 1 335 ? 12.388 19.055 8.449 1.00 89.44 335 ASP A O 1
ATOM 2703 N N . ASP A 1 336 ? 10.809 18.093 9.708 1.00 92.12 336 ASP A N 1
ATOM 2704 C CA . ASP A 1 336 ? 11.737 17.333 10.544 1.00 92.12 336 ASP A CA 1
ATOM 2705 C C . ASP A 1 336 ? 11.905 15.893 10.040 1.00 92.12 336 ASP A C 1
ATOM 2707 O O . ASP A 1 336 ? 10.986 15.070 10.040 1.00 92.12 336 ASP A O 1
ATOM 2711 N N . PHE A 1 337 ? 13.135 15.565 9.653 1.00 94.50 337 PHE A N 1
ATOM 2712 C CA . PHE A 1 337 ? 13.527 14.232 9.202 1.00 94.50 337 PHE A CA 1
ATOM 2713 C C . PHE A 1 337 ? 14.218 13.402 10.300 1.00 94.50 337 PHE A C 1
ATOM 2715 O O . PHE A 1 337 ? 14.780 12.347 10.007 1.00 94.50 337 PHE A O 1
ATOM 2722 N N . SER A 1 338 ? 14.167 13.815 11.573 1.00 93.19 338 SER A N 1
ATOM 2723 C CA . SER A 1 338 ? 14.764 13.107 12.722 1.00 93.19 338 SER A CA 1
ATOM 2724 C C . SER A 1 338 ? 14.257 11.671 12.893 1.00 93.19 338 SER A C 1
ATOM 2726 O O . SER A 1 338 ? 14.962 10.813 13.434 1.00 93.19 338 SER A O 1
ATOM 2728 N N . PHE A 1 339 ? 13.070 11.359 12.361 1.00 94.88 339 PHE A N 1
ATOM 2729 C CA . PHE A 1 339 ? 12.545 9.995 12.324 1.00 94.88 339 PHE A CA 1
ATOM 2730 C C . PHE A 1 339 ? 13.462 9.012 11.568 1.00 94.88 339 PHE A C 1
ATOM 2732 O O . PHE A 1 339 ? 13.443 7.816 11.868 1.00 94.88 339 PHE A O 1
ATOM 2739 N N . LYS A 1 340 ? 14.352 9.494 10.684 1.00 95.25 340 LYS A N 1
ATOM 2740 C CA . LYS A 1 340 ? 15.381 8.669 10.027 1.00 95.25 340 LYS A CA 1
ATOM 2741 C C . LYS A 1 340 ? 16.275 7.909 11.009 1.00 95.25 340 LYS A C 1
ATOM 2743 O O . LYS A 1 340 ? 16.691 6.792 10.721 1.00 95.25 340 LYS A O 1
ATOM 2748 N N . GLU A 1 341 ? 16.502 8.451 12.205 1.00 96.00 341 GLU A N 1
ATOM 2749 C CA . GLU A 1 341 ? 17.281 7.774 13.246 1.00 96.00 341 GLU A CA 1
ATOM 2750 C C . GLU A 1 341 ? 16.576 6.515 13.770 1.00 96.00 341 GLU A C 1
ATOM 2752 O O . GLU A 1 341 ? 17.223 5.533 14.131 1.00 96.00 341 GLU A O 1
ATOM 2757 N N . VAL A 1 342 ? 15.238 6.513 13.790 1.00 94.69 342 VAL A N 1
ATOM 2758 C CA . VAL A 1 342 ? 14.446 5.323 14.135 1.00 94.69 342 VAL A CA 1
ATOM 2759 C C . VAL A 1 342 ? 14.524 4.290 13.023 1.00 94.69 342 VAL A C 1
ATOM 2761 O O . VAL A 1 342 ? 14.596 3.098 13.319 1.00 94.69 342 VAL A O 1
ATOM 2764 N N . ILE A 1 343 ? 14.520 4.745 11.766 1.00 95.25 343 ILE A N 1
ATOM 2765 C CA . ILE A 1 343 ? 14.670 3.878 10.598 1.00 95.25 343 ILE A CA 1
ATOM 2766 C C . ILE A 1 343 ? 16.015 3.157 10.708 1.00 95.25 343 ILE A C 1
ATOM 2768 O O . ILE A 1 343 ? 16.005 1.945 10.889 1.00 95.25 343 ILE A O 1
ATOM 2772 N N . LYS A 1 344 ? 17.140 3.883 10.781 1.00 96.06 344 LYS A N 1
ATOM 2773 C CA . LYS A 1 344 ? 18.502 3.315 10.880 1.00 96.06 344 LYS A CA 1
ATOM 2774 C C . LYS A 1 344 ? 18.660 2.227 11.942 1.00 96.06 344 LYS A C 1
ATOM 2776 O O . LYS A 1 344 ? 19.272 1.197 11.684 1.00 96.06 344 LYS A O 1
ATOM 2781 N N . ARG A 1 345 ? 18.062 2.409 13.124 1.00 94.94 345 ARG A N 1
ATOM 2782 C CA . ARG A 1 345 ? 18.120 1.425 14.227 1.00 94.94 345 ARG A CA 1
ATOM 2783 C C . ARG A 1 345 ? 17.433 0.094 13.919 1.00 94.94 345 ARG A C 1
ATOM 2785 O O . ARG A 1 345 ? 17.671 -0.877 14.623 1.00 94.94 345 ARG A O 1
ATOM 2792 N N . LYS A 1 346 ? 16.557 0.060 12.915 1.00 92.94 346 LYS A N 1
ATOM 2793 C CA . LYS A 1 346 ? 15.848 -1.140 12.454 1.00 92.94 346 LYS A CA 1
ATOM 2794 C C . LYS A 1 346 ? 16.519 -1.805 11.247 1.00 92.94 346 LYS A C 1
ATOM 2796 O O . LYS A 1 346 ? 15.910 -2.705 10.676 1.00 92.94 346 LYS A O 1
ATOM 2801 N N . LYS A 1 347 ? 17.715 -1.357 10.840 1.00 94.50 347 LYS A N 1
ATOM 2802 C CA . LYS A 1 347 ? 18.467 -1.938 9.720 1.00 94.50 347 LYS A CA 1
ATOM 2803 C C . LYS A 1 347 ? 18.663 -3.450 9.936 1.00 94.50 347 LYS A C 1
ATOM 2805 O O . LYS A 1 347 ? 19.178 -3.826 10.988 1.00 94.50 347 LYS A O 1
ATOM 2810 N N . PRO A 1 348 ? 18.281 -4.305 8.972 1.00 94.12 348 PRO A N 1
ATOM 2811 C CA . PRO A 1 348 ? 18.569 -5.733 9.018 1.00 94.12 348 PRO A CA 1
ATOM 2812 C C . PRO A 1 348 ? 20.072 -6.007 9.069 1.00 94.12 348 PRO A C 1
ATOM 2814 O O . PRO A 1 348 ? 20.846 -5.348 8.378 1.00 94.12 348 PRO A O 1
ATOM 2817 N N . GLU A 1 349 ? 20.478 -7.025 9.825 1.00 93.12 349 GLU A N 1
ATOM 2818 C CA . GLU A 1 349 ? 21.884 -7.452 9.916 1.00 93.12 349 GLU A CA 1
ATOM 2819 C C . GLU A 1 349 ? 22.447 -7.899 8.558 1.00 93.12 349 GLU A C 1
ATOM 2821 O O . GLU A 1 349 ? 23.608 -7.637 8.259 1.00 93.12 349 GLU A O 1
ATOM 2826 N N . ALA A 1 350 ? 21.596 -8.483 7.708 1.00 93.69 350 ALA A N 1
ATOM 2827 C CA . ALA A 1 350 ? 21.934 -8.894 6.345 1.00 93.69 350 ALA A CA 1
ATOM 2828 C C . ALA A 1 350 ? 22.360 -7.721 5.433 1.00 93.69 350 ALA A C 1
ATOM 2830 O O . ALA A 1 350 ? 23.065 -7.926 4.445 1.00 93.69 350 ALA A O 1
ATOM 2831 N N . LEU A 1 351 ? 21.971 -6.479 5.757 1.00 93.38 351 LEU A N 1
ATOM 2832 C CA . LEU A 1 351 ? 22.473 -5.291 5.068 1.00 93.38 351 LEU A CA 1
ATOM 2833 C C . LEU A 1 351 ? 23.811 -4.873 5.682 1.00 93.38 351 LEU A C 1
ATOM 2835 O O . LEU A 1 351 ? 23.851 -4.209 6.717 1.00 93.38 351 LEU A O 1
ATOM 2839 N N . THR A 1 352 ? 24.909 -5.216 5.012 1.00 91.19 352 THR A N 1
ATOM 2840 C CA . THR A 1 352 ? 26.280 -4.906 5.458 1.00 91.19 352 THR A CA 1
ATOM 2841 C C . THR A 1 352 ? 26.700 -3.451 5.229 1.00 91.19 352 THR A C 1
ATOM 2843 O O . THR A 1 352 ? 27.684 -3.006 5.813 1.00 91.19 352 THR A O 1
ATOM 2846 N N . ILE A 1 353 ? 25.938 -2.697 4.431 1.00 93.50 353 ILE A N 1
ATOM 2847 C CA . ILE A 1 353 ? 26.119 -1.256 4.202 1.00 93.50 353 ILE A CA 1
ATOM 2848 C C . ILE A 1 353 ? 25.985 -0.457 5.510 1.00 93.50 353 ILE A C 1
ATOM 2850 O O . ILE A 1 353 ? 25.214 -0.830 6.409 1.00 93.50 353 ILE A O 1
ATOM 2854 N N . ASP A 1 354 ? 26.728 0.645 5.618 1.00 96.44 354 ASP A N 1
ATOM 2855 C CA . ASP A 1 354 ? 26.601 1.575 6.739 1.00 96.44 354 ASP A CA 1
ATOM 2856 C C . ASP A 1 354 ? 25.174 2.156 6.827 1.00 96.44 354 ASP A C 1
ATOM 2858 O O . ASP A 1 354 ? 24.471 2.297 5.826 1.00 96.44 354 ASP A O 1
ATOM 2862 N N . ALA A 1 355 ? 24.706 2.457 8.041 1.00 96.75 355 ALA A N 1
ATOM 2863 C CA . ALA A 1 355 ? 23.330 2.901 8.244 1.00 96.75 355 ALA A CA 1
ATOM 2864 C C . ALA A 1 355 ? 23.052 4.305 7.676 1.00 96.75 355 ALA A C 1
ATOM 2866 O O . ALA A 1 355 ? 21.928 4.553 7.230 1.00 96.75 355 ALA A O 1
ATOM 2867 N N . ASP A 1 356 ? 24.035 5.208 7.686 1.00 96.75 356 ASP A N 1
ATOM 2868 C CA . ASP A 1 356 ? 23.896 6.532 7.078 1.00 96.75 356 ASP A CA 1
ATOM 2869 C C . ASP A 1 356 ? 23.947 6.420 5.550 1.00 96.75 356 ASP A C 1
ATOM 2871 O O . ASP A 1 356 ? 23.046 6.921 4.875 1.00 96.75 356 ASP A O 1
ATOM 2875 N N . GLU A 1 357 ? 24.890 5.642 5.010 1.00 97.25 357 GLU A N 1
ATOM 2876 C CA . GLU A 1 357 ? 24.986 5.374 3.565 1.00 97.25 357 GLU A CA 1
ATOM 2877 C C . GLU A 1 357 ? 23.719 4.690 3.008 1.00 97.25 357 GLU A C 1
ATOM 2879 O O . GLU A 1 357 ? 23.228 5.028 1.924 1.00 97.25 357 GLU A O 1
ATOM 2884 N N . MET A 1 358 ? 23.135 3.759 3.772 1.00 96.94 358 MET A N 1
ATOM 2885 C CA . MET A 1 358 ? 21.859 3.114 3.454 1.00 96.94 358 MET A CA 1
ATOM 2886 C C . MET A 1 358 ? 20.729 4.139 3.329 1.00 96.94 358 MET A C 1
ATOM 2888 O O . MET A 1 358 ? 19.962 4.095 2.365 1.00 96.94 358 MET A O 1
ATOM 2892 N N . MET A 1 359 ? 20.619 5.053 4.298 1.00 97.12 359 MET A N 1
ATOM 2893 C CA . MET A 1 359 ? 19.575 6.077 4.300 1.00 97.12 359 MET A CA 1
ATOM 2894 C C . MET A 1 359 ? 19.760 7.090 3.176 1.00 97.12 359 MET A C 1
ATOM 2896 O O . MET A 1 359 ? 18.781 7.453 2.528 1.00 97.12 359 MET A O 1
ATOM 2900 N N . GLU A 1 360 ? 20.991 7.530 2.921 1.00 97.00 360 GLU A N 1
ATOM 2901 C CA . GLU A 1 360 ? 21.300 8.441 1.815 1.00 97.00 360 GLU A CA 1
ATOM 2902 C C . GLU A 1 360 ? 20.978 7.805 0.462 1.00 97.00 360 GLU A C 1
ATOM 2904 O O . GLU A 1 360 ? 20.343 8.428 -0.392 1.00 97.00 360 GLU A O 1
ATOM 2909 N N . SER A 1 361 ? 21.345 6.535 0.288 1.00 96.38 361 SER A N 1
ATOM 2910 C CA . SER A 1 361 ? 21.045 5.781 -0.928 1.00 96.38 361 SER A CA 1
ATOM 2911 C C . SER A 1 361 ? 19.542 5.578 -1.123 1.00 96.38 361 SER A C 1
ATOM 2913 O O . SER A 1 361 ? 19.051 5.762 -2.238 1.00 96.38 361 SER A O 1
ATOM 2915 N N . TYR A 1 362 ? 18.803 5.270 -0.051 1.00 97.12 362 TYR A N 1
ATOM 2916 C CA . TYR A 1 362 ? 17.341 5.209 -0.088 1.00 97.12 362 TYR A CA 1
ATOM 2917 C C . TYR A 1 362 ? 16.734 6.559 -0.471 1.00 97.12 362 TYR A C 1
ATOM 2919 O O . TYR A 1 362 ? 15.934 6.615 -1.395 1.00 97.12 362 TYR A O 1
ATOM 2927 N N . PHE A 1 363 ? 17.123 7.664 0.173 1.00 97.50 363 PHE A N 1
ATOM 2928 C CA . PHE A 1 363 ? 16.566 8.981 -0.151 1.00 97.50 363 PHE A CA 1
ATOM 2929 C C . PHE A 1 363 ? 16.872 9.419 -1.581 1.00 97.50 363 PHE A C 1
ATOM 2931 O O . PHE A 1 363 ? 16.016 10.031 -2.219 1.00 97.50 363 PHE A O 1
ATOM 2938 N N . ARG A 1 364 ? 18.040 9.048 -2.118 1.00 97.31 364 ARG A N 1
ATOM 2939 C CA . ARG A 1 364 ? 18.377 9.271 -3.526 1.00 97.31 364 ARG A CA 1
ATOM 2940 C C . ARG A 1 364 ? 17.446 8.493 -4.466 1.00 97.31 364 ARG A C 1
ATOM 2942 O O . ARG A 1 364 ? 16.905 9.091 -5.388 1.00 97.31 364 ARG A O 1
ATOM 2949 N N . ARG A 1 365 ? 17.211 7.197 -4.220 1.00 96.88 365 ARG A N 1
ATOM 2950 C CA . ARG A 1 365 ? 16.309 6.347 -5.035 1.00 96.88 365 ARG A CA 1
ATOM 2951 C C . ARG A 1 365 ? 14.817 6.602 -4.789 1.00 96.88 365 ARG A C 1
ATOM 2953 O O . ARG A 1 365 ? 13.978 6.328 -5.633 1.00 96.88 365 ARG A O 1
ATOM 2960 N N . ALA A 1 366 ? 14.446 7.137 -3.634 1.00 96.88 366 ALA A N 1
ATOM 2961 C CA . ALA A 1 366 ? 13.089 7.601 -3.357 1.00 96.88 366 ALA A CA 1
ATOM 2962 C C . ALA A 1 366 ? 12.860 9.040 -3.845 1.00 96.88 366 ALA A C 1
ATOM 2964 O O . ALA A 1 366 ? 11.754 9.566 -3.682 1.00 96.88 366 ALA A O 1
ATOM 2965 N N . ASP A 1 367 ? 13.910 9.683 -4.372 1.00 97.69 367 ASP A N 1
ATOM 2966 C CA . ASP A 1 367 ? 13.945 11.088 -4.765 1.00 97.69 367 ASP A CA 1
ATOM 2967 C C . ASP A 1 367 ? 13.279 11.990 -3.706 1.00 97.69 367 ASP A C 1
ATOM 2969 O O . ASP A 1 367 ? 12.368 12.779 -3.974 1.00 97.69 367 ASP A O 1
ATOM 2973 N N . LEU A 1 368 ? 13.676 11.779 -2.448 1.00 97.12 368 LEU A N 1
ATOM 2974 C CA . LEU A 1 368 ? 13.047 12.362 -1.271 1.00 97.12 368 LEU A CA 1
ATOM 2975 C C . LEU A 1 368 ? 14.014 13.307 -0.559 1.00 97.12 368 LEU A C 1
ATOM 2977 O O . LEU A 1 368 ? 15.040 12.907 -0.016 1.00 97.12 368 LEU A O 1
ATOM 2981 N N . THR A 1 369 ? 13.629 14.575 -0.510 1.00 96.50 369 THR A N 1
ATOM 2982 C CA . THR A 1 369 ? 14.268 15.629 0.282 1.00 96.50 369 THR A CA 1
ATOM 2983 C C . THR A 1 369 ? 13.203 16.324 1.124 1.00 96.50 369 THR A C 1
ATOM 2985 O O . THR A 1 369 ? 12.013 16.154 0.863 1.00 96.50 369 THR A O 1
ATOM 2988 N N . VAL A 1 370 ? 13.605 17.150 2.094 1.00 95.19 370 VAL A N 1
ATOM 2989 C CA . VAL A 1 370 ? 12.659 17.980 2.868 1.00 95.19 370 VAL A CA 1
ATOM 2990 C C . VAL A 1 370 ? 11.782 18.824 1.931 1.00 95.19 370 VAL A C 1
ATOM 2992 O O . VAL A 1 370 ? 10.563 18.815 2.049 1.00 95.19 370 VAL A O 1
ATOM 2995 N N . ALA A 1 371 ? 12.383 19.451 0.914 1.00 95.81 371 ALA A N 1
ATOM 2996 C CA . ALA A 1 371 ? 11.645 20.233 -0.077 1.00 95.81 371 ALA A CA 1
ATOM 2997 C C . ALA A 1 371 ? 10.651 19.380 -0.888 1.00 95.81 371 ALA A C 1
ATOM 2999 O O . ALA A 1 371 ? 9.519 19.798 -1.116 1.00 95.81 371 ALA A O 1
ATOM 3000 N N . LYS A 1 372 ? 11.043 18.165 -1.300 1.00 96.56 372 LYS A N 1
ATOM 3001 C CA . LYS A 1 372 ? 10.159 17.252 -2.048 1.00 96.56 372 LYS A CA 1
ATOM 3002 C C . LYS A 1 372 ? 9.095 16.576 -1.182 1.00 96.56 372 LYS A C 1
ATOM 3004 O O . LYS A 1 372 ? 8.099 16.107 -1.723 1.00 96.56 372 LYS A O 1
ATOM 3009 N N . ALA A 1 373 ? 9.275 16.549 0.137 1.00 96.38 373 ALA A N 1
ATOM 3010 C CA . ALA A 1 373 ? 8.232 16.139 1.069 1.00 96.38 373 ALA A CA 1
ATOM 3011 C C . ALA A 1 373 ? 7.117 17.183 1.184 1.00 96.38 373 ALA A C 1
ATOM 3013 O O . ALA A 1 373 ? 6.024 16.828 1.608 1.00 96.38 373 ALA A O 1
ATOM 3014 N N . ARG A 1 374 ? 7.361 18.442 0.783 1.00 96.00 374 ARG A N 1
ATOM 3015 C CA . ARG A 1 374 ? 6.352 19.511 0.738 1.00 96.00 374 ARG A CA 1
ATOM 3016 C C . ARG A 1 374 ? 5.580 19.670 2.056 1.00 96.00 374 ARG A C 1
ATOM 3018 O O . ARG A 1 374 ? 4.354 19.719 2.073 1.00 96.00 374 ARG A O 1
ATOM 3025 N N . GLY A 1 375 ? 6.294 19.653 3.180 1.00 95.88 375 GLY A N 1
ATOM 3026 C CA . GLY A 1 375 ? 5.706 19.744 4.519 1.00 95.88 375 GLY A CA 1
ATOM 3027 C C . GLY A 1 375 ? 5.003 18.475 5.025 1.00 95.88 375 GLY A C 1
ATOM 3028 O O . GLY A 1 375 ? 4.615 18.436 6.193 1.00 95.88 375 GLY A O 1
ATOM 3029 N N . HIS A 1 376 ? 4.856 17.420 4.209 1.00 96.44 376 HIS A N 1
ATOM 3030 C CA . HIS A 1 376 ? 4.300 16.141 4.665 1.00 96.44 376 HIS A CA 1
ATOM 3031 C C . HIS A 1 376 ? 5.249 15.460 5.652 1.00 96.44 376 HIS A C 1
ATOM 3033 O O . HIS A 1 376 ? 6.472 15.469 5.493 1.00 96.44 376 HIS A O 1
ATOM 3039 N N . TYR A 1 377 ? 4.678 14.821 6.671 1.00 96.81 377 TYR A N 1
ATOM 3040 C CA . TYR A 1 377 ? 5.454 14.185 7.730 1.00 96.81 377 TYR A CA 1
ATOM 3041 C C . TYR A 1 377 ? 6.221 12.960 7.215 1.00 96.81 377 TYR A C 1
ATOM 3043 O O . TYR A 1 377 ? 5.627 12.018 6.682 1.00 96.81 377 TYR A O 1
ATOM 3051 N N . LEU A 1 378 ? 7.537 12.917 7.466 1.00 96.00 378 LEU A N 1
ATOM 3052 C CA . LEU A 1 378 ? 8.381 11.770 7.111 1.00 96.00 378 LEU A CA 1
ATOM 3053 C C . LEU A 1 378 ? 7.824 10.428 7.628 1.00 96.00 378 LEU A C 1
ATOM 3055 O O . LEU A 1 378 ? 7.877 9.461 6.871 1.00 96.00 378 LEU A O 1
ATOM 3059 N N . PRO A 1 379 ? 7.270 10.312 8.855 1.00 96.75 379 PRO A N 1
ATOM 3060 C CA . PRO A 1 379 ? 6.646 9.068 9.290 1.00 96.75 379 PRO A CA 1
ATOM 3061 C C . PRO A 1 379 ? 5.519 8.545 8.399 1.00 96.75 379 PRO A C 1
ATOM 3063 O O . PRO A 1 379 ? 5.414 7.331 8.241 1.00 96.75 379 PRO A O 1
ATOM 3066 N N . ASP A 1 380 ? 4.697 9.424 7.821 1.00 97.06 380 ASP A N 1
ATOM 3067 C CA . ASP A 1 380 ? 3.586 9.014 6.958 1.00 97.06 380 ASP A CA 1
ATOM 3068 C C . ASP A 1 380 ? 4.100 8.575 5.585 1.00 97.06 380 ASP A C 1
ATOM 3070 O O . ASP A 1 380 ? 3.742 7.491 5.125 1.00 97.06 380 ASP A O 1
ATOM 3074 N N . LEU A 1 381 ? 5.014 9.352 4.984 1.00 96.50 381 LEU A N 1
ATOM 3075 C CA . LEU A 1 381 ? 5.685 8.980 3.730 1.00 96.50 381 LEU A CA 1
ATOM 3076 C C . LEU A 1 381 ? 6.432 7.652 3.881 1.00 96.50 381 LEU A C 1
ATOM 3078 O O . LEU A 1 381 ? 6.263 6.744 3.074 1.00 96.50 381 LEU A O 1
ATOM 3082 N N . TYR A 1 382 ? 7.192 7.495 4.966 1.00 95.75 382 TYR A N 1
ATOM 3083 C CA . TYR A 1 382 ? 7.870 6.244 5.288 1.00 95.75 382 TYR A CA 1
ATOM 3084 C C . TYR A 1 382 ? 6.877 5.098 5.494 1.00 95.75 382 TYR A C 1
ATOM 3086 O O . TYR A 1 382 ? 7.110 3.993 5.020 1.00 95.75 382 TYR A O 1
ATOM 3094 N N . TYR A 1 383 ? 5.764 5.308 6.195 1.00 96.94 383 TYR A N 1
ATOM 3095 C CA . TYR A 1 383 ? 4.793 4.234 6.388 1.00 96.94 383 TYR A CA 1
ATOM 3096 C C . TYR A 1 383 ? 4.147 3.813 5.058 1.00 96.94 383 TYR A C 1
ATOM 3098 O O . TYR A 1 383 ? 4.026 2.619 4.782 1.00 96.94 383 TYR A O 1
ATOM 3106 N N . GLN A 1 384 ? 3.793 4.768 4.198 1.00 97.12 384 GLN A N 1
ATOM 3107 C CA . GLN A 1 384 ? 3.284 4.476 2.860 1.00 97.12 384 GLN A CA 1
ATOM 3108 C C . GLN A 1 384 ? 4.328 3.742 2.006 1.00 97.12 384 GLN A C 1
ATOM 3110 O O . GLN A 1 384 ? 4.026 2.709 1.417 1.00 97.12 384 GLN A O 1
ATOM 3115 N N . GLU A 1 385 ? 5.561 4.239 1.952 1.00 95.94 385 GLU A N 1
ATOM 3116 C CA . GLU A 1 385 ? 6.588 3.730 1.040 1.00 95.94 385 GLU A CA 1
ATOM 3117 C C . GLU A 1 385 ? 7.210 2.437 1.548 1.00 95.94 385 GLU A C 1
ATOM 3119 O O . GLU A 1 385 ? 7.226 1.428 0.850 1.00 95.94 385 GLU A O 1
ATOM 3124 N N . GLN A 1 386 ? 7.642 2.426 2.804 1.00 93.81 386 GLN A N 1
ATOM 3125 C CA . GLN A 1 386 ? 8.324 1.280 3.368 1.00 93.81 386 GLN A CA 1
ATOM 3126 C C . GLN A 1 386 ? 7.357 0.213 3.884 1.00 93.81 386 GLN A C 1
ATOM 3128 O O . GLN A 1 386 ? 7.470 -0.974 3.566 1.00 93.81 386 GLN A O 1
ATOM 3133 N N . ARG A 1 387 ? 6.401 0.601 4.729 1.00 93.62 387 ARG A N 1
ATOM 3134 C CA . ARG A 1 387 ? 5.548 -0.381 5.406 1.00 93.62 387 ARG A CA 1
ATOM 3135 C C . ARG A 1 387 ? 4.476 -0.942 4.465 1.00 93.62 387 ARG A C 1
ATOM 3137 O O . ARG A 1 387 ? 4.271 -2.157 4.480 1.00 93.62 387 ARG A O 1
ATOM 3144 N N . MET A 1 388 ? 3.824 -0.101 3.659 1.00 95.31 388 MET A N 1
ATOM 3145 C CA . MET A 1 388 ? 2.838 -0.551 2.667 1.00 95.31 388 MET A CA 1
ATOM 3146 C C . MET A 1 388 ? 3.508 -0.960 1.344 1.00 95.31 388 MET A C 1
ATOM 3148 O O . MET A 1 388 ? 3.337 -2.096 0.899 1.00 95.31 388 MET A O 1
ATOM 3152 N N . GLY A 1 389 ? 4.330 -0.070 0.782 1.00 94.94 389 GLY A N 1
ATOM 3153 C CA . GLY A 1 389 ? 5.010 -0.248 -0.502 1.00 94.94 389 GLY A CA 1
ATOM 3154 C C . GLY A 1 389 ? 5.974 -1.414 -0.570 1.00 94.94 389 GLY A C 1
ATOM 3155 O O . GLY A 1 389 ? 5.958 -2.154 -1.548 1.00 94.94 389 GLY A O 1
ATOM 3156 N N . ASN A 1 390 ? 6.780 -1.625 0.469 1.00 93.75 390 ASN A N 1
ATOM 3157 C CA . ASN A 1 390 ? 7.821 -2.645 0.425 1.00 93.75 390 ASN A CA 1
ATOM 3158 C C . ASN A 1 390 ? 7.431 -3.895 1.211 1.00 93.75 390 ASN A C 1
ATOM 3160 O O . ASN A 1 390 ? 7.297 -4.954 0.599 1.00 93.75 390 ASN A O 1
ATOM 3164 N N . TRP A 1 391 ? 7.156 -3.785 2.514 1.00 93.19 391 TRP A N 1
ATOM 3165 C CA . TRP A 1 391 ? 6.822 -4.955 3.336 1.00 93.19 391 TRP A CA 1
ATOM 3166 C C . TRP A 1 391 ? 5.464 -5.578 2.982 1.00 93.19 391 TRP A C 1
ATOM 3168 O O . TRP A 1 391 ? 5.394 -6.766 2.672 1.00 93.19 391 TRP A O 1
ATOM 3178 N N . HIS A 1 392 ? 4.374 -4.801 3.018 1.00 94.62 392 HIS A N 1
ATOM 3179 C CA . HIS A 1 392 ? 3.030 -5.357 2.827 1.00 94.62 392 HIS A CA 1
ATOM 3180 C C . HIS A 1 392 ? 2.826 -5.886 1.408 1.00 94.62 392 HIS A C 1
ATOM 3182 O O . HIS A 1 392 ? 2.243 -6.959 1.251 1.00 94.62 392 HIS A O 1
ATOM 3188 N N . SER A 1 393 ? 3.322 -5.190 0.378 1.00 93.94 393 SER A N 1
ATOM 3189 C CA . SER A 1 393 ? 3.082 -5.672 -0.982 1.00 93.94 393 SER A CA 1
ATOM 3190 C C . SER A 1 393 ? 3.878 -6.933 -1.349 1.00 93.94 393 SER A C 1
ATOM 3192 O O . SER A 1 393 ? 3.399 -7.734 -2.153 1.00 93.94 393 SER A O 1
ATOM 3194 N N . ASN A 1 394 ? 5.018 -7.190 -0.685 1.00 92.44 394 ASN A N 1
ATOM 3195 C CA . ASN A 1 394 ? 5.698 -8.491 -0.764 1.00 92.44 394 ASN A CA 1
ATOM 3196 C C . ASN A 1 394 ? 4.820 -9.607 -0.179 1.00 92.44 394 ASN A C 1
ATOM 3198 O O . ASN A 1 394 ? 4.660 -10.651 -0.798 1.00 92.44 394 ASN A O 1
ATOM 3202 N N . ILE A 1 395 ? 4.159 -9.352 0.954 1.00 91.31 395 ILE A N 1
ATOM 3203 C CA . ILE A 1 395 ? 3.244 -10.323 1.569 1.00 91.31 395 ILE A CA 1
ATOM 3204 C C . ILE A 1 395 ? 2.025 -10.586 0.683 1.00 91.31 395 ILE A C 1
ATOM 3206 O O . ILE A 1 395 ? 1.587 -11.726 0.565 1.00 91.31 395 ILE A O 1
ATOM 3210 N N . THR A 1 396 ? 1.457 -9.559 0.042 1.00 91.81 396 THR A N 1
ATOM 3211 C CA . THR A 1 396 ? 0.331 -9.776 -0.885 1.00 91.81 396 THR A CA 1
ATOM 3212 C C . THR A 1 396 ? 0.732 -10.565 -2.128 1.00 91.81 396 THR A C 1
ATOM 3214 O O . THR A 1 396 ? -0.102 -11.296 -2.657 1.00 91.81 396 THR A O 1
ATOM 3217 N N . GLN A 1 397 ? 1.990 -10.456 -2.567 1.00 92.38 397 GLN A N 1
ATOM 3218 C CA . GLN A 1 397 ? 2.505 -11.221 -3.704 1.00 92.38 397 GLN A CA 1
ATOM 3219 C C . GLN A 1 397 ? 2.489 -12.734 -3.435 1.00 92.38 397 GLN A C 1
ATOM 3221 O O . GLN A 1 397 ? 2.233 -13.512 -4.348 1.00 92.38 397 GLN A O 1
ATOM 3226 N N . GLU A 1 398 ? 2.647 -13.159 -2.176 1.00 91.25 398 GLU A N 1
ATOM 3227 C CA . GLU A 1 398 ? 2.600 -14.578 -1.787 1.00 91.25 398 GLU A CA 1
ATOM 3228 C C . GLU A 1 398 ? 1.244 -15.255 -2.080 1.00 91.25 398 GLU A C 1
ATOM 3230 O O . GLU A 1 398 ? 1.150 -16.483 -2.126 1.00 91.25 398 GLU A O 1
ATOM 3235 N N . THR A 1 399 ? 0.187 -14.459 -2.279 1.00 92.00 399 THR A N 1
ATOM 3236 C CA . THR A 1 399 ? -1.175 -14.923 -2.591 1.00 92.00 399 THR A CA 1
ATOM 3237 C C . THR A 1 399 ? -1.583 -14.703 -4.054 1.00 92.00 399 THR A C 1
ATOM 3239 O O . THR A 1 399 ? -2.735 -14.953 -4.404 1.00 92.00 399 THR A O 1
ATOM 3242 N N . ASP A 1 400 ? -0.669 -14.272 -4.934 1.00 92.31 400 ASP A N 1
ATOM 3243 C CA . ASP A 1 400 ? -0.993 -13.971 -6.342 1.00 92.31 400 ASP A CA 1
ATOM 3244 C C . ASP A 1 400 ? -1.437 -15.188 -7.159 1.00 92.31 400 ASP A C 1
ATOM 3246 O O . ASP A 1 400 ? -2.176 -15.043 -8.132 1.00 92.31 400 ASP A O 1
ATOM 3250 N N . ASN A 1 401 ? -1.054 -16.386 -6.724 1.00 89.44 401 ASN A N 1
ATOM 3251 C CA . ASN A 1 401 ? -1.513 -17.660 -7.275 1.00 89.44 401 ASN A CA 1
ATOM 3252 C C . ASN A 1 401 ? -2.994 -17.970 -6.984 1.00 89.44 401 ASN A C 1
ATOM 3254 O O . ASN A 1 401 ? -3.570 -18.862 -7.609 1.00 89.44 401 ASN A O 1
ATOM 3258 N N . SER A 1 402 ? -3.597 -17.296 -5.999 1.00 91.38 402 SER A N 1
ATOM 3259 C CA . SER A 1 402 ? -4.895 -17.675 -5.437 1.00 91.38 402 SER A CA 1
ATOM 3260 C C . SER A 1 402 ? -5.937 -16.573 -5.550 1.00 91.38 402 SER A C 1
ATOM 3262 O O . SER A 1 402 ? -7.054 -16.870 -5.962 1.00 91.38 402 SER A O 1
ATOM 3264 N N . VAL A 1 403 ? -5.609 -15.318 -5.234 1.00 94.75 403 VAL A N 1
ATOM 3265 C CA . VAL A 1 403 ? -6.589 -14.217 -5.146 1.00 94.75 403 VAL A CA 1
ATOM 3266 C C . VAL A 1 403 ? -6.021 -12.909 -5.691 1.00 94.75 403 VAL A C 1
ATOM 3268 O O . VAL A 1 403 ? -4.807 -12.732 -5.764 1.00 94.75 403 VAL A O 1
ATOM 3271 N N . GLU A 1 404 ? -6.881 -11.982 -6.115 1.00 95.38 404 GLU A N 1
ATOM 3272 C CA . GLU A 1 404 ? -6.485 -10.575 -6.303 1.00 95.38 404 GLU A CA 1
ATOM 3273 C C . GLU A 1 404 ? -6.737 -9.783 -5.019 1.00 95.38 404 GLU A C 1
ATOM 3275 O O . GLU A 1 404 ? -7.598 -10.150 -4.231 1.00 95.38 404 GLU A O 1
ATOM 3280 N N . VAL A 1 405 ? -6.000 -8.694 -4.792 1.00 96.75 405 VAL A N 1
ATOM 3281 C CA . VAL A 1 405 ? -6.151 -7.865 -3.581 1.00 96.75 405 VAL A CA 1
ATOM 3282 C C . VAL A 1 405 ? -6.698 -6.497 -3.947 1.00 96.75 405 VAL A C 1
ATOM 3284 O O . VAL A 1 405 ? -6.191 -5.867 -4.875 1.00 96.75 405 VAL A O 1
ATOM 3287 N N . PHE A 1 406 ? -7.677 -6.025 -3.174 1.00 98.31 406 PHE A N 1
ATOM 3288 C CA . PHE A 1 406 ? -8.230 -4.676 -3.244 1.00 98.31 406 PHE A CA 1
ATOM 3289 C C . PHE A 1 406 ? -8.227 -4.012 -1.862 1.00 98.31 406 PHE A C 1
ATOM 3291 O O . PHE A 1 406 ? -8.525 -4.654 -0.852 1.00 98.31 406 PHE A O 1
ATOM 3298 N N . ILE A 1 407 ? -7.916 -2.715 -1.808 1.00 98.25 407 ILE A N 1
ATOM 3299 C CA . ILE A 1 407 ? -7.950 -1.917 -0.578 1.00 98.25 407 ILE A CA 1
ATOM 3300 C C . ILE A 1 407 ? -8.645 -0.588 -0.868 1.00 98.25 407 ILE A C 1
ATOM 3302 O O . ILE A 1 407 ? -8.238 0.154 -1.760 1.00 98.25 407 ILE A O 1
ATOM 3306 N N . LEU A 1 408 ? -9.667 -0.256 -0.075 1.00 98.25 408 LEU A N 1
ATOM 3307 C CA . LEU A 1 408 ? -10.511 0.927 -0.285 1.00 98.25 408 LEU A CA 1
ATOM 3308 C C . LEU A 1 408 ? -9.710 2.238 -0.351 1.00 98.25 408 LEU A C 1
ATOM 3310 O O . LEU A 1 408 ? -10.049 3.109 -1.143 1.00 98.25 408 LEU A O 1
ATOM 3314 N N . LEU A 1 409 ? -8.637 2.373 0.432 1.00 96.81 409 LEU A N 1
ATOM 3315 C CA . LEU A 1 409 ? -7.820 3.590 0.519 1.00 96.81 409 LEU A CA 1
ATOM 3316 C C . LEU A 1 409 ? -6.625 3.655 -0.449 1.00 96.81 409 LEU A C 1
ATOM 3318 O O . LEU A 1 409 ? -5.835 4.588 -0.329 1.00 96.81 409 LEU A O 1
ATOM 3322 N N . ASN A 1 410 ? -6.450 2.716 -1.390 1.00 97.81 410 ASN A N 1
ATOM 3323 C CA . ASN A 1 410 ? -5.260 2.688 -2.257 1.00 97.81 410 ASN A CA 1
ATOM 3324 C C . ASN A 1 410 ? -5.280 3.732 -3.398 1.00 97.81 410 ASN A C 1
ATOM 3326 O O . ASN A 1 410 ? -4.993 3.415 -4.550 1.00 97.81 410 ASN A O 1
ATOM 3330 N N . THR A 1 411 ? -5.586 4.992 -3.078 1.00 97.94 411 THR A N 1
ATOM 3331 C CA . THR A 1 411 ? -5.446 6.145 -3.980 1.00 97.94 411 THR A CA 1
ATOM 3332 C C . THR A 1 411 ? -4.583 7.208 -3.317 1.00 97.94 411 THR A C 1
ATOM 3334 O O . THR A 1 411 ? -4.712 7.473 -2.123 1.00 97.94 411 THR A O 1
ATOM 3337 N N . ARG A 1 412 ? -3.696 7.858 -4.076 1.00 97.94 412 ARG A N 1
ATOM 3338 C CA . ARG A 1 412 ? -2.814 8.896 -3.510 1.00 97.94 412 ARG A CA 1
ATOM 3339 C C . ARG A 1 412 ? -3.616 10.075 -2.974 1.00 97.94 412 ARG A C 1
ATOM 3341 O O . ARG A 1 412 ? -3.262 10.640 -1.942 1.00 97.94 412 ARG A O 1
ATOM 3348 N N . GLU A 1 413 ? -4.717 10.408 -3.643 1.00 97.06 413 GLU A N 1
ATOM 3349 C CA . GLU A 1 413 ? -5.622 11.456 -3.193 1.00 97.06 413 GLU A CA 1
ATOM 3350 C C . GLU A 1 413 ? -6.256 11.122 -1.838 1.00 97.06 413 GLU A C 1
ATOM 3352 O O . GLU A 1 413 ? -6.198 11.953 -0.931 1.00 97.06 413 GLU A O 1
ATOM 3357 N N . MET A 1 414 ? -6.800 9.913 -1.649 1.00 97.75 414 MET A N 1
ATOM 3358 C CA . MET A 1 414 ? -7.380 9.558 -0.353 1.00 97.75 414 MET A CA 1
ATOM 3359 C C . MET A 1 414 ? -6.325 9.473 0.740 1.00 97.75 414 MET A C 1
ATOM 3361 O O . MET A 1 414 ? -6.584 9.932 1.851 1.00 97.75 414 MET A O 1
ATOM 3365 N N . LEU A 1 415 ? -5.133 8.953 0.431 1.00 97.88 415 LEU A N 1
ATOM 3366 C CA . LEU A 1 415 ? -4.020 8.931 1.379 1.00 97.88 415 LEU A CA 1
ATOM 3367 C C . LEU A 1 415 ? -3.649 10.334 1.847 1.00 97.88 415 LEU A C 1
ATOM 3369 O O . LEU A 1 415 ? -3.563 10.549 3.052 1.00 97.88 415 LEU A O 1
ATOM 3373 N N . ARG A 1 416 ? -3.535 11.297 0.923 1.00 97.25 416 ARG A N 1
ATOM 3374 C CA . ARG A 1 416 ? -3.307 12.707 1.263 1.00 97.25 416 ARG A CA 1
ATOM 3375 C C . ARG A 1 416 ? -4.394 13.249 2.185 1.00 97.25 416 ARG A C 1
ATOM 3377 O O . ARG A 1 416 ? -4.095 13.853 3.206 1.00 97.25 416 ARG A O 1
ATOM 3384 N N . ARG A 1 417 ? -5.662 13.015 1.835 1.00 97.50 417 ARG A N 1
ATOM 3385 C CA . ARG A 1 417 ? -6.810 13.527 2.594 1.00 97.50 417 ARG A CA 1
ATOM 3386 C C . ARG A 1 417 ? -6.811 13.001 4.024 1.00 97.50 417 ARG A C 1
ATOM 3388 O O . ARG A 1 417 ? -6.976 13.779 4.956 1.00 97.50 417 ARG A O 1
ATOM 3395 N N . VAL A 1 418 ? -6.603 11.698 4.218 1.00 97.75 418 VAL A N 1
ATOM 3396 C CA . VAL A 1 418 ? -6.644 11.108 5.565 1.00 97.75 418 VAL A CA 1
ATOM 3397 C C . VAL A 1 418 ? -5.417 11.458 6.408 1.00 97.75 418 VAL A C 1
ATOM 3399 O O . VAL A 1 418 ? -5.549 11.579 7.627 1.00 97.75 418 VAL A O 1
ATOM 3402 N N . THR A 1 419 ? -4.241 11.663 5.798 1.00 97.12 419 THR A N 1
ATOM 3403 C CA . THR A 1 419 ? -3.048 12.122 6.529 1.00 97.12 419 THR A CA 1
ATOM 3404 C C . THR A 1 419 ? -3.100 13.615 6.859 1.00 97.12 419 THR A C 1
ATOM 3406 O O . THR A 1 419 ? -2.512 14.013 7.865 1.00 97.12 419 THR A O 1
ATOM 3409 N N . SER A 1 420 ? -3.863 14.405 6.096 1.00 97.00 420 SER A N 1
ATOM 3410 C CA . SER A 1 420 ? -4.174 15.819 6.357 1.00 97.00 420 SER A CA 1
ATOM 3411 C C . SER A 1 420 ? -5.173 16.060 7.496 1.00 97.00 420 SER A C 1
ATOM 3413 O O . SER A 1 420 ? -5.374 17.207 7.890 1.00 97.00 420 SER A O 1
ATOM 3415 N N . ALA A 1 421 ? -5.799 15.026 8.068 1.00 95.88 421 ALA A N 1
ATOM 3416 C CA . ALA A 1 421 ? -6.596 15.198 9.284 1.00 95.88 421 ALA A CA 1
ATOM 3417 C C . ALA A 1 421 ? -5.724 15.675 10.457 1.00 95.88 421 ALA A C 1
ATOM 3419 O O . ALA A 1 421 ? -4.549 15.311 10.571 1.00 95.88 421 ALA A O 1
ATOM 3420 N N . SER A 1 422 ? -6.316 16.431 11.388 1.00 94.88 422 SER A N 1
ATOM 3421 C CA . SER A 1 422 ? -5.594 16.896 12.576 1.00 94.88 422 SER A CA 1
ATOM 3422 C C . SER A 1 422 ? -4.960 15.722 13.343 1.00 94.88 422 SER A C 1
ATOM 3424 O O . SER A 1 422 ? -5.555 14.649 13.489 1.00 94.88 422 SER A O 1
ATOM 3426 N N . LEU A 1 423 ? -3.753 15.915 13.893 1.00 90.88 423 LEU A N 1
ATOM 3427 C CA . LEU A 1 423 ? -3.069 14.862 14.662 1.00 90.88 423 LEU A CA 1
ATOM 3428 C C . LEU A 1 423 ? -3.921 14.367 15.847 1.00 90.88 423 LEU A C 1
ATOM 3430 O O . LEU A 1 423 ? -3.859 13.191 16.210 1.00 90.88 423 LEU A O 1
ATOM 3434 N N . SER A 1 424 ? -4.741 15.250 16.431 1.00 88.62 424 SER A N 1
ATOM 3435 C CA . SER A 1 424 ? -5.700 14.907 17.487 1.00 88.62 424 SER A CA 1
ATOM 3436 C C . SER A 1 424 ? -6.773 13.937 16.989 1.00 88.62 424 SER A C 1
ATOM 3438 O O . SER A 1 424 ? -7.041 12.921 17.636 1.00 88.62 424 SER A O 1
ATOM 3440 N N . ASP A 1 425 ? -7.355 14.200 15.820 1.00 86.94 425 ASP A N 1
ATOM 3441 C CA . ASP A 1 425 ? -8.403 13.357 15.241 1.00 86.94 425 ASP A CA 1
ATOM 3442 C C . ASP A 1 425 ? -7.859 12.007 14.782 1.00 86.94 425 ASP A C 1
ATOM 3444 O O . ASP A 1 425 ? -8.466 10.969 15.065 1.00 86.94 425 ASP A O 1
ATOM 3448 N N . ARG A 1 426 ? -6.664 11.998 14.178 1.00 93.06 426 ARG A N 1
ATOM 3449 C CA . ARG A 1 426 ? -5.940 10.768 13.820 1.00 93.06 426 ARG A CA 1
ATOM 3450 C C . ARG A 1 426 ? -5.625 9.928 15.059 1.00 93.06 426 ARG A C 1
ATOM 3452 O O . ARG A 1 426 ? -5.846 8.716 15.053 1.00 93.06 426 ARG A O 1
ATOM 3459 N N . ARG A 1 427 ? -5.182 10.554 16.159 1.00 88.75 427 ARG A N 1
ATOM 3460 C CA . ARG A 1 427 ? -4.922 9.868 17.441 1.00 88.75 427 ARG A CA 1
ATOM 3461 C C . ARG A 1 427 ? -6.192 9.267 18.043 1.00 88.75 427 ARG A C 1
ATOM 3463 O O . ARG A 1 427 ? -6.157 8.143 18.538 1.00 88.75 427 ARG A O 1
ATOM 3470 N N . ARG A 1 428 ? -7.306 10.003 17.997 1.00 86.12 428 ARG A N 1
ATOM 3471 C CA . ARG A 1 428 ? -8.615 9.571 18.520 1.00 86.12 428 ARG A CA 1
ATOM 3472 C C . ARG A 1 428 ? -9.386 8.658 17.560 1.00 86.12 428 ARG A C 1
ATOM 3474 O O . ARG A 1 428 ? -10.444 8.152 17.930 1.00 86.12 428 ARG A O 1
ATOM 3481 N N . LYS A 1 429 ? -8.843 8.404 16.362 1.00 92.12 429 LYS A N 1
ATOM 3482 C CA . LYS A 1 429 ? -9.448 7.573 15.308 1.00 92.12 429 LYS A CA 1
ATOM 3483 C C . LYS A 1 429 ? -10.830 8.098 14.881 1.00 92.12 429 LYS A C 1
ATOM 3485 O O . LYS A 1 429 ? -11.719 7.302 14.589 1.00 92.12 429 LYS A O 1
ATOM 3490 N N . VAL A 1 430 ? -11.013 9.425 14.860 1.00 90.81 430 VAL A N 1
ATOM 3491 C CA . VAL A 1 430 ? -12.317 10.072 14.599 1.00 90.81 430 VAL A CA 1
ATOM 3492 C C . VAL A 1 430 ? -12.877 9.640 13.248 1.00 90.81 430 VAL A C 1
ATOM 3494 O O . VAL A 1 430 ? -13.987 9.126 13.200 1.00 90.81 430 VAL A O 1
ATOM 3497 N N . LEU A 1 431 ? -12.075 9.724 12.181 1.00 96.19 431 LEU A N 1
ATOM 3498 C CA . LEU A 1 431 ? -12.496 9.325 10.832 1.00 96.19 431 LEU A CA 1
ATOM 3499 C C . LEU A 1 431 ? -13.064 7.901 10.779 1.00 96.19 431 LEU A C 1
ATOM 3501 O O . LEU A 1 431 ? -14.094 7.678 10.162 1.00 96.19 431 LEU A O 1
ATOM 3505 N N . HIS A 1 432 ? -12.442 6.946 11.472 1.00 97.00 432 HIS A N 1
ATOM 3506 C CA . HIS A 1 432 ? -12.906 5.559 11.461 1.00 97.00 432 HIS A CA 1
ATOM 3507 C C . HIS A 1 432 ? -14.268 5.407 12.139 1.00 97.00 432 HIS A C 1
ATOM 3509 O O . HIS A 1 432 ? -15.142 4.722 11.613 1.00 97.00 432 HIS A O 1
ATOM 3515 N N . ARG A 1 433 ? -14.451 6.058 13.296 1.00 94.94 433 ARG A N 1
ATOM 3516 C CA . ARG A 1 433 ? -15.727 6.043 14.022 1.00 94.94 433 ARG A CA 1
ATOM 3517 C C . ARG A 1 433 ? -16.828 6.686 13.187 1.00 94.94 433 ARG A C 1
ATOM 3519 O O . ARG A 1 433 ? -17.914 6.122 13.119 1.00 94.94 433 ARG A O 1
ATOM 3526 N N . GLU A 1 434 ? -16.524 7.792 12.510 1.00 96.62 434 GLU A N 1
ATOM 3527 C CA . GLU A 1 434 ? -17.468 8.499 11.642 1.00 96.62 434 GLU A CA 1
ATOM 3528 C C . GLU A 1 434 ? -17.807 7.719 10.366 1.00 96.62 434 GLU A C 1
ATOM 3530 O O . GLU A 1 434 ? -18.974 7.648 9.991 1.00 96.62 434 GLU A O 1
ATOM 3535 N N . TRP A 1 435 ? -16.838 7.048 9.732 1.00 98.19 435 TRP A N 1
ATOM 3536 C CA . TRP A 1 435 ? -17.123 6.142 8.612 1.00 98.19 435 TRP A CA 1
ATOM 3537 C C . TRP A 1 435 ? -18.021 4.983 9.045 1.00 98.19 435 TRP A C 1
ATOM 3539 O O . TRP A 1 435 ? -19.003 4.685 8.369 1.00 98.19 435 TRP A O 1
ATOM 3549 N N . ILE A 1 436 ? -17.738 4.363 10.194 1.00 98.00 436 ILE A N 1
ATOM 3550 C CA . ILE A 1 436 ? -18.599 3.308 10.740 1.00 98.00 436 ILE A CA 1
ATOM 3551 C C . ILE A 1 436 ? -19.992 3.865 11.061 1.00 98.00 436 ILE A C 1
ATOM 3553 O O . ILE A 1 436 ? -20.980 3.254 10.666 1.00 98.00 436 ILE A O 1
ATOM 3557 N N . ASN A 1 437 ? -20.090 5.033 11.703 1.00 96.62 437 ASN A N 1
ATOM 3558 C CA . ASN A 1 437 ? -21.368 5.688 12.004 1.00 96.62 437 ASN A CA 1
ATOM 3559 C C . ASN A 1 437 ? -22.184 5.979 10.743 1.00 96.62 437 ASN A C 1
ATOM 3561 O O . ASN A 1 437 ? -23.405 5.856 10.768 1.00 96.62 437 ASN A O 1
ATOM 3565 N N . HIS A 1 438 ? -21.520 6.352 9.650 1.00 97.69 438 HIS A N 1
ATOM 3566 C CA . HIS A 1 438 ? -22.183 6.636 8.388 1.00 97.69 438 HIS A CA 1
ATOM 3567 C C . HIS A 1 438 ? -22.707 5.367 7.705 1.00 97.69 438 HIS A C 1
ATOM 3569 O O . HIS A 1 438 ? -23.859 5.332 7.281 1.00 97.69 438 HIS A O 1
ATOM 3575 N N . PHE A 1 439 ? -21.869 4.333 7.580 1.00 98.31 439 PHE A N 1
ATOM 3576 C CA . PHE A 1 439 ? -22.206 3.157 6.775 1.00 98.31 439 PHE A CA 1
ATOM 3577 C C . PHE A 1 439 ? -22.917 2.054 7.560 1.00 98.31 439 PHE A C 1
ATOM 3579 O O . PHE A 1 439 ? -23.842 1.442 7.030 1.00 98.31 439 PHE A O 1
ATOM 3586 N N . TRP A 1 440 ? -22.497 1.779 8.800 1.00 97.62 440 TRP A N 1
ATOM 3587 C CA . TRP A 1 440 ? -23.115 0.750 9.638 1.00 97.62 440 TRP A CA 1
ATOM 3588 C C . TRP A 1 440 ? -22.851 0.965 11.145 1.00 97.62 440 TRP A C 1
ATOM 3590 O O . TRP A 1 440 ? -22.011 0.281 11.744 1.00 97.62 440 TRP A O 1
ATOM 3600 N N . PRO A 1 441 ? -23.574 1.903 11.791 1.00 96.00 441 PRO A N 1
ATOM 3601 C CA . PRO A 1 441 ? -23.247 2.380 13.138 1.00 96.00 441 PRO A CA 1
ATOM 3602 C C . PRO A 1 441 ? -23.200 1.296 14.222 1.00 96.00 441 PRO A C 1
ATOM 3604 O O . PRO A 1 441 ? -22.481 1.453 15.208 1.00 96.00 441 PRO A O 1
ATOM 3607 N N . VAL A 1 442 ? -23.910 0.175 14.039 1.00 94.81 442 VAL A N 1
ATOM 3608 C CA . VAL A 1 442 ? -23.915 -0.949 14.993 1.00 94.81 442 VAL A CA 1
ATOM 3609 C C . VAL A 1 442 ? -22.505 -1.481 15.286 1.00 94.81 442 VAL A C 1
ATOM 3611 O O . VAL A 1 442 ? -22.234 -1.928 16.393 1.00 94.81 442 VAL A O 1
ATOM 3614 N N . LEU A 1 443 ? -21.555 -1.369 14.353 1.00 94.62 443 LEU A N 1
ATOM 3615 C CA . LEU A 1 443 ? -20.194 -1.879 14.559 1.00 94.62 443 LEU A CA 1
ATOM 3616 C C . LEU A 1 443 ? -19.372 -1.073 15.584 1.00 94.62 443 LEU A C 1
ATOM 3618 O O . LEU A 1 443 ? -18.371 -1.582 16.102 1.00 94.62 443 LEU A O 1
ATOM 3622 N N . ASN A 1 444 ? -19.796 0.153 15.917 1.00 91.81 444 ASN A N 1
ATOM 3623 C CA . ASN A 1 444 ? -19.193 0.953 16.990 1.00 91.81 444 ASN A CA 1
ATOM 3624 C C . ASN A 1 444 ? -19.611 0.483 18.396 1.00 91.81 444 ASN A C 1
ATOM 3626 O O . ASN A 1 444 ? -19.009 0.916 19.376 1.00 91.81 444 ASN A O 1
ATOM 3630 N N . PHE A 1 445 ? -20.597 -0.415 18.502 1.00 89.56 445 PHE A N 1
ATOM 3631 C CA . PHE A 1 445 ? -21.070 -0.966 19.774 1.00 89.56 445 PHE A CA 1
ATOM 3632 C C . PHE A 1 445 ? -20.195 -2.129 20.287 1.00 89.56 445 PHE A C 1
ATOM 3634 O O . PHE A 1 445 ? -20.253 -2.491 21.459 1.00 89.56 445 PHE A O 1
ATOM 3641 N N . TYR A 1 446 ? -19.323 -2.688 19.447 1.00 88.62 446 TYR A N 1
ATOM 3642 C CA . TYR A 1 446 ? -18.405 -3.753 19.854 1.00 88.62 446 TYR A CA 1
ATOM 3643 C C . TYR A 1 446 ? -17.092 -3.181 20.416 1.00 88.62 446 TYR A C 1
ATOM 3645 O O . TYR A 1 446 ? -16.581 -2.188 19.889 1.00 88.62 446 TYR A O 1
ATOM 3653 N N . PRO A 1 447 ? -16.464 -3.822 21.415 1.00 83.75 447 PRO A N 1
ATOM 3654 C CA . PRO A 1 447 ? -15.186 -3.372 21.976 1.00 83.75 447 PRO A CA 1
ATOM 3655 C C . PRO A 1 447 ? -14.063 -3.433 20.935 1.00 83.75 447 PRO A C 1
ATOM 3657 O O . PRO A 1 447 ? -13.961 -4.429 20.227 1.00 83.75 447 PRO A O 1
ATOM 3660 N N . ILE A 1 448 ? -13.209 -2.413 20.800 1.00 80.12 448 ILE A N 1
ATOM 3661 C CA . ILE A 1 448 ? -12.140 -2.386 19.777 1.00 80.12 448 ILE A CA 1
ATOM 3662 C C . ILE A 1 448 ? -10.848 -2.954 20.365 1.00 80.12 448 ILE A C 1
ATOM 3664 O O . ILE A 1 448 ? -10.129 -2.238 21.052 1.00 80.12 448 ILE A O 1
ATOM 3668 N N . ASN A 1 449 ? -10.514 -4.210 20.053 1.00 64.25 449 ASN A N 1
ATOM 3669 C CA . ASN A 1 449 ? -9.306 -4.906 20.541 1.00 64.25 449 ASN A CA 1
ATOM 3670 C C . ASN A 1 449 ? -9.128 -4.926 22.077 1.00 64.25 449 ASN A C 1
ATOM 3672 O O . ASN A 1 449 ? -8.056 -5.271 22.573 1.00 64.25 449 ASN A O 1
ATOM 3676 N N . GLU A 1 450 ? -10.172 -4.584 22.825 1.00 64.62 450 GLU A N 1
ATOM 3677 C CA . GLU A 1 450 ? -10.186 -4.457 24.280 1.00 64.62 450 GLU A CA 1
ATOM 3678 C C . GLU A 1 450 ? -11.217 -5.430 24.873 1.00 64.62 450 GLU A C 1
ATOM 3680 O O . GLU A 1 450 ? -12.070 -5.978 24.168 1.00 64.62 450 GLU A O 1
ATOM 3685 N N . GLN A 1 451 ? -11.117 -5.702 26.175 1.00 52.00 451 GLN A N 1
ATOM 3686 C CA . GLN A 1 451 ? -12.101 -6.539 26.877 1.00 52.00 451 GLN A CA 1
ATOM 3687 C C . GLN A 1 451 ? -13.340 -5.747 27.318 1.00 52.00 451 GLN A C 1
ATOM 3689 O O . GLN A 1 451 ? -14.362 -6.344 27.652 1.00 52.00 451 GLN A O 1
ATOM 3694 N N . GLU A 1 452 ? -13.261 -4.418 27.317 1.00 56.28 452 GLU A N 1
ATOM 3695 C CA . GLU A 1 452 ? -14.261 -3.548 27.925 1.00 56.28 452 GLU A CA 1
ATOM 3696 C C . GLU A 1 452 ? -15.457 -3.325 27.009 1.00 56.28 452 GLU A C 1
ATOM 3698 O O . GLU A 1 452 ? -15.337 -2.784 25.915 1.00 56.28 452 GLU A O 1
ATOM 3703 N N . ASN A 1 453 ? -16.632 -3.752 27.460 1.00 53.94 453 ASN A N 1
ATOM 3704 C CA . ASN A 1 453 ? -17.878 -3.571 26.728 1.00 53.94 453 ASN A CA 1
ATOM 3705 C C . ASN A 1 453 ? -18.410 -2.127 26.861 1.00 53.94 453 ASN A C 1
ATOM 3707 O O . ASN A 1 453 ? -17.936 -1.329 27.670 1.00 53.94 453 ASN A O 1
ATOM 3711 N N . LEU A 1 454 ? -19.441 -1.802 26.075 1.00 51.88 454 LEU A N 1
ATOM 3712 C CA . LEU A 1 454 ? -20.129 -0.504 26.113 1.00 51.88 454 LEU A CA 1
ATOM 3713 C C . LEU A 1 454 ? -20.537 -0.046 27.507 1.00 51.88 454 LEU A C 1
ATOM 3715 O O . LEU A 1 454 ? -20.547 1.150 27.758 1.00 51.88 454 LEU A O 1
ATOM 3719 N N . TYR A 1 455 ? -20.906 -0.973 28.390 1.00 47.47 455 TYR A N 1
ATOM 3720 C CA . TYR A 1 455 ? -21.321 -0.631 29.743 1.00 47.47 455 TYR A CA 1
ATOM 3721 C C . TYR A 1 455 ? -20.145 -0.079 30.557 1.00 47.47 455 TYR A C 1
ATOM 3723 O O . TYR A 1 455 ? -20.316 0.916 31.256 1.00 47.47 455 TYR A O 1
ATOM 3731 N N . THR A 1 456 ? -18.946 -0.651 30.413 1.00 50.84 456 THR A N 1
ATOM 3732 C CA . THR A 1 456 ? -17.724 -0.139 31.051 1.00 50.84 456 THR A CA 1
ATOM 3733 C C . THR A 1 456 ? -17.351 1.242 30.508 1.00 50.84 456 THR A C 1
ATOM 3735 O O . THR A 1 456 ? -17.226 2.182 31.288 1.00 50.84 456 THR A O 1
ATOM 3738 N N . LEU A 1 457 ? -17.315 1.406 29.179 1.00 51.84 457 LEU A N 1
ATOM 3739 C CA . LEU A 1 457 ? -17.009 2.690 28.529 1.00 51.84 457 LEU A CA 1
ATOM 3740 C C . LEU A 1 457 ? -18.041 3.785 28.856 1.00 51.84 457 LEU A C 1
ATOM 3742 O O . LEU A 1 457 ? -17.682 4.939 29.086 1.00 51.84 457 LEU A O 1
ATOM 3746 N N . TYR A 1 458 ? -19.330 3.434 28.897 1.00 52.72 458 TYR A N 1
ATOM 3747 C CA . TYR A 1 458 ? -20.409 4.345 29.287 1.00 52.72 458 TYR A CA 1
ATOM 3748 C C . TYR A 1 458 ? -20.291 4.752 30.759 1.00 52.72 458 TYR A C 1
ATOM 3750 O O . TYR A 1 458 ? -20.431 5.928 31.082 1.00 52.72 458 TYR A O 1
ATOM 3758 N N . LYS A 1 459 ? -19.982 3.805 31.653 1.00 46.72 459 LYS A N 1
ATOM 3759 C CA . LYS A 1 459 ? -19.795 4.076 33.083 1.00 46.72 459 LYS A CA 1
ATOM 3760 C C . LYS A 1 459 ? -18.593 4.990 33.344 1.00 46.72 459 LYS A C 1
ATOM 3762 O O . LYS A 1 459 ? -18.684 5.875 34.189 1.00 46.72 459 LYS A O 1
ATOM 3767 N N . GLU A 1 460 ? -17.503 4.821 32.600 1.00 51.69 460 GLU A N 1
ATOM 3768 C CA . GLU A 1 460 ? -16.323 5.690 32.688 1.00 51.69 460 GLU A CA 1
ATOM 3769 C C . GLU A 1 460 ? -16.590 7.100 32.144 1.00 51.69 460 GLU A C 1
ATOM 3771 O O . GLU A 1 460 ? -16.141 8.081 32.733 1.00 51.69 460 GLU A O 1
ATOM 3776 N N . GLN A 1 461 ? -17.386 7.230 31.074 1.00 51.09 461 GLN A N 1
ATOM 3777 C CA . GLN A 1 461 ? -17.799 8.539 30.553 1.00 51.09 461 GLN A CA 1
ATOM 3778 C C . GLN A 1 461 ? -18.843 9.248 31.428 1.00 51.09 461 GLN A C 1
ATOM 3780 O O . GLN A 1 461 ? -18.848 10.475 31.482 1.00 51.09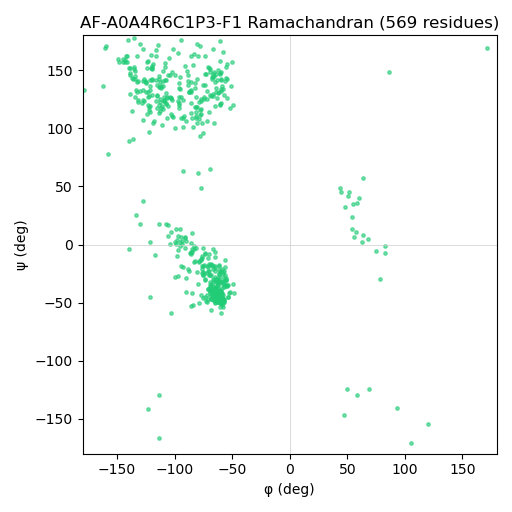 461 GLN A O 1
ATOM 3785 N N . GLN A 1 462 ? -19.706 8.518 32.142 1.00 44.72 462 GLN A N 1
ATOM 3786 C CA . GLN A 1 462 ? -20.654 9.116 33.093 1.00 44.72 462 GLN A CA 1
ATOM 3787 C C . GLN A 1 462 ? -20.007 9.555 34.417 1.00 44.72 462 GLN A C 1
ATOM 3789 O O . GLN A 1 462 ? -20.638 10.289 35.175 1.00 44.72 462 GLN A O 1
ATOM 3794 N N . GLY A 1 463 ? -18.760 9.149 34.680 1.00 51.94 463 GLY A N 1
ATOM 3795 C CA . GLY A 1 463 ? -17.996 9.507 35.877 1.00 51.94 463 GLY A CA 1
ATOM 3796 C C . GLY A 1 463 ? -16.882 10.533 35.651 1.00 51.94 463 GLY A C 1
ATOM 3797 O O . GLY A 1 463 ? -15.988 10.628 36.488 1.00 51.94 463 GLY A O 1
ATOM 3798 N N . SER A 1 464 ? -16.855 11.280 34.541 1.00 64.94 464 SER A N 1
ATOM 3799 C CA . SER A 1 464 ? -15.707 12.150 34.259 1.00 64.94 464 SER A CA 1
ATOM 3800 C C . SER A 1 464 ? -15.755 13.451 35.066 1.00 64.94 464 SER A C 1
ATOM 3802 O O . SER A 1 464 ? -16.540 14.361 34.775 1.00 64.94 464 SER A O 1
ATOM 3804 N N . VAL A 1 465 ? -14.868 13.558 36.054 1.00 78.12 465 VAL A N 1
ATOM 3805 C CA . VAL A 1 465 ? -14.514 14.839 36.665 1.00 78.12 465 VAL A CA 1
ATOM 3806 C C . VAL A 1 465 ? -13.559 15.565 35.725 1.00 78.12 465 VAL A C 1
ATOM 3808 O O . VAL A 1 465 ? -12.452 15.102 35.461 1.00 78.12 465 VAL A O 1
ATOM 3811 N N . GLU A 1 466 ? -13.988 16.709 35.206 1.00 86.38 466 GLU A N 1
ATOM 3812 C CA . GLU A 1 466 ? -13.130 17.592 34.427 1.00 86.38 466 GLU A CA 1
ATOM 3813 C C . GLU A 1 466 ? -12.254 18.444 35.347 1.00 86.38 466 GLU A C 1
ATOM 3815 O O . GLU A 1 466 ? -12.684 18.908 36.406 1.00 86.38 466 GLU A O 1
ATOM 3820 N N . ILE A 1 467 ? -11.015 18.665 34.916 1.00 87.94 467 ILE A N 1
ATOM 3821 C CA . ILE A 1 467 ? -10.050 19.511 35.612 1.00 87.94 467 ILE A CA 1
ATOM 3822 C C . ILE A 1 467 ? -9.955 20.832 34.844 1.00 87.94 467 ILE A C 1
ATOM 3824 O O . ILE A 1 467 ? -9.695 20.834 33.643 1.00 87.94 467 ILE A O 1
ATOM 3828 N N . GLU A 1 468 ? -10.131 21.960 35.528 1.00 88.50 468 GLU A N 1
ATOM 3829 C CA . GLU A 1 468 ? -10.068 23.302 34.931 1.00 88.50 468 GLU A CA 1
ATOM 3830 C C . GLU A 1 468 ? -9.139 24.207 35.754 1.00 88.50 468 GLU A C 1
ATOM 3832 O O . GLU A 1 468 ? -9.270 24.290 36.974 1.00 88.50 468 GLU A O 1
ATOM 3837 N N . GLY A 1 469 ? -8.208 24.927 35.120 1.00 89.38 469 GLY A N 1
ATOM 3838 C CA . GLY A 1 469 ? -7.389 25.916 35.826 1.00 89.38 469 GLY A CA 1
ATOM 3839 C C . GLY A 1 469 ? -6.390 26.663 34.942 1.00 89.38 469 GLY A C 1
ATOM 3840 O O . GLY A 1 469 ? -5.626 26.059 34.190 1.00 89.38 469 GLY A O 1
ATOM 3841 N N . ASP A 1 470 ? -6.352 27.989 35.080 1.00 88.62 470 ASP A N 1
ATOM 3842 C CA . ASP A 1 470 ? -5.539 28.866 34.225 1.00 88.62 470 ASP A CA 1
ATOM 3843 C C . ASP A 1 470 ? -4.041 28.818 34.542 1.00 88.62 470 ASP A C 1
ATOM 3845 O O . ASP A 1 470 ? -3.205 29.090 33.678 1.00 88.62 470 ASP A O 1
ATOM 3849 N N . ASP A 1 471 ? -3.680 28.446 35.768 1.00 90.94 471 ASP A N 1
ATOM 3850 C CA . ASP A 1 471 ? -2.297 28.438 36.254 1.00 90.94 471 ASP A CA 1
ATOM 3851 C C . ASP A 1 471 ? -1.683 27.035 36.313 1.00 90.94 471 ASP A C 1
ATOM 3853 O O . ASP A 1 471 ? -0.586 26.850 36.846 1.00 90.94 471 ASP A O 1
ATOM 3857 N N . VAL A 1 472 ? -2.362 26.045 35.731 1.00 91.56 472 VAL A N 1
ATOM 3858 C CA . VAL A 1 472 ? -1.900 24.659 35.638 1.00 91.56 472 VAL A CA 1
ATOM 3859 C C . VAL A 1 472 ? -1.861 24.181 34.185 1.00 91.56 472 VAL A C 1
ATOM 3861 O O . VAL A 1 472 ? -2.505 24.731 33.296 1.00 91.56 472 VAL A O 1
ATOM 3864 N N . ILE A 1 473 ? -1.048 23.164 33.936 1.00 89.56 473 ILE A N 1
ATOM 3865 C CA . ILE A 1 473 ? -0.997 22.376 32.709 1.00 89.56 473 ILE A CA 1
ATOM 3866 C C . ILE A 1 473 ? -1.613 21.024 33.052 1.00 89.56 473 ILE A C 1
ATOM 3868 O O . ILE A 1 473 ? -1.180 20.376 34.010 1.00 89.56 473 ILE A O 1
ATOM 3872 N N . ILE A 1 474 ? -2.609 20.617 32.269 1.00 87.12 474 ILE A N 1
ATOM 3873 C CA . ILE A 1 474 ? -3.327 19.353 32.437 1.00 87.12 474 ILE A CA 1
ATOM 3874 C C . ILE A 1 474 ? -2.896 18.424 31.304 1.00 87.12 474 ILE A C 1
ATOM 3876 O O . ILE A 1 474 ? -3.024 18.766 30.128 1.00 87.12 474 ILE A O 1
ATOM 3880 N N . ALA A 1 475 ? -2.335 17.269 31.655 1.00 75.81 475 ALA A N 1
ATOM 3881 C CA . ALA A 1 475 ? -1.831 16.289 30.697 1.00 75.81 475 ALA A CA 1
ATOM 3882 C C . ALA A 1 475 ? -2.265 14.882 31.123 1.00 75.81 475 ALA A C 1
ATOM 3884 O O . ALA A 1 475 ? -1.564 14.215 31.883 1.00 75.81 475 ALA A O 1
ATOM 3885 N N . GLY A 1 476 ? -3.425 14.441 30.630 1.00 80.00 476 GLY A N 1
ATOM 3886 C CA . GLY A 1 476 ? -4.059 13.206 31.099 1.00 80.00 476 GLY A CA 1
ATOM 3887 C C . GLY A 1 476 ? -4.568 13.369 32.532 1.00 80.00 476 GLY A C 1
ATOM 3888 O O . GLY A 1 476 ? -5.301 14.310 32.811 1.00 80.00 476 GLY A O 1
ATOM 3889 N N . ASP A 1 477 ? -4.125 12.483 33.420 1.00 84.38 477 ASP A N 1
ATOM 3890 C CA . ASP A 1 477 ? -4.403 12.466 34.864 1.00 84.38 477 ASP A CA 1
ATOM 3891 C C . ASP A 1 477 ? -3.474 13.395 35.677 1.00 84.38 477 ASP A C 1
ATOM 3893 O O . ASP A 1 477 ? -3.582 13.487 36.899 1.00 84.38 477 ASP A O 1
ATOM 3897 N N . GLN A 1 478 ? -2.518 14.076 35.032 1.00 90.06 478 GLN A N 1
ATOM 3898 C CA . GLN A 1 478 ? -1.533 14.909 35.722 1.00 90.06 478 GLN A CA 1
ATOM 3899 C C . GLN A 1 478 ? -1.930 16.384 35.748 1.00 90.06 478 GLN A C 1
ATOM 3901 O O . GLN A 1 478 ? -2.223 16.982 34.708 1.00 90.06 478 GLN A O 1
ATOM 3906 N N . VAL A 1 479 ? -1.778 16.999 36.922 1.00 92.44 479 VAL A N 1
ATOM 3907 C CA . VAL A 1 479 ? -1.854 18.451 37.116 1.00 92.44 479 VAL A CA 1
ATOM 3908 C C . VAL A 1 479 ? -0.480 18.980 37.506 1.00 92.44 479 VAL A C 1
ATOM 3910 O O . VAL A 1 479 ? 0.119 18.556 38.499 1.00 92.44 479 VAL A O 1
ATOM 3913 N N . VAL A 1 480 ? 0.037 19.919 36.711 1.00 93.00 480 VAL A N 1
ATOM 3914 C CA . VAL A 1 480 ? 1.352 20.537 36.920 1.00 93.00 480 VAL A CA 1
ATOM 3915 C C . VAL A 1 480 ? 1.207 22.060 36.917 1.00 93.00 480 VAL A C 1
ATOM 3917 O O . VAL A 1 480 ? 0.731 22.601 35.925 1.00 93.00 480 VAL A O 1
ATOM 3920 N N . PRO A 1 481 ? 1.637 22.790 37.960 1.00 92.38 481 PRO A N 1
ATOM 3921 C CA . PRO A 1 481 ? 1.643 24.256 37.939 1.00 92.38 481 PRO A CA 1
ATOM 3922 C C . PRO A 1 481 ? 2.422 24.814 36.744 1.00 92.38 481 PRO A C 1
ATOM 3924 O O . PRO A 1 481 ? 3.450 24.256 36.367 1.00 92.38 481 PRO A O 1
ATOM 3927 N N . LYS A 1 482 ? 1.983 25.919 36.139 1.00 91.94 482 LYS A N 1
ATOM 3928 C CA . LYS A 1 482 ? 2.759 26.615 35.099 1.00 91.94 482 LYS A CA 1
ATOM 3929 C C . LYS A 1 482 ? 4.029 27.223 35.708 1.00 91.94 482 LYS A C 1
ATOM 3931 O O . LYS A 1 482 ? 4.023 27.698 36.841 1.00 91.94 482 LYS A O 1
ATOM 3936 N N . PHE A 1 483 ? 5.121 27.214 34.947 1.00 88.12 483 PHE A N 1
ATOM 3937 C CA . PHE A 1 483 ? 6.396 27.824 35.330 1.00 88.12 483 PHE A CA 1
ATOM 3938 C C . PHE A 1 483 ? 6.777 28.914 34.311 1.00 88.12 483 PHE A C 1
ATOM 3940 O O . PHE A 1 483 ? 6.532 28.706 33.120 1.00 88.12 483 PHE A O 1
ATOM 3947 N N . PRO A 1 484 ? 7.366 30.055 34.722 1.00 87.69 484 PRO A N 1
ATOM 3948 C CA . PRO A 1 484 ? 7.713 30.451 36.094 1.00 87.69 484 PRO A CA 1
ATOM 3949 C C . PRO A 1 484 ? 6.484 30.662 36.990 1.00 87.69 484 PRO A C 1
ATOM 3951 O O . PRO A 1 484 ? 5.437 31.112 36.523 1.00 87.69 484 PRO A O 1
ATOM 3954 N N . LEU A 1 485 ? 6.611 30.322 38.278 1.00 87.25 485 LEU A N 1
ATOM 3955 C CA . LEU A 1 485 ? 5.535 30.512 39.255 1.00 87.25 485 LEU A CA 1
ATOM 3956 C C . LEU A 1 485 ? 5.264 32.010 39.429 1.00 87.25 485 LEU A C 1
ATOM 3958 O O . LEU A 1 485 ? 6.139 32.758 39.859 1.00 87.25 485 LEU A O 1
ATOM 3962 N N . LYS A 1 486 ? 4.042 32.446 39.112 1.00 88.88 486 LYS A N 1
ATOM 3963 C CA . LYS A 1 486 ? 3.624 33.853 39.255 1.00 88.88 486 LYS A CA 1
ATOM 3964 C C . LYS A 1 486 ? 3.060 34.181 40.638 1.00 88.88 486 LYS A C 1
ATOM 3966 O O . LYS A 1 486 ? 3.012 35.345 41.020 1.00 88.88 486 LYS A O 1
ATOM 3971 N N . LYS A 1 487 ? 2.613 33.163 41.375 1.00 91.81 487 LYS A N 1
ATOM 3972 C CA . LYS A 1 487 ? 1.948 33.278 42.677 1.00 91.81 487 LYS A CA 1
ATOM 3973 C C . LYS A 1 487 ? 2.266 32.073 43.558 1.00 91.81 487 LYS A C 1
ATOM 3975 O O . LYS A 1 487 ? 2.631 31.012 43.056 1.00 91.81 487 LYS A O 1
ATOM 3980 N N . THR A 1 488 ? 2.145 32.256 44.870 1.00 92.88 488 THR A N 1
ATOM 3981 C CA . THR A 1 488 ? 2.367 31.208 45.879 1.00 92.88 488 THR A CA 1
ATOM 3982 C C . THR A 1 488 ? 1.189 30.251 46.015 1.00 92.88 488 THR A C 1
ATOM 3984 O O . THR A 1 488 ? 1.351 29.179 46.584 1.00 92.88 488 THR A O 1
ATOM 3987 N N . GLU A 1 489 ? 0.020 30.609 45.489 1.00 94.69 489 GLU A N 1
ATOM 3988 C CA . GLU A 1 489 ? -1.185 29.781 45.514 1.00 94.69 489 GLU A CA 1
ATOM 3989 C C . GLU A 1 489 ? -1.676 29.539 44.084 1.00 94.69 489 GLU A C 1
ATOM 3991 O O . GLU A 1 489 ? -2.031 30.476 43.373 1.00 94.69 489 GLU A O 1
ATOM 3996 N N . VAL A 1 490 ? -1.666 28.284 43.639 1.00 93.62 490 VAL A N 1
ATOM 3997 C CA . VAL A 1 490 ? -2.089 27.870 42.295 1.00 93.62 490 VAL A CA 1
ATOM 3998 C C . VAL A 1 490 ? -3.354 27.034 42.425 1.00 93.62 490 VAL A C 1
ATOM 4000 O O . VAL A 1 490 ? -3.318 25.949 42.999 1.00 93.62 490 VAL A O 1
ATOM 4003 N N . THR A 1 491 ? -4.464 27.542 41.897 1.00 93.81 491 THR A N 1
ATOM 4004 C CA . THR A 1 491 ? -5.792 26.942 42.059 1.00 93.81 491 THR A CA 1
ATOM 4005 C C . THR A 1 491 ? -6.266 26.303 40.762 1.00 93.81 491 THR A C 1
ATOM 4007 O O . THR A 1 491 ? -6.055 26.849 39.677 1.00 93.81 491 THR A O 1
ATOM 4010 N N . PHE A 1 492 ? -6.928 25.160 40.891 1.00 93.94 492 PHE A N 1
ATOM 4011 C CA . PHE A 1 492 ? -7.675 24.495 39.833 1.00 93.94 492 PHE A CA 1
ATOM 4012 C C . PHE A 1 492 ? -8.951 23.884 40.421 1.00 93.94 492 PHE A C 1
ATOM 4014 O O . PHE A 1 492 ? -9.074 23.710 41.635 1.00 93.94 492 PHE A O 1
ATOM 4021 N N . ASN A 1 493 ? -9.911 23.574 39.562 1.00 93.25 493 ASN A N 1
ATOM 4022 C CA . ASN A 1 493 ? -11.211 23.047 39.938 1.00 93.25 493 ASN A CA 1
ATOM 4023 C C . ASN A 1 493 ? -11.389 21.635 39.390 1.00 93.25 493 ASN A C 1
ATOM 4025 O O . ASN A 1 493 ? -10.990 21.342 38.265 1.00 93.25 493 ASN A O 1
ATOM 4029 N N . LEU A 1 494 ? -12.016 20.794 40.203 1.00 91.38 494 LEU A N 1
ATOM 4030 C CA . LEU A 1 494 ? -12.533 19.484 39.845 1.00 91.38 494 LEU A CA 1
ATOM 4031 C C . LEU A 1 494 ? -14.045 19.616 39.684 1.00 91.38 494 LEU A C 1
ATOM 4033 O O . LEU A 1 494 ? -14.739 19.885 40.666 1.00 91.38 494 LEU A O 1
ATOM 4037 N N . ARG A 1 495 ? -14.551 19.473 38.460 1.00 88.94 495 ARG A N 1
ATOM 4038 C CA . ARG A 1 495 ? -15.975 19.603 38.135 1.00 88.94 495 ARG A CA 1
ATOM 4039 C C . ARG A 1 495 ? -16.538 18.255 37.721 1.00 88.94 495 ARG A C 1
ATOM 4041 O O . ARG A 1 495 ? -16.140 17.721 36.691 1.00 88.94 495 ARG A O 1
ATOM 4048 N N . ASN A 1 496 ? -17.499 17.734 38.474 1.00 86.69 496 ASN A N 1
ATOM 4049 C CA . ASN A 1 496 ? -18.250 16.564 38.037 1.00 86.69 496 ASN A CA 1
ATOM 4050 C C . ASN A 1 496 ? -19.353 17.009 37.068 1.00 86.69 496 ASN A C 1
ATOM 4052 O O . ASN A 1 496 ? -20.259 17.735 37.464 1.00 86.69 496 ASN A O 1
ATOM 4056 N N . LYS A 1 497 ? -19.259 16.601 35.797 1.00 79.56 497 LYS A N 1
ATOM 4057 C CA . LYS A 1 497 ? -20.318 16.819 34.791 1.00 79.56 497 LYS A CA 1
ATOM 4058 C C . LYS A 1 497 ? -21.267 15.621 34.651 1.00 79.56 497 LYS A C 1
ATOM 4060 O O . LYS A 1 497 ? -22.136 15.618 33.782 1.00 79.56 497 LYS A O 1
ATOM 4065 N N . GLY A 1 498 ? -21.054 14.583 35.455 1.00 71.44 498 GLY A N 1
ATOM 4066 C CA . GLY A 1 498 ? -21.882 13.391 35.520 1.00 71.44 498 GLY A CA 1
ATOM 4067 C C . GLY A 1 498 ? -23.142 13.587 36.359 1.00 71.44 498 GLY A C 1
ATOM 4068 O O . GLY A 1 498 ? -23.327 14.597 37.034 1.00 71.44 498 GLY A O 1
ATOM 4069 N N . THR A 1 499 ? -24.007 12.575 36.322 1.00 68.81 499 THR A N 1
ATOM 4070 C CA . THR A 1 499 ? -25.282 12.537 37.064 1.00 68.81 499 THR A CA 1
ATOM 4071 C C . THR A 1 499 ? -25.192 11.764 38.383 1.00 68.81 499 THR A C 1
ATOM 4073 O O . THR A 1 499 ? -26.142 11.773 39.158 1.00 68.81 499 THR A O 1
ATOM 4076 N N . GLU A 1 500 ? -24.040 11.148 38.664 1.00 78.38 500 GLU A N 1
ATOM 4077 C CA . GLU A 1 500 ? -23.758 10.367 39.874 1.00 78.38 500 GLU A CA 1
ATOM 4078 C C . GLU A 1 500 ? -22.516 10.922 40.602 1.00 78.38 500 GLU A C 1
ATOM 4080 O O . GLU A 1 500 ? -21.638 11.506 39.951 1.00 78.38 500 GLU A O 1
ATOM 4085 N N . PRO A 1 501 ? -22.404 10.763 41.936 1.00 80.44 501 PRO A N 1
ATOM 4086 C CA . PRO A 1 501 ? -21.215 11.173 42.678 1.00 80.44 501 PRO A CA 1
ATOM 4087 C C . PRO A 1 501 ? -19.965 10.441 42.172 1.00 80.44 501 PRO A C 1
ATOM 4089 O O . PRO A 1 501 ? -19.961 9.216 42.037 1.00 80.44 501 PRO A O 1
ATOM 4092 N N . CYS A 1 502 ? -18.882 11.180 41.926 1.00 82.88 502 CYS A N 1
ATOM 4093 C CA . CYS A 1 502 ? -17.627 10.617 41.433 1.00 82.88 502 CYS A CA 1
ATOM 4094 C C . CYS A 1 502 ? -16.540 10.653 42.511 1.00 82.88 502 CYS A C 1
ATOM 4096 O O . CYS A 1 502 ? -16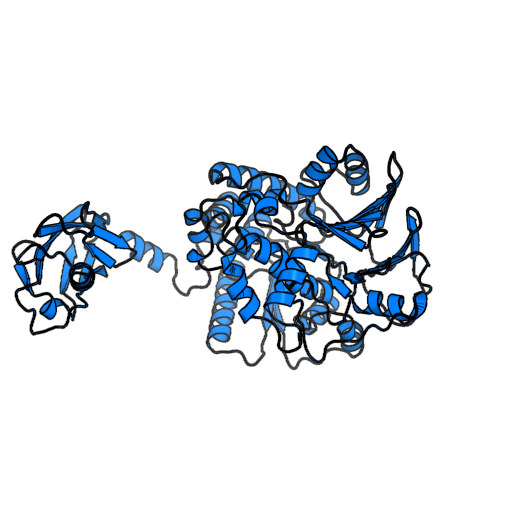.252 11.705 43.084 1.00 82.88 502 CYS A O 1
ATOM 4098 N N . ALA A 1 503 ? -15.921 9.503 42.786 1.00 86.56 503 ALA A N 1
ATOM 4099 C CA . ALA A 1 503 ? -14.776 9.414 43.680 1.00 86.56 503 ALA A CA 1
ATOM 4100 C C . ALA A 1 503 ? -13.483 9.694 42.906 1.00 86.56 503 ALA A C 1
ATOM 4102 O O . ALA A 1 503 ? -13.155 8.972 41.973 1.00 86.56 503 ALA A O 1
ATOM 4103 N N . VAL A 1 504 ? -12.740 10.706 43.342 1.00 88.19 504 VAL A N 1
ATOM 4104 C CA . VAL A 1 504 ? -11.461 11.124 42.767 1.00 88.19 504 VAL A CA 1
ATOM 4105 C C . VAL A 1 504 ? -10.357 10.921 43.793 1.00 88.19 504 VAL A C 1
ATOM 4107 O O . VAL A 1 504 ? -10.514 11.266 44.965 1.00 88.19 504 VAL A O 1
ATOM 4110 N N . ASN A 1 505 ? -9.213 10.396 43.374 1.00 90.81 505 ASN A N 1
ATOM 4111 C CA . ASN A 1 505 ? -8.039 10.224 44.214 1.00 90.81 505 ASN A CA 1
ATOM 4112 C C . ASN A 1 505 ? -6.918 11.181 43.796 1.00 90.81 505 ASN A C 1
ATOM 4114 O O . ASN A 1 505 ? -6.369 11.064 42.703 1.00 90.81 505 ASN A O 1
ATOM 4118 N N . ILE A 1 506 ? -6.532 12.095 44.692 1.00 92.62 506 ILE A N 1
ATOM 4119 C CA . ILE A 1 506 ? -5.412 13.015 44.462 1.00 92.62 506 ILE A CA 1
ATOM 4120 C C . ILE A 1 506 ? -4.144 12.466 45.112 1.00 92.62 506 ILE A C 1
ATOM 4122 O O . ILE A 1 506 ? -4.091 12.256 46.326 1.00 92.62 506 ILE A O 1
ATOM 4126 N N . MET A 1 507 ? -3.094 12.294 44.313 1.00 93.00 507 MET A N 1
ATOM 4127 C CA . MET A 1 507 ? -1.799 11.763 44.732 1.00 93.00 507 MET A CA 1
ATOM 4128 C C . MET A 1 507 ? -0.656 12.737 44.455 1.00 93.00 507 MET A C 1
ATOM 4130 O O . MET A 1 507 ? -0.596 13.363 43.399 1.00 93.00 507 MET A O 1
ATOM 4134 N N . SER A 1 508 ? 0.305 12.805 45.379 1.00 92.06 508 SER A N 1
ATOM 4135 C CA . SER A 1 508 ? 1.584 13.493 45.169 1.00 92.06 508 SER A CA 1
ATOM 4136 C C . SER A 1 508 ? 2.730 12.504 44.960 1.00 92.06 508 SER A C 1
ATOM 4138 O O . SER A 1 508 ? 2.798 11.462 45.608 1.00 92.06 508 SER A O 1
ATOM 4140 N N . HIS A 1 509 ? 3.699 12.878 44.123 1.00 86.75 509 HIS A N 1
ATOM 4141 C CA . HIS A 1 509 ? 4.945 12.119 43.933 1.00 86.75 509 HIS A CA 1
AT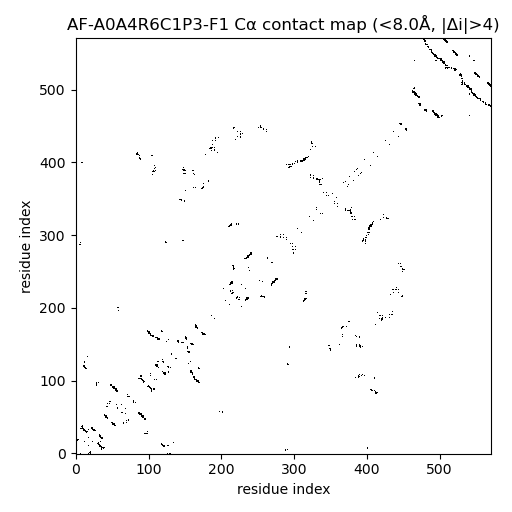OM 4142 C C . HIS A 1 509 ? 6.108 12.626 44.795 1.00 86.75 509 HIS A C 1
ATOM 4144 O O . HIS A 1 509 ? 7.209 12.073 44.750 1.00 86.75 509 HIS A O 1
ATOM 4150 N N . TYR A 1 510 ? 5.897 13.682 45.582 1.00 88.62 510 TYR A N 1
ATOM 4151 C CA . TYR A 1 510 ? 6.967 14.344 46.319 1.00 88.62 510 TYR A CA 1
ATOM 4152 C C . TYR A 1 510 ? 7.164 13.746 47.716 1.00 88.62 510 TYR A C 1
ATOM 4154 O O . TYR A 1 510 ? 6.379 13.972 48.632 1.00 88.62 510 TYR A O 1
ATOM 4162 N N . LYS A 1 511 ? 8.254 12.986 47.885 1.00 86.12 511 LYS A N 1
ATOM 4163 C CA . LYS A 1 511 ? 8.540 12.199 49.102 1.00 86.12 511 LYS A CA 1
ATOM 4164 C C . LYS A 1 511 ? 9.603 12.804 50.025 1.00 86.12 511 LYS A C 1
ATOM 4166 O O . LYS A 1 511 ? 9.938 12.206 51.043 1.00 86.12 511 LYS A O 1
ATOM 4171 N N . ASN A 1 512 ? 10.173 13.962 49.687 1.00 87.19 512 ASN A N 1
ATOM 4172 C CA . ASN A 1 512 ? 11.278 14.525 50.463 1.00 87.19 512 ASN A CA 1
ATOM 4173 C C . ASN A 1 512 ? 10.788 15.062 51.821 1.00 87.19 512 ASN A C 1
ATOM 4175 O O . ASN A 1 512 ? 10.163 16.124 51.886 1.00 87.19 512 ASN A O 1
ATOM 4179 N N . ALA A 1 513 ? 11.106 14.341 52.899 1.00 82.50 513 ALA A N 1
ATOM 4180 C CA . ALA A 1 513 ? 10.722 14.688 54.266 1.00 82.50 513 ALA A CA 1
ATOM 4181 C C . ALA A 1 513 ? 11.369 15.992 54.772 1.00 82.50 513 ALA A C 1
ATOM 4183 O O . ALA A 1 513 ? 10.768 16.701 55.572 1.00 82.50 513 ALA A O 1
ATOM 4184 N N . ALA A 1 514 ? 12.549 16.368 54.264 1.00 81.62 514 ALA A N 1
ATOM 4185 C CA . ALA A 1 514 ? 13.218 17.614 54.653 1.00 81.62 514 ALA A CA 1
ATOM 4186 C C . ALA A 1 514 ? 12.518 18.876 54.108 1.00 81.62 514 ALA A C 1
ATOM 4188 O O . ALA A 1 514 ? 12.833 19.987 54.521 1.00 81.62 514 ALA A O 1
ATOM 4189 N N . ALA A 1 515 ? 11.574 18.712 53.177 1.00 77.94 515 ALA A N 1
ATOM 4190 C CA . ALA A 1 515 ? 10.821 19.795 52.549 1.00 77.94 515 ALA A CA 1
ATOM 4191 C C . ALA A 1 515 ? 9.356 19.869 53.027 1.00 77.94 515 ALA A C 1
ATOM 4193 O O . ALA A 1 515 ? 8.513 20.486 52.367 1.00 77.94 515 ALA A O 1
ATOM 4194 N N . VAL A 1 516 ? 9.025 19.234 54.157 1.00 82.50 516 VAL A N 1
ATOM 4195 C CA . VAL A 1 516 ? 7.711 19.382 54.804 1.00 82.50 516 VAL A CA 1
ATOM 4196 C C . VAL A 1 516 ? 7.477 20.858 55.152 1.00 82.50 516 VAL A C 1
ATOM 4198 O O . VAL A 1 516 ? 8.387 21.555 55.592 1.00 82.50 516 VAL A O 1
ATOM 4201 N N . GLY A 1 517 ? 6.268 21.361 54.888 1.00 82.00 517 GLY A N 1
ATOM 4202 C CA . GLY A 1 517 ? 5.918 22.778 55.067 1.00 82.00 517 GLY A CA 1
ATOM 4203 C C . GLY A 1 517 ? 6.329 23.695 53.908 1.00 82.00 517 GLY A C 1
ATOM 4204 O O . GLY A 1 517 ? 6.032 24.885 53.940 1.00 82.00 517 GLY A O 1
ATOM 4205 N N . THR A 1 518 ? 6.982 23.161 52.869 1.00 89.81 518 THR A N 1
ATOM 4206 C CA . THR A 1 518 ? 7.274 23.925 51.644 1.00 89.81 518 THR A CA 1
ATOM 4207 C C . THR A 1 518 ? 6.112 23.912 50.657 1.00 89.81 518 THR A C 1
ATOM 4209 O O . THR A 1 518 ? 5.793 24.935 50.055 1.00 89.81 518 THR A O 1
ATOM 4212 N N . LEU A 1 519 ? 5.493 22.742 50.505 1.00 92.50 519 LEU A N 1
ATOM 4213 C CA . LEU A 1 519 ? 4.369 22.484 49.617 1.00 92.50 519 LEU A CA 1
ATOM 4214 C C . LEU A 1 519 ? 3.223 21.895 50.424 1.00 92.50 519 LEU A C 1
ATOM 4216 O O . LEU A 1 519 ? 3.405 20.928 51.171 1.00 92.50 519 LEU A O 1
ATOM 4220 N N . SER A 1 520 ? 2.038 22.451 50.234 1.00 93.81 520 SER A N 1
ATOM 4221 C CA . SER A 1 520 ? 0.807 21.895 50.777 1.00 93.81 520 SER A CA 1
ATOM 4222 C C . SER A 1 520 ? -0.314 21.988 49.754 1.00 93.81 520 SER A C 1
ATOM 4224 O O . SER A 1 520 ? -0.287 22.832 48.863 1.00 93.81 520 SER A O 1
ATOM 4226 N N . LEU A 1 521 ? -1.267 21.073 49.848 1.00 95.00 521 LEU A N 1
ATOM 4227 C CA . LEU A 1 521 ? -2.461 21.050 49.029 1.00 95.00 521 LEU A CA 1
ATOM 4228 C C . LEU A 1 521 ? -3.651 21.384 49.917 1.00 95.00 521 LEU A C 1
ATOM 4230 O O . LEU A 1 521 ? -3.931 20.661 50.873 1.00 95.00 521 LEU A O 1
ATOM 4234 N N . GLN A 1 522 ? -4.348 22.464 49.599 1.00 94.69 522 GLN A N 1
ATOM 4235 C CA . GLN A 1 522 ? -5.624 22.780 50.212 1.00 94.69 522 GLN A CA 1
ATOM 4236 C C . GLN A 1 522 ? -6.752 22.202 49.353 1.00 94.69 522 GLN A C 1
ATOM 4238 O O . GLN A 1 522 ? -6.844 22.505 48.165 1.00 94.69 522 GLN A O 1
ATOM 4243 N N . ILE A 1 523 ? -7.603 21.384 49.968 1.00 90.94 523 ILE A N 1
ATOM 4244 C CA . ILE A 1 523 ? -8.837 20.854 49.384 1.00 90.94 523 ILE A CA 1
ATOM 4245 C C . ILE A 1 523 ? -9.966 21.307 50.309 1.00 90.94 523 ILE A C 1
ATOM 4247 O O . ILE A 1 523 ? -9.997 20.903 51.475 1.00 90.94 523 ILE A O 1
ATOM 4251 N N . ALA A 1 524 ? -10.859 22.169 49.814 1.00 81.75 524 ALA A N 1
ATOM 4252 C CA . ALA A 1 524 ? -11.838 22.871 50.651 1.00 81.75 524 ALA A CA 1
ATOM 4253 C C . ALA A 1 524 ? -11.161 23.542 51.874 1.00 81.75 524 ALA A C 1
ATOM 4255 O O . ALA A 1 524 ? -10.206 24.303 51.707 1.00 81.75 524 ALA A O 1
ATOM 4256 N N . ASP A 1 525 ? -11.597 23.236 53.098 1.00 83.38 525 ASP A N 1
ATOM 4257 C CA . ASP A 1 525 ? -11.068 23.838 54.334 1.00 83.38 525 ASP A CA 1
ATOM 4258 C C . ASP A 1 525 ? -9.881 23.074 54.946 1.00 83.38 525 ASP A C 1
ATOM 4260 O O . ASP A 1 525 ? -9.377 23.433 56.012 1.00 83.38 525 ASP A O 1
ATOM 4264 N N . GLN A 1 526 ? -9.415 22.005 54.295 1.00 89.94 526 GLN A N 1
ATOM 4265 C CA . GLN A 1 526 ? -8.365 21.139 54.827 1.00 89.94 526 GLN A CA 1
ATOM 4266 C C . GLN A 1 526 ? -7.068 21.287 54.041 1.00 89.94 526 GLN A C 1
ATOM 4268 O O . GLN A 1 526 ? -7.061 21.307 52.812 1.00 89.94 526 GLN A O 1
ATOM 4273 N N . CYS A 1 527 ? -5.952 21.355 54.766 1.00 92.25 527 CYS A N 1
ATOM 4274 C CA . CYS A 1 527 ? -4.624 21.518 54.194 1.00 92.25 527 CYS A CA 1
ATOM 4275 C C . CYS A 1 527 ? -3.765 20.284 54.473 1.00 92.25 527 CYS A C 1
ATOM 4277 O O . CYS A 1 527 ? -3.635 19.845 55.616 1.00 92.25 527 CYS A O 1
ATOM 4279 N N . TYR A 1 528 ? -3.163 19.742 53.420 1.00 92.88 528 TYR A N 1
ATOM 4280 C CA . TYR A 1 528 ? -2.388 18.511 53.454 1.00 92.88 528 TYR A CA 1
ATOM 4281 C C . TYR A 1 528 ? -0.946 18.783 53.031 1.00 92.88 528 TYR A C 1
ATOM 4283 O O . TYR A 1 528 ? -0.726 19.343 51.955 1.00 92.88 528 TYR A O 1
ATOM 4291 N N . PRO A 1 529 ? 0.071 18.371 53.804 1.00 91.94 529 PRO A N 1
ATOM 4292 C CA . PRO A 1 529 ? 1.435 18.374 53.296 1.00 91.94 529 PRO A CA 1
ATOM 4293 C C . PRO A 1 529 ? 1.544 17.374 52.139 1.00 91.94 529 PRO A C 1
ATOM 4295 O O . PRO A 1 529 ? 0.997 16.273 52.209 1.00 91.94 529 PRO A O 1
ATOM 4298 N N . TYR A 1 530 ? 2.280 17.731 51.086 1.00 92.31 530 TYR A N 1
ATOM 4299 C CA . TYR A 1 530 ? 2.415 16.894 49.884 1.00 92.31 530 TYR A CA 1
ATOM 4300 C C . TYR A 1 530 ? 2.895 15.465 50.192 1.00 92.31 530 TYR A C 1
ATOM 4302 O O . TYR A 1 530 ? 2.420 14.498 49.603 1.00 92.31 530 TYR A O 1
ATOM 4310 N N . GLN A 1 531 ? 3.774 15.313 51.182 1.00 90.69 531 GLN A N 1
ATOM 4311 C CA . GLN A 1 531 ? 4.310 14.023 51.615 1.00 90.69 531 GLN A CA 1
ATOM 4312 C C . GLN A 1 531 ? 3.217 13.078 52.151 1.00 90.69 531 GLN A C 1
ATOM 4314 O O . GLN A 1 531 ? 3.319 11.862 51.977 1.00 90.69 531 GLN A O 1
ATOM 4319 N N . ALA A 1 532 ? 2.152 13.624 52.751 1.00 89.12 532 ALA A N 1
ATOM 4320 C CA . ALA A 1 532 ? 1.016 12.845 53.250 1.00 89.12 532 ALA A CA 1
ATOM 4321 C C . ALA A 1 532 ? 0.058 12.392 52.134 1.00 89.12 532 ALA A C 1
ATOM 4323 O O . ALA A 1 532 ? -0.785 11.536 52.369 1.00 89.12 532 ALA A O 1
ATOM 4324 N N . LEU A 1 533 ? 0.197 12.932 50.919 1.00 90.62 533 LEU A N 1
ATOM 4325 C CA . LEU A 1 533 ? -0.632 12.585 49.760 1.00 90.62 533 LEU A CA 1
ATOM 4326 C C . LEU A 1 533 ? 0.001 11.498 48.882 1.00 90.62 533 LEU A C 1
ATOM 4328 O O . LEU A 1 533 ? -0.505 11.190 47.807 1.00 90.62 533 LEU A O 1
ATOM 4332 N N . THR A 1 534 ? 1.118 10.911 49.309 1.00 87.31 534 THR A N 1
ATOM 4333 C CA . THR A 1 534 ? 1.844 9.899 48.523 1.00 87.31 534 THR A CA 1
ATOM 4334 C C . THR A 1 534 ? 1.098 8.569 48.417 1.00 87.31 534 THR A C 1
ATOM 4336 O O . THR A 1 534 ? 1.312 7.826 47.462 1.00 87.31 534 THR A O 1
ATOM 4339 N N . THR A 1 535 ? 0.196 8.288 49.359 1.00 83.75 535 THR A N 1
ATOM 4340 C CA . THR A 1 535 ? -0.732 7.145 49.335 1.00 83.75 535 THR A CA 1
ATOM 4341 C C . THR A 1 535 ? -2.075 7.474 48.680 1.00 83.75 535 THR A C 1
ATOM 4343 O O . THR A 1 535 ? -2.915 6.591 48.556 1.00 83.75 535 THR A O 1
ATOM 4346 N N . GLY A 1 536 ? -2.277 8.727 48.265 1.00 87.62 536 GLY A N 1
ATOM 4347 C CA . GLY A 1 536 ? -3.542 9.223 47.733 1.00 87.62 536 GLY A CA 1
ATOM 4348 C C . GLY A 1 536 ? -4.515 9.712 48.796 1.00 87.62 536 GLY A C 1
ATOM 4349 O O . GLY A 1 536 ? -4.536 9.235 49.933 1.00 87.62 536 GLY A O 1
ATOM 4350 N N . LYS A 1 537 ? -5.310 10.706 48.408 1.00 89.62 537 LYS A N 1
ATOM 4351 C CA . LYS A 1 537 ? -6.448 11.219 49.160 1.00 89.62 537 LYS A CA 1
ATOM 4352 C C . LYS A 1 537 ? -7.689 11.136 48.280 1.00 89.62 537 LYS A C 1
ATOM 4354 O O . LYS A 1 537 ? -7.813 11.890 47.317 1.00 89.62 537 LYS A O 1
ATOM 4359 N N . SER A 1 538 ? -8.612 10.259 48.661 1.00 88.06 538 SER A N 1
ATOM 4360 C CA . SER A 1 538 ? -9.921 10.160 48.024 1.00 88.06 538 SER A CA 1
ATOM 4361 C C . SER A 1 538 ? -10.835 11.305 48.461 1.00 88.06 538 SER A C 1
ATOM 4363 O O . SER A 1 538 ? -10.900 11.646 49.647 1.00 88.06 538 SER A O 1
ATOM 4365 N N . LEU A 1 539 ? -11.551 11.871 47.500 1.00 88.94 539 LEU A N 1
ATOM 4366 C CA . LEU A 1 539 ? -12.617 12.850 47.675 1.00 88.94 539 LEU A CA 1
ATOM 4367 C C . LEU A 1 539 ? -13.791 12.464 46.773 1.00 88.94 539 LEU A C 1
ATOM 4369 O O . LEU A 1 539 ? -13.587 11.856 45.728 1.00 88.94 539 LEU A O 1
ATOM 4373 N N . VAL A 1 540 ? -15.010 12.805 47.173 1.00 88.44 540 VAL A N 1
ATOM 4374 C CA . VAL A 1 540 ? -16.204 12.598 46.347 1.00 88.44 540 VAL A CA 1
ATOM 4375 C C . VAL A 1 540 ? -16.648 13.955 45.816 1.00 88.44 540 VAL A C 1
ATOM 4377 O O . VAL A 1 540 ? -16.792 14.900 46.591 1.00 88.44 540 VAL A O 1
ATOM 4380 N N . VAL A 1 541 ? -16.812 14.064 44.499 1.00 87.88 541 VAL A N 1
ATOM 4381 C CA . VAL A 1 541 ? -17.393 15.229 43.828 1.00 87.88 541 VAL A CA 1
ATOM 4382 C C . VAL A 1 541 ? -18.830 14.876 43.464 1.00 87.88 541 VAL A C 1
ATOM 4384 O O . VAL A 1 541 ? -19.068 14.023 42.608 1.00 87.88 541 VAL A O 1
ATOM 4387 N N . GLU A 1 542 ? -19.788 15.510 44.131 1.00 88.56 542 GLU A N 1
ATOM 4388 C CA . GLU A 1 542 ? -21.221 15.336 43.857 1.00 88.56 542 GLU A CA 1
ATOM 4389 C C . GLU A 1 542 ? -21.582 15.755 42.415 1.00 88.56 542 GLU A C 1
ATOM 4391 O O . GLU A 1 542 ? -20.834 16.538 41.822 1.00 88.56 542 GLU A O 1
ATOM 4396 N N . PRO A 1 543 ? -22.695 15.265 41.836 1.00 82.50 543 PRO A N 1
ATOM 4397 C CA . PRO A 1 543 ? -23.182 15.691 40.517 1.00 82.50 543 PRO A CA 1
ATOM 4398 C C . PRO A 1 543 ? -23.291 17.216 40.405 1.00 82.50 543 PRO A C 1
ATOM 4400 O O . PRO A 1 543 ? -23.731 17.872 41.350 1.00 82.50 543 PRO A O 1
ATOM 4403 N N . ASP A 1 544 ? -22.845 17.783 39.278 1.00 78.38 544 ASP A N 1
ATOM 4404 C CA . ASP A 1 544 ? -22.708 19.235 39.041 1.00 78.38 544 ASP A CA 1
ATOM 4405 C C . ASP A 1 544 ? -21.840 19.990 40.075 1.00 78.38 544 ASP A C 1
ATOM 4407 O O . ASP A 1 544 ? -21.719 21.222 40.052 1.00 78.38 544 ASP A O 1
ATOM 4411 N N . GLY A 1 545 ? -21.196 19.254 40.982 1.00 84.38 545 GLY A N 1
ATOM 4412 C CA . GLY A 1 545 ? -20.355 19.769 42.041 1.00 84.38 545 GLY A CA 1
ATOM 4413 C C . GLY A 1 545 ? -19.019 20.272 41.514 1.00 84.38 545 GLY A C 1
ATOM 4414 O O . GLY A 1 545 ? -18.435 19.736 40.567 1.00 84.38 545 GLY A O 1
ATOM 4415 N N . VAL A 1 546 ? -18.508 21.308 42.176 1.00 89.69 546 VAL A N 1
ATOM 4416 C CA . VAL A 1 546 ? -17.181 21.865 41.917 1.00 89.69 546 VAL A CA 1
ATOM 4417 C C . VAL A 1 546 ? -16.380 21.841 43.210 1.00 89.69 546 VAL A C 1
ATOM 4419 O O . VAL A 1 546 ? -16.755 22.482 44.190 1.00 89.69 546 VAL A O 1
ATOM 4422 N N . VAL A 1 547 ? -15.253 21.129 43.204 1.00 92.31 547 VAL A N 1
ATOM 4423 C CA . VAL A 1 547 ? -14.279 21.141 44.301 1.00 92.31 547 VAL A CA 1
ATOM 4424 C C . VAL A 1 547 ? -13.067 21.951 43.867 1.00 92.31 547 VAL A C 1
ATOM 4426 O O . VAL A 1 547 ? -12.386 21.603 42.905 1.00 92.31 547 VAL A O 1
ATOM 4429 N N . SER A 1 548 ? -12.784 23.033 44.589 1.00 92.88 548 SER A N 1
ATOM 4430 C CA . SER A 1 548 ? -11.591 23.842 44.344 1.00 92.88 548 SER A CA 1
ATOM 4431 C C . SER A 1 548 ? -10.394 23.285 45.112 1.00 92.88 548 SER A C 1
ATOM 4433 O O . SER A 1 548 ? -10.479 22.995 46.311 1.00 92.88 548 SER A O 1
ATOM 4435 N N . VAL A 1 549 ? -9.272 23.137 44.412 1.00 95.06 549 VAL A N 1
ATOM 4436 C CA . VAL A 1 549 ? -8.019 22.594 44.934 1.00 95.06 549 VAL A CA 1
ATOM 4437 C C . VAL A 1 549 ? -6.917 23.626 44.726 1.00 95.06 549 VAL A C 1
ATOM 4439 O O . VAL A 1 549 ? -6.700 24.110 43.617 1.00 95.06 549 VAL A O 1
ATOM 4442 N N . THR A 1 550 ? -6.205 23.968 45.798 1.00 96.00 550 THR A N 1
ATOM 4443 C CA . THR A 1 550 ? -5.152 24.991 45.774 1.00 96.00 550 THR A CA 1
ATOM 4444 C C . THR A 1 550 ? -3.812 24.413 46.207 1.00 96.00 550 THR A C 1
ATOM 4446 O O . THR A 1 550 ? -3.640 23.962 47.337 1.00 96.00 550 THR A O 1
ATOM 4449 N N . ILE A 1 551 ? -2.832 24.475 45.312 1.00 95.25 551 ILE A N 1
ATOM 4450 C CA . ILE A 1 551 ? -1.431 24.161 45.579 1.00 95.25 551 ILE A CA 1
ATOM 4451 C C . ILE A 1 551 ? -0.789 25.384 46.229 1.00 95.25 551 ILE A C 1
ATOM 4453 O O . ILE A 1 551 ? -0.715 26.448 45.613 1.00 95.25 551 ILE A O 1
ATOM 4457 N N . LYS A 1 552 ? -0.302 25.234 47.460 1.00 94.75 552 LYS A N 1
ATOM 4458 C CA . LYS A 1 552 ? 0.345 26.299 48.227 1.00 94.75 552 LYS A CA 1
ATOM 4459 C C . LYS A 1 552 ? 1.834 26.062 48.365 1.00 94.75 552 LYS A C 1
ATOM 4461 O O . LYS A 1 552 ? 2.275 25.061 48.932 1.00 94.75 552 LYS A O 1
ATOM 4466 N N . TYR A 1 553 ? 2.587 27.048 47.914 1.00 93.75 553 TYR A N 1
ATOM 4467 C CA . TYR A 1 553 ? 4.002 27.213 48.176 1.00 93.75 553 TYR A CA 1
ATOM 4468 C C . TYR A 1 553 ? 4.177 28.173 49.354 1.00 93.75 553 TYR A C 1
ATOM 4470 O O . TYR A 1 553 ? 3.511 29.203 49.424 1.00 93.75 553 TYR A O 1
ATOM 4478 N N . ASN A 1 554 ? 5.108 27.889 50.263 1.00 92.38 554 ASN A N 1
ATOM 4479 C CA . ASN A 1 554 ? 5.419 28.812 51.366 1.00 92.38 554 ASN A CA 1
ATOM 4480 C C . ASN A 1 554 ? 6.083 30.129 50.905 1.00 92.38 554 ASN A C 1
ATOM 4482 O O . ASN A 1 554 ? 6.109 31.100 51.657 1.00 92.38 554 ASN A O 1
ATOM 4486 N N . LYS A 1 555 ? 6.635 30.163 49.686 1.00 91.19 555 LYS A N 1
ATOM 4487 C CA . LYS A 1 555 ? 7.185 31.345 49.012 1.00 91.19 555 LYS A CA 1
ATOM 4488 C C . LYS A 1 555 ? 7.248 31.122 47.502 1.00 91.19 555 LYS A C 1
ATOM 4490 O O . LYS A 1 555 ? 7.053 30.008 47.023 1.00 91.19 555 LYS A O 1
ATOM 4495 N N . LEU A 1 556 ? 7.557 32.172 46.745 1.00 90.94 556 LEU A N 1
ATOM 4496 C CA . LEU A 1 556 ? 7.836 32.045 45.315 1.00 90.94 556 LEU A CA 1
ATOM 4497 C C . LEU A 1 556 ? 9.190 31.368 45.091 1.00 90.94 556 LEU A C 1
ATOM 4499 O O . LEU A 1 556 ? 10.194 31.741 45.701 1.00 90.94 556 LEU A O 1
ATOM 4503 N N . TYR A 1 557 ? 9.202 30.379 44.202 1.00 89.06 557 TYR A N 1
ATOM 4504 C CA . TYR A 1 557 ? 10.393 29.634 43.821 1.00 89.06 557 TYR A CA 1
ATOM 4505 C C . TYR A 1 557 ? 10.758 29.913 42.362 1.00 89.06 557 TYR A C 1
ATOM 4507 O O . TYR A 1 557 ? 9.905 29.883 41.479 1.00 89.06 557 TYR A O 1
ATOM 4515 N N . ASP A 1 558 ? 12.046 30.132 42.119 1.00 86.69 558 ASP A N 1
ATOM 4516 C CA . ASP A 1 558 ? 12.650 30.481 40.827 1.00 86.69 558 ASP A CA 1
ATOM 4517 C C . ASP A 1 558 ? 13.272 29.275 40.097 1.00 86.69 558 ASP A C 1
ATOM 4519 O O . ASP A 1 558 ? 13.810 29.413 39.002 1.00 86.69 558 ASP A O 1
ATOM 4523 N N . ARG A 1 559 ? 13.189 28.074 40.685 1.00 88.00 559 ARG A N 1
ATOM 4524 C CA . ARG A 1 559 ? 13.705 26.827 40.100 1.00 88.00 559 ARG A CA 1
ATOM 4525 C C . ARG A 1 559 ? 12.575 25.928 39.611 1.00 88.00 559 ARG A C 1
ATOM 4527 O O . ARG A 1 559 ? 11.688 25.568 40.385 1.00 88.00 559 ARG A O 1
ATOM 4534 N N . GLU A 1 560 ? 12.692 25.448 38.374 1.00 87.38 560 GLU A N 1
ATOM 4535 C CA . GLU A 1 560 ? 11.746 24.515 37.735 1.00 87.38 560 GLU A CA 1
ATOM 4536 C C . GLU A 1 560 ? 11.572 23.199 38.525 1.00 87.38 560 GLU A C 1
ATOM 4538 O O . GLU A 1 560 ? 10.530 22.549 38.468 1.00 87.38 560 GLU A O 1
ATOM 4543 N N . SER A 1 561 ? 12.553 22.806 39.346 1.00 87.69 561 SER A N 1
ATOM 4544 C CA . SER A 1 561 ? 12.438 21.631 40.223 1.00 87.69 561 SER A CA 1
ATOM 4545 C C . SER A 1 561 ? 11.215 21.690 41.150 1.00 87.69 561 SER A C 1
ATOM 4547 O O . SER A 1 561 ? 10.638 20.649 41.461 1.00 87.69 561 SER A O 1
ATOM 4549 N N . TRP A 1 562 ? 10.786 22.891 41.556 1.00 88.00 562 TRP A N 1
ATOM 4550 C CA . TRP A 1 562 ? 9.599 23.089 42.395 1.00 88.00 562 TRP A CA 1
ATOM 4551 C C . TRP A 1 562 ? 8.280 22.950 41.628 1.00 88.00 562 TRP A C 1
ATOM 4553 O O . TRP A 1 562 ? 7.256 22.630 42.228 1.00 88.00 562 TRP A O 1
ATOM 4563 N N . GLN A 1 563 ? 8.306 23.099 40.303 1.00 87.88 563 GLN A N 1
ATOM 4564 C CA . GLN A 1 563 ? 7.188 22.746 39.428 1.00 87.88 563 GLN A CA 1
ATOM 4565 C C . GLN A 1 563 ? 6.995 21.224 39.397 1.00 87.88 563 GLN A C 1
ATOM 4567 O O . GLN A 1 563 ? 5.889 20.720 39.579 1.00 87.88 563 GLN A O 1
ATOM 4572 N N . LYS A 1 564 ? 8.097 20.477 39.230 1.00 86.31 564 LYS A N 1
ATOM 4573 C CA . LYS A 1 564 ? 8.087 19.004 39.223 1.00 86.31 564 LYS A CA 1
ATOM 4574 C C . LYS A 1 564 ? 7.680 18.436 40.583 1.00 86.31 564 LYS A C 1
ATOM 4576 O O . LYS A 1 564 ? 6.915 17.480 40.625 1.00 86.31 564 LYS A O 1
ATOM 4581 N N . ALA A 1 565 ? 8.143 19.050 41.674 1.00 88.06 565 ALA A N 1
ATOM 4582 C CA . ALA A 1 565 ? 7.762 18.680 43.038 1.00 88.06 565 ALA A CA 1
ATOM 4583 C C . ALA A 1 565 ? 6.263 18.884 43.323 1.00 88.06 565 ALA A C 1
ATOM 4585 O O . ALA A 1 565 ? 5.676 18.124 44.086 1.00 88.06 565 ALA A O 1
ATOM 4586 N N . ALA A 1 566 ? 5.637 19.882 42.698 1.00 91.00 566 ALA A N 1
ATOM 4587 C CA . ALA A 1 566 ? 4.227 20.195 42.905 1.00 91.00 566 ALA A CA 1
ATOM 4588 C C . ALA A 1 566 ? 3.258 19.395 42.018 1.00 91.00 566 ALA A C 1
ATOM 4590 O O . ALA A 1 566 ? 2.047 19.601 42.111 1.00 91.00 566 ALA A O 1
ATOM 4591 N N . ARG A 1 567 ? 3.771 18.483 41.181 1.00 93.50 567 ARG A N 1
ATOM 4592 C CA . ARG A 1 567 ? 2.961 17.609 40.326 1.00 93.50 567 ARG A CA 1
ATOM 4593 C C . ARG A 1 567 ? 2.016 16.742 41.155 1.00 93.50 567 ARG A C 1
ATOM 4595 O O . ARG A 1 567 ? 2.441 16.099 42.119 1.00 93.50 567 ARG A O 1
ATOM 4602 N N . LEU A 1 568 ? 0.767 16.684 40.707 1.00 93.31 568 LEU A N 1
ATOM 4603 C CA . LEU A 1 568 ? -0.270 15.812 41.242 1.00 93.31 568 LEU A CA 1
ATOM 4604 C C . LEU A 1 568 ? -0.774 14.858 40.163 1.00 93.31 568 LEU A C 1
ATOM 4606 O O . LEU A 1 568 ? -0.771 15.198 38.981 1.00 93.31 568 LEU A O 1
ATOM 4610 N N . THR A 1 569 ? -1.232 13.691 40.598 1.00 91.38 569 THR A N 1
ATOM 4611 C CA . THR A 1 569 ? -2.008 12.740 39.797 1.00 91.38 569 THR A CA 1
ATOM 4612 C C . THR A 1 569 ? -3.426 12.685 40.341 1.00 91.38 569 THR A C 1
ATOM 4614 O O . THR A 1 569 ? -3.597 12.652 41.560 1.00 91.38 569 THR A O 1
ATOM 4617 N N . ILE A 1 570 ? -4.414 12.716 39.453 1.00 88.62 570 ILE A N 1
ATOM 4618 C CA . ILE A 1 570 ? -5.840 12.762 39.764 1.00 88.62 570 ILE A CA 1
ATOM 4619 C C . ILE A 1 570 ? -6.514 11.623 38.999 1.00 88.62 570 ILE A C 1
ATOM 4621 O O . ILE A 1 570 ? -6.623 11.699 37.777 1.00 88.62 570 ILE A O 1
ATOM 4625 N N . ASN A 1 571 ? -6.918 10.584 39.734 1.00 79.56 571 ASN A N 1
ATOM 4626 C CA . ASN A 1 571 ? -7.488 9.343 39.197 1.00 79.56 571 ASN A CA 1
ATOM 4627 C C . ASN A 1 571 ? -8.926 9.122 39.632 1.00 79.56 571 ASN A C 1
ATOM 4629 O O . ASN A 1 571 ? -9.239 9.520 40.780 1.00 79.56 571 ASN A O 1
#

Secondary structure (DSSP, 8-state):
--TT---TT-EEEESSPPP-TT-EEEEETTEEEEE-TTS-EEEEESSSEEEEEEEEE-SSTT--HHHHHHHHSS-HHHHHHHHHH-EEEEEEEEESSSEEEEE-TT-SS--EEESSSS-EESSHHHHHHHHHHHS----PBPSS--TT-TTB-SBTTEEE--TTEEEETTTTEEEE----S------HHHHHHHHHHHHHHHHHHHTTS-EEEE--SSHHHHHHHHHH--SSS-EEEEEE-S---HHHHHHHHHHHHHHHHHHHHHT--EEEEEE-TTPPPPHHHHHHHTTSS--SSHHHHHHHHTSTTTTSEEEE-TTGGGGS-SS-GGG--TT--TTHHHHHTT--TT--S-HHHHHHHHHHHTT--HHHHTT--HHHHHIIIIIIIIIIHHHHHTTTTT-EEEETT-SHHHHHHHHTS-HHHHHHTHHHHHHHHHH-GGGGGS-SSSS--HHHHHHHHHT-EEEE-TTEEEETTEEEE-SS---SEEEEEEEE-SSS-EEEEEEE----GGGTTTEEEEETTEEEEGGGGTT-EEEEE-TT-EEEEEEEESS---STHHHHHT-EEE-

Radius of gyration: 28.28 Å; Cα contacts (8 Å, |Δi|>4): 1144; chains: 1; bounding box: 53×63×84 Å

pLDDT: mean 91.09, std 9.67, range [43.84, 98.75]

Sequence (571 aa):
MQVDQHYFRGFVLTEQPITGQEIKTLKIGSYILSHSPDLPVTEYKGERHLILLGYAVMEDISLSTRDILKMLDTNPADQQALLNRMNGRYILLVGEDDLKVYPDATTLRPVFYHESLPIAASHSGLAAYVAKHHYEAAVAQYDGMINGYLDFSRYHYIYKLNPNTYLSLHNQQTTRFFPSEDYEVMETTTILQDAIRHFTAMRDWLRTQDTYLTITAGIDSRVSLAVMHDKALPLLTYNSTAKLSAFAEQAYANDIRIVSDIISDLGLNHTLFQIDANQYISDETKDYARQFESSHSYSLSEKLAASDFRGKVHIKSTIFELAKLPVVPRYYVPDDFSFKEVIKRKKPEALTIDADEMMESYFRRADLTVAKARGHYLPDLYYQEQRMGNWHSNITQETDNSVEVFILLNTREMLRRVTSASLSDRRRKVLHREWINHFWPVLNFYPINEQENLYTLYKEQQGSVEIEGDDVIIAGDQVVPKFPLKKTEVTFNLRNKGTEPCAVNIMSHYKNAAAVGTLSLQIADQCYPYQALTTGKSLVVEPDGVVSVTIKYNKLYDRESWQKAARLTIN

Mean predicted aligned error: 11.33 Å

Nearest PDB structures (foldseek):
  3wrg-assembly1_A  TM=4.687E-01  e=4.707E-02  Bifidobacterium longum subsp. longum JCM 1217
  3wrf-assembly1_A  TM=4.559E-01  e=1.045E-01  Bifidobacterium longum subsp. longum JCM 1217
  6f4c-assembly1_B  TM=1.626E-01  e=1.302E-03  Nicotiana benthamiana
  3cc1-assembly1_B-2  TM=1.771E-01  e=6.414E-03  Halalkalibacterium halodurans C-125
  3cc1-assembly1_A-2  TM=1.636E-01  e=4.825E-03  Halalkalibacterium halodurans C-125

Organism: NCBI:txid69968

Solvent-accessible surface area (backbone atoms only — not comparable to full-atom values): 30294 Å² total; per-residue (Å²): 91,69,64,86,59,84,53,66,58,24,40,35,38,23,73,61,74,72,77,53,86,72,53,44,74,48,78,52,78,82,32,23,39,24,29,33,78,79,34,48,73,47,76,45,80,68,98,42,42,36,37,37,42,47,44,56,44,49,68,62,65,86,54,48,60,64,52,50,49,56,64,48,66,51,61,70,69,62,24,49,57,52,59,27,57,35,28,55,35,23,36,41,37,44,30,64,103,49,46,35,41,33,53,26,52,29,8,56,44,49,42,18,33,36,63,82,48,56,37,38,12,46,31,55,59,44,38,46,42,43,38,37,74,78,64,70,40,91,62,51,66,50,72,69,70,48,59,26,51,53,48,44,45,58,36,55,66,32,33,41,61,44,31,43,30,31,38,33,44,79,77,45,40,48,43,51,66,49,66,82,61,70,60,59,81,44,59,64,68,59,43,48,55,53,49,51,56,46,50,50,28,52,41,59,48,48,71,78,44,66,51,35,36,50,50,53,29,45,65,45,25,41,34,52,45,20,66,59,65,51,56,82,48,43,32,37,34,73,48,74,68,47,96,63,53,74,68,53,47,52,50,50,52,50,25,52,49,47,38,48,50,52,35,64,78,69,62,45,40,70,45,80,43,81,40,53,74,82,57,85,68,53,70,67,57,56,59,52,49,72,54,54,63,51,86,86,42,58,67,55,26,54,52,36,53,75,38,92,58,39,76,21,38,37,38,47,39,68,72,50,52,54,46,32,62,83,61,69,73,90,50,71,39,72,71,43,64,70,59,52,62,61,52,45,75,66,59,45,81,40,57,81,65,55,55,67,61,50,50,54,52,46,30,57,60,50,42,54,47,64,77,54,38,30,49,45,38,49,62,58,54,44,42,44,29,28,50,37,17,25,35,46,14,36,48,55,52,58,28,49,84,21,37,48,72,40,44,92,62,34,17,46,50,54,46,52,45,41,56,19,32,47,72,68,42,21,68,69,38,45,68,53,55,50,50,16,53,71,56,34,45,72,67,72,62,54,44,67,80,52,91,57,44,59,68,54,57,50,52,54,64,42,47,43,62,46,79,49,45,92,51,42,46,76,60,87,50,33,44,28,54,49,80,81,55,89,58,38,65,43,54,35,34,41,32,20,77,20,88,50,70,28,76,38,31,42,28,28,81,35,74,63,73,92,50,68,76,43,41,31,39,31,51,76,96,46,76,39,48,37,59,73,22,55,84,44,44,78,46,74,36,44,49,74,26,73,49,55,37,32,42,35,38,75,56,81,60,93,52,70,68,60,38,64,50,59,29,32,40,52,83